Protein AF-0000000070793052 (afdb_homodimer)

Organism: Legionella pneumophila subsp. pneumophila (strain Philadelphia 1 / ATCC 33152 / DSM 7513) (NCBI:txid272624)

InterPro domains:
  IPR003462 Ornithine cyclodeaminase/mu-crystallin [PF02423] (5-314)
  IPR003462 Ornithine cyclodeaminase/mu-crystallin [PIRSF001439] (5-318)
  IPR003462 Ornithine cyclodeaminase/mu-crystallin [PTHR13812] (4-317)
  IPR023401 Ornithine cyclodeaminase, N-terminal [G3DSA:3.30.1780.10] (6-317)
  IPR036291 NAD(P)-binding domain superfamily [SSF51735] (1-320)

Radius of gyration: 28.17 Å; Cα contacts (8 Å, |Δi|>4): 1632; chains: 2; bounding box: 47×86×60 Å

Structure (mmCIF, N/CA/C/O backbone):
data_AF-0000000070793052-model_v1
#
loop_
_entity.id
_entity.type
_entity.pdbx_description
1 polymer 'Ornithine cyclodeaminase'
#
loop_
_atom_site.group_PDB
_atom_site.id
_atom_site.type_symbol
_atom_site.label_atom_id
_atom_site.label_alt_id
_atom_site.label_comp_id
_atom_site.label_asym_id
_atom_site.label_entity_id
_atom_site.label_seq_id
_atom_site.pdbx_PDB_ins_code
_atom_site.Cartn_x
_atom_site.Cartn_y
_atom_site.Cartn_z
_atom_site.occupancy
_atom_site.B_iso_or_equiv
_atom_site.auth_seq_id
_atom_site.auth_comp_id
_atom_site.auth_asym_id
_atom_site.auth_atom_id
_atom_site.pdbx_PDB_model_num
ATOM 1 N N . MET A 1 1 ? -14.617 -2.947 -13.023 1 86.5 1 MET A N 1
ATOM 2 C CA . MET A 1 1 ? -14.531 -1.967 -11.945 1 86.5 1 MET A CA 1
ATOM 3 C C . MET A 1 1 ? -14.266 -0.571 -12.5 1 86.5 1 MET A C 1
ATOM 5 O O . MET A 1 1 ? -13.391 -0.39 -13.352 1 86.5 1 MET A O 1
ATOM 9 N N . SER A 1 2 ? -15.086 0.381 -12.125 1 90.56 2 SER A N 1
ATOM 10 C CA . SER A 1 2 ? -14.953 1.764 -12.57 1 90.56 2 SER A CA 1
ATOM 11 C C . SER A 1 2 ? -14.133 2.59 -11.586 1 90.56 2 SER A C 1
ATOM 13 O O . SER A 1 2 ? -14.297 2.469 -10.375 1 90.56 2 SER A O 1
ATOM 15 N N . LEU A 1 3 ? -13.203 3.33 -12.125 1 94.88 3 LEU A N 1
ATOM 16 C CA . LEU A 1 3 ? -12.289 4.156 -11.352 1 94.88 3 LEU A CA 1
ATOM 17 C C . LEU A 1 3 ? -12.375 5.617 -11.781 1 94.88 3 LEU A C 1
ATOM 19 O O . LEU A 1 3 ? -12.312 5.926 -12.969 1 94.88 3 LEU A O 1
ATOM 23 N N . ARG A 1 4 ? -12.672 6.512 -10.836 1 96.88 4 ARG A N 1
ATOM 24 C CA . ARG A 1 4 ? -12.594 7.945 -11.102 1 96.88 4 ARG A CA 1
ATOM 25 C C . ARG A 1 4 ? -11.18 8.477 -10.883 1 96.88 4 ARG A C 1
ATOM 27 O O . ARG A 1 4 ? -10.523 8.109 -9.898 1 96.88 4 ARG A O 1
ATOM 34 N N . ILE A 1 5 ? -10.68 9.281 -11.781 1 97 5 ILE A N 1
ATOM 35 C CA . ILE A 1 5 ? -9.375 9.922 -11.633 1 97 5 ILE A CA 1
ATOM 36 C C . ILE A 1 5 ? -9.547 11.438 -11.547 1 97 5 ILE A C 1
ATOM 38 O O . ILE A 1 5 ? -10.164 12.047 -12.43 1 97 5 ILE A O 1
ATOM 42 N N . LEU A 1 6 ? -9.055 12.016 -10.547 1 97.81 6 LEU A N 1
ATOM 43 C CA . LEU A 1 6 ? -9.117 13.461 -10.359 1 97.81 6 LEU A CA 1
ATOM 44 C C . LEU A 1 6 ? -7.781 14.117 -10.695 1 97.81 6 LEU A C 1
ATOM 46 O O . LEU A 1 6 ? -6.746 13.734 -10.148 1 97.81 6 LEU A O 1
ATOM 50 N N . SER A 1 7 ? -7.82 15.062 -11.602 1 96.12 7 SER A N 1
ATOM 51 C CA . SER A 1 7 ? -6.637 15.875 -11.859 1 96.12 7 SER A CA 1
ATOM 52 C C . SER A 1 7 ? -6.32 16.797 -10.688 1 96.12 7 SER A C 1
ATOM 54 O O . SER A 1 7 ? -7.141 16.938 -9.773 1 96.12 7 SER A O 1
ATOM 56 N N . LEU A 1 8 ? -5.121 17.328 -10.742 1 95.56 8 LEU A N 1
ATOM 57 C CA . LEU A 1 8 ? -4.762 18.281 -9.703 1 95.56 8 LEU A CA 1
ATOM 58 C C . LEU A 1 8 ? -5.758 19.438 -9.656 1 95.56 8 LEU A C 1
ATOM 60 O O . LEU A 1 8 ? -6.121 19.891 -8.57 1 95.56 8 LEU A O 1
ATOM 64 N N . SER A 1 9 ? -6.156 19.906 -10.766 1 96.44 9 SER A N 1
ATOM 65 C CA . SER A 1 9 ? -7.141 20.984 -10.836 1 96.44 9 SER A CA 1
ATOM 66 C C . SER A 1 9 ? -8.461 20.562 -10.203 1 96.44 9 SER A C 1
ATOM 68 O O . SER A 1 9 ? -9.086 21.344 -9.484 1 96.44 9 SER A O 1
ATOM 70 N N . ASP A 1 10 ? -8.914 19.328 -10.531 1 97.75 10 ASP A N 1
ATOM 71 C CA . ASP A 1 10 ? -10.125 18.797 -9.914 1 97.75 10 ASP A CA 1
ATOM 72 C C . ASP A 1 10 ? -10.016 18.781 -8.391 1 97.75 10 ASP A C 1
ATOM 74 O O . ASP A 1 10 ? -10.969 19.156 -7.695 1 97.75 10 ASP A O 1
ATOM 78 N N . VAL A 1 11 ? -8.891 18.375 -7.84 1 97.94 11 VAL A N 1
ATOM 79 C CA . VAL A 1 11 ? -8.664 18.25 -6.402 1 97.94 11 VAL A CA 1
ATOM 80 C C . VAL A 1 11 ? -8.719 19.641 -5.758 1 97.94 11 VAL A C 1
ATOM 82 O O . VAL A 1 11 ? -9.406 19.844 -4.762 1 97.94 11 VAL A O 1
ATOM 85 N N . LYS A 1 12 ? -8.039 20.594 -6.367 1 96.88 12 LYS A N 1
ATOM 86 C CA . LYS A 1 12 ? -7.941 21.938 -5.82 1 96.88 12 LYS A CA 1
ATOM 87 C C . LYS A 1 12 ? -9.312 22.609 -5.75 1 96.88 12 LYS A C 1
ATOM 89 O O . LYS A 1 12 ? -9.586 23.375 -4.828 1 96.88 12 LYS A O 1
ATOM 94 N N . GLN A 1 13 ? -10.164 22.281 -6.609 1 97 13 GLN A N 1
ATOM 95 C CA . GLN A 1 13 ? -11.492 22.875 -6.641 1 97 13 GLN A CA 1
ATOM 96 C C . GLN A 1 13 ? -12.453 22.156 -5.703 1 97 13 GLN A C 1
ATOM 98 O O . GLN A 1 13 ? -13.547 22.641 -5.426 1 97 13 GLN A O 1
ATOM 103 N N . SER A 1 14 ? -11.984 21.047 -5.203 1 98.38 14 SER A N 1
ATOM 104 C CA . SER A 1 14 ? -12.914 20.172 -4.5 1 98.38 14 SER A CA 1
ATOM 105 C C . SER A 1 14 ? -12.695 20.219 -2.992 1 98.38 14 SER A C 1
ATOM 107 O O . SER A 1 14 ? -13.25 19.422 -2.248 1 98.38 14 SER A O 1
ATOM 109 N N . ILE A 1 15 ? -11.898 21.172 -2.471 1 98.19 15 ILE A N 1
ATOM 110 C CA . ILE A 1 15 ? -11.727 21.219 -1.022 1 98.19 15 ILE A CA 1
ATOM 111 C C . ILE A 1 15 ? -11.227 22.594 -0.599 1 98.19 15 ILE A C 1
ATOM 113 O O . ILE A 1 15 ? -10.406 23.203 -1.289 1 98.19 15 ILE A O 1
ATOM 117 N N . THR A 1 16 ? -11.719 23.062 0.479 1 97.88 16 THR A N 1
ATOM 118 C CA . THR A 1 16 ? -11.219 24.281 1.114 1 97.88 16 THR A CA 1
ATOM 119 C C . THR A 1 16 ? -10.43 23.938 2.377 1 97.88 16 THR A C 1
ATOM 121 O O . THR A 1 16 ? -10.539 22.828 2.906 1 97.88 16 THR A O 1
ATOM 124 N N . MET A 1 17 ? -9.688 24.906 2.82 1 98.31 17 MET A N 1
ATOM 125 C CA . MET A 1 17 ? -8.922 24.719 4.051 1 98.31 17 MET A CA 1
ATOM 126 C C . MET A 1 17 ? -9.844 24.469 5.23 1 98.31 17 MET A C 1
ATOM 128 O O . MET A 1 17 ? -9.578 23.594 6.059 1 98.31 17 MET A O 1
ATOM 132 N N . HIS A 1 18 ? -10.93 25.125 5.281 1 98.25 18 HIS A N 1
ATOM 133 C CA . HIS A 1 18 ? -11.898 24.922 6.359 1 98.25 18 HIS A CA 1
ATOM 134 C C . HIS A 1 18 ? -12.438 23.5 6.355 1 98.25 18 HIS A C 1
ATOM 136 O O . HIS A 1 18 ? -12.586 22.891 7.414 1 98.25 18 HIS A O 1
ATOM 142 N N . GLN A 1 19 ? -12.742 23.016 5.18 1 98.44 19 GLN A N 1
ATOM 143 C CA . GLN A 1 19 ? -13.234 21.656 5.059 1 98.44 19 GLN A CA 1
ATOM 144 C C . GLN A 1 19 ? -12.172 20.641 5.477 1 98.44 19 GLN A C 1
ATOM 146 O O . GLN A 1 19 ? -12.484 19.625 6.086 1 98.44 19 GLN A O 1
ATOM 151 N N . ALA A 1 20 ? -10.922 20.922 5.09 1 98.75 20 ALA A N 1
ATOM 152 C CA . ALA A 1 20 ? -9.82 20.047 5.484 1 98.75 20 ALA A CA 1
ATOM 153 C C . ALA A 1 20 ? -9.68 20 7.004 1 98.75 20 ALA A C 1
ATOM 155 O O . ALA A 1 20 ? -9.523 18.922 7.582 1 98.75 20 ALA A O 1
ATOM 156 N N . ILE A 1 21 ? -9.734 21.172 7.664 1 98.81 21 ILE A N 1
ATOM 157 C CA . ILE A 1 21 ? -9.625 21.25 9.117 1 98.81 21 ILE A CA 1
ATOM 158 C C . ILE A 1 21 ? -10.75 20.453 9.766 1 98.81 21 ILE A C 1
ATOM 160 O O . ILE A 1 21 ? -10.523 19.688 10.703 1 98.81 21 ILE A O 1
ATOM 164 N N . SER A 1 22 ? -11.945 20.578 9.242 1 98.62 22 SER A N 1
ATOM 165 C CA . SER A 1 22 ? -13.102 19.844 9.773 1 98.62 22 SER A CA 1
ATOM 166 C C . SER A 1 22 ? -12.93 18.344 9.594 1 98.62 22 SER A C 1
ATOM 168 O O . SER A 1 22 ? -13.258 17.562 10.492 1 98.62 22 SER A O 1
ATOM 170 N N . ALA A 1 23 ? -12.484 17.953 8.43 1 98.56 23 ALA A N 1
ATOM 171 C CA . ALA A 1 23 ? -12.234 16.531 8.164 1 98.56 23 ALA A CA 1
ATOM 172 C C . ALA A 1 23 ? -11.219 15.953 9.141 1 98.56 23 ALA A C 1
ATOM 174 O O . ALA A 1 23 ? -11.367 14.828 9.617 1 98.56 23 ALA A O 1
ATOM 175 N N . LEU A 1 24 ? -10.203 16.703 9.438 1 98.75 24 LEU A N 1
ATOM 176 C CA . LEU A 1 24 ? -9.148 16.25 10.336 1 98.75 24 LEU A CA 1
ATOM 177 C C . LEU A 1 24 ? -9.664 16.156 11.773 1 98.75 24 LEU A C 1
ATOM 179 O O . LEU A 1 24 ? -9.273 15.242 12.508 1 98.75 24 LEU A O 1
ATOM 183 N N . GLU A 1 25 ? -10.461 17.109 12.156 1 98.62 25 GLU A N 1
ATOM 184 C CA . GLU A 1 25 ? -11.062 17.031 13.484 1 98.62 25 GLU A CA 1
ATOM 185 C C . GLU A 1 25 ? -11.828 15.727 13.664 1 98.62 25 GLU A C 1
ATOM 187 O O . GLU A 1 25 ? -11.656 15.031 14.672 1 98.62 25 GLU A O 1
ATOM 192 N N . SER A 1 26 ? -12.617 15.406 12.68 1 98.44 26 SER A N 1
ATOM 193 C CA . SER A 1 26 ? -13.375 14.156 12.711 1 98.44 26 SER A CA 1
ATOM 194 C C . SER A 1 26 ? -12.445 12.953 12.75 1 98.44 26 SER A C 1
ATOM 196 O O . SER A 1 26 ? -12.695 11.992 13.492 1 98.44 26 SER A O 1
ATOM 198 N N . ALA A 1 27 ? -11.414 12.984 11.992 1 98.56 27 ALA A N 1
ATOM 199 C CA . ALA A 1 27 ? -10.469 11.875 11.914 1 98.56 27 ALA A CA 1
ATOM 200 C C . ALA A 1 27 ? -9.805 11.633 13.266 1 98.56 27 ALA A C 1
ATOM 202 O O . ALA A 1 27 ? -9.688 10.484 13.711 1 98.56 27 ALA A O 1
ATOM 203 N N . PHE A 1 28 ? -9.359 12.688 13.93 1 98.62 28 PHE A N 1
ATOM 204 C CA . PHE A 1 28 ? -8.672 12.547 15.211 1 98.62 28 PHE A CA 1
ATOM 205 C C . PHE A 1 28 ? -9.625 12.055 16.297 1 98.62 28 PHE A C 1
ATOM 207 O O . PHE A 1 28 ? -9.227 11.297 17.172 1 98.62 28 PHE A O 1
ATOM 214 N N . ILE A 1 29 ? -10.852 12.523 16.25 1 98.5 29 ILE A N 1
ATOM 215 C CA . ILE A 1 29 ? -11.859 12.031 17.188 1 98.5 29 ILE A CA 1
ATOM 216 C C . ILE A 1 29 ? -12.047 10.531 17 1 98.5 29 ILE A C 1
ATOM 218 O O . ILE A 1 29 ? -12.102 9.773 17.969 1 98.5 29 ILE A O 1
ATOM 222 N N . GLN A 1 30 ? -12.094 10.102 15.766 1 98.25 30 GLN A N 1
ATOM 223 C CA . GLN A 1 30 ? -12.234 8.68 15.469 1 98.25 30 GLN A CA 1
ATOM 224 C C . GLN A 1 30 ? -11.023 7.895 15.953 1 98.25 30 GLN A C 1
ATOM 226 O O . GLN A 1 30 ? -11.156 6.77 16.438 1 98.25 30 GLN A O 1
ATOM 231 N N . LEU A 1 31 ? -9.844 8.438 15.758 1 98 31 LEU A N 1
ATOM 232 C CA . LEU A 1 31 ? -8.633 7.801 16.25 1 98 31 LEU A CA 1
ATOM 233 C C . LEU A 1 31 ? -8.703 7.598 17.766 1 98 31 LEU A C 1
ATOM 235 O O . LEU A 1 31 ? -8.375 6.52 18.266 1 98 31 LEU A O 1
ATOM 239 N N . ALA A 1 32 ? -9.148 8.609 18.469 1 97.88 32 ALA A N 1
ATOM 240 C CA . ALA A 1 32 ? -9.258 8.547 19.922 1 97.88 32 ALA A CA 1
ATOM 241 C C . ALA A 1 32 ? -10.305 7.52 20.344 1 97.88 32 ALA A C 1
ATOM 243 O O . ALA A 1 32 ? -10.164 6.887 21.391 1 97.88 32 ALA A O 1
ATOM 244 N N . ASN A 1 33 ? -11.344 7.371 19.531 1 97.44 33 ASN A N 1
ATOM 245 C CA . ASN A 1 33 ? -12.414 6.422 19.828 1 97.44 33 ASN A CA 1
ATOM 246 C C . ASN A 1 33 ? -12.062 5.02 19.328 1 97.44 33 ASN A C 1
ATOM 248 O O . ASN A 1 33 ? -12.891 4.109 19.406 1 97.44 33 ASN A O 1
ATOM 252 N N . ASN A 1 34 ? -10.953 4.832 18.734 1 96.19 34 ASN A N 1
ATOM 253 C CA . ASN A 1 34 ? -10.477 3.547 18.234 1 96.19 34 ASN A CA 1
ATOM 254 C C . ASN A 1 34 ? -11.398 2.998 17.156 1 96.19 34 ASN A C 1
ATOM 256 O O . ASN A 1 34 ? -11.703 1.803 17.141 1 96.19 34 ASN A O 1
ATOM 260 N N . THR A 1 35 ? -11.875 3.857 16.344 1 96.69 35 THR A N 1
ATOM 261 C CA . THR A 1 35 ? -12.734 3.451 15.227 1 96.69 35 THR A CA 1
ATOM 262 C C . THR A 1 35 ? -12.023 3.654 13.891 1 96.69 35 THR A C 1
ATOM 264 O O . THR A 1 35 ? -12.656 3.963 12.883 1 96.69 35 THR A O 1
ATOM 267 N N . VAL A 1 36 ? -10.734 3.619 13.945 1 97.75 36 VAL A N 1
ATOM 268 C CA . VAL A 1 36 ? -9.906 3.668 12.742 1 97.75 36 VAL A CA 1
ATOM 269 C C . VAL A 1 36 ? -8.984 2.455 12.703 1 97.75 36 VAL A C 1
ATOM 271 O O . VAL A 1 36 ? -8.781 1.784 13.719 1 97.75 36 VAL A O 1
ATOM 274 N N . LYS A 1 37 ? -8.586 2.029 11.562 1 98.06 37 LYS A N 1
ATOM 275 C CA . LYS A 1 37 ? -7.434 1.155 11.344 1 98.06 37 LYS A CA 1
ATOM 276 C C . LYS A 1 37 ? -6.242 1.939 10.805 1 98.06 37 LYS A C 1
ATOM 278 O O . LYS A 1 37 ? -6.336 2.576 9.758 1 98.06 37 LYS A O 1
ATOM 283 N N . LEU A 1 38 ? -5.207 1.923 11.492 1 96.81 38 LEU A N 1
ATOM 284 C CA . LEU A 1 38 ? -4.039 2.727 11.148 1 96.81 38 LEU A CA 1
ATOM 285 C C . LEU A 1 38 ? -2.758 1.912 11.289 1 96.81 38 LEU A C 1
ATOM 287 O O . LEU A 1 38 ? -1.98 2.127 12.227 1 96.81 38 LEU A O 1
ATOM 291 N N . PRO A 1 39 ? -2.496 1.013 10.375 1 95.75 39 PRO A N 1
ATOM 292 C CA . PRO A 1 39 ? -1.229 0.282 10.438 1 95.75 39 PRO A CA 1
ATOM 293 C C . PRO A 1 39 ? -0.015 1.187 10.234 1 95.75 39 PRO A C 1
ATOM 295 O O . PRO A 1 39 ? -0.147 2.291 9.703 1 95.75 39 PRO A O 1
ATOM 298 N N . LEU A 1 40 ? 1.114 0.683 10.695 1 91.69 40 LEU A N 1
ATOM 299 C CA . LEU A 1 40 ? 2.365 1.393 10.445 1 91.69 40 LEU A CA 1
ATOM 300 C C . LEU A 1 40 ? 2.65 1.49 8.953 1 91.69 40 LEU A C 1
ATOM 302 O O . LEU A 1 40 ? 2.336 0.568 8.195 1 91.69 40 LEU A O 1
ATOM 306 N N . ARG A 1 41 ? 3.201 2.592 8.555 1 94.19 41 ARG A N 1
ATOM 307 C CA . ARG A 1 41 ? 3.621 2.738 7.16 1 94.19 41 ARG A CA 1
ATOM 308 C C . ARG A 1 41 ? 4.707 1.729 6.809 1 94.19 41 ARG A C 1
ATOM 310 O O . ARG A 1 41 ? 5.473 1.305 7.672 1 94.19 41 ARG A O 1
ATOM 317 N N . THR A 1 42 ? 4.77 1.265 5.586 1 96.56 42 THR A N 1
ATOM 318 C CA . THR A 1 42 ? 5.773 0.347 5.059 1 96.56 42 THR A CA 1
ATOM 319 C C . THR A 1 42 ? 6.68 1.056 4.059 1 96.56 42 THR A C 1
ATOM 321 O O . THR A 1 42 ? 6.199 1.716 3.133 1 96.56 42 THR A O 1
ATOM 324 N N . GLY A 1 43 ? 8.008 0.897 4.242 1 96.62 43 GLY A N 1
ATOM 325 C CA . GLY A 1 43 ? 8.961 1.542 3.355 1 96.62 43 GLY A CA 1
ATOM 326 C C . GLY A 1 43 ? 9.695 0.566 2.453 1 96.62 43 GLY A C 1
ATOM 327 O O . GLY A 1 43 ? 10 -0.554 2.863 1 96.62 43 GLY A O 1
ATOM 328 N N . VAL A 1 44 ? 9.898 0.939 1.209 1 98.19 44 VAL A N 1
ATOM 329 C CA . VAL A 1 44 ? 10.75 0.251 0.244 1 98.19 44 VAL A CA 1
ATOM 330 C C . VAL A 1 44 ? 11.852 1.192 -0.238 1 98.19 44 VAL A C 1
ATOM 332 O O . VAL A 1 44 ? 11.57 2.193 -0.902 1 98.19 44 VAL A O 1
ATOM 335 N N . THR A 1 45 ? 13.109 0.916 0.059 1 97.38 45 THR A N 1
ATOM 336 C CA . THR A 1 45 ? 14.227 1.769 -0.32 1 97.38 45 THR A CA 1
ATOM 337 C C . THR A 1 45 ? 14.75 1.396 -1.705 1 97.38 45 THR A C 1
ATOM 339 O O . THR A 1 45 ? 14.766 0.219 -2.072 1 97.38 45 THR A O 1
ATOM 342 N N . ILE A 1 46 ? 15.039 2.285 -2.467 1 97.5 46 ILE A N 1
ATOM 343 C CA . ILE A 1 46 ? 15.75 2.156 -3.732 1 97.5 46 ILE A CA 1
ATOM 344 C C . ILE A 1 46 ? 17.141 2.764 -3.6 1 97.5 46 ILE A C 1
ATOM 346 O O . ILE A 1 46 ? 17.344 3.945 -3.893 1 97.5 46 ILE A O 1
ATOM 350 N N . GLU A 1 47 ? 18.094 1.974 -3.303 1 95 47 GLU A N 1
ATOM 351 C CA . GLU A 1 47 ? 19.422 2.434 -2.908 1 95 47 GLU A CA 1
ATOM 352 C C . GLU A 1 47 ? 20.125 3.154 -4.059 1 95 47 GLU A C 1
ATOM 354 O O . GLU A 1 47 ? 20.797 4.168 -3.846 1 95 47 GLU A O 1
ATOM 359 N N . GLU A 1 48 ? 19.922 2.658 -5.238 1 93.75 48 GLU A N 1
ATOM 360 C CA . GLU A 1 48 ? 20.594 3.211 -6.41 1 93.75 48 GLU A CA 1
ATOM 361 C C . GLU A 1 48 ? 20.219 4.676 -6.617 1 93.75 48 GLU A C 1
ATOM 363 O O . GLU A 1 48 ? 20.984 5.43 -7.238 1 93.75 48 GLU A O 1
ATOM 368 N N . GLU A 1 49 ? 19.094 5.129 -6.113 1 94.88 49 GLU A N 1
ATOM 369 C CA . GLU A 1 49 ? 18.578 6.48 -6.332 1 94.88 49 GLU A CA 1
ATOM 370 C C . GLU A 1 49 ? 18.484 7.25 -5.02 1 94.88 49 GLU A C 1
ATOM 372 O O . GLU A 1 49 ? 17.953 8.359 -4.984 1 94.88 49 GLU A O 1
ATOM 377 N N . ASN A 1 50 ? 18.984 6.617 -3.92 1 95.44 50 ASN A N 1
ATOM 378 C CA . ASN A 1 50 ? 18.719 7.172 -2.598 1 95.44 50 ASN A CA 1
ATOM 379 C C . ASN A 1 50 ? 17.234 7.473 -2.408 1 95.44 50 ASN A C 1
ATOM 381 O O . ASN A 1 50 ? 16.859 8.516 -1.866 1 95.44 50 ASN A O 1
ATOM 385 N N . GLY A 1 51 ? 16.453 6.621 -3.012 1 96.75 51 GLY A N 1
ATOM 386 C CA . GLY A 1 51 ? 15.008 6.82 -3.029 1 96.75 51 GLY A CA 1
ATOM 387 C C . GLY A 1 51 ? 14.281 5.988 -1.989 1 96.75 51 GLY A C 1
ATOM 388 O O . GLY A 1 51 ? 14.836 5.027 -1.453 1 96.75 51 GLY A O 1
ATOM 389 N N . LEU A 1 52 ? 13.055 6.387 -1.655 1 97.19 52 LEU A N 1
ATOM 390 C CA . LEU A 1 52 ? 12.195 5.707 -0.69 1 97.19 52 LEU A CA 1
ATOM 391 C C . LEU A 1 52 ? 10.734 5.789 -1.11 1 97.19 52 LEU A C 1
ATOM 393 O O . LEU A 1 52 ? 10.234 6.871 -1.433 1 97.19 52 LEU A O 1
ATOM 397 N N . MET A 1 53 ? 10.102 4.656 -1.215 1 98 53 MET A N 1
ATOM 398 C CA . MET A 1 53 ? 8.656 4.586 -1.399 1 98 53 MET A CA 1
ATOM 399 C C . MET A 1 53 ? 7.961 4.191 -0.102 1 98 53 MET A C 1
ATOM 401 O O . MET A 1 53 ? 8.336 3.203 0.533 1 98 53 MET A O 1
ATOM 405 N N . LEU A 1 54 ? 6.996 4.957 0.325 1 97.38 54 LEU A N 1
ATOM 406 C CA . LEU A 1 54 ? 6.227 4.66 1.526 1 97.38 54 LEU A CA 1
ATOM 407 C C . LEU A 1 54 ? 4.777 4.328 1.175 1 97.38 54 LEU A C 1
ATOM 409 O O . LEU A 1 54 ? 4.176 4.984 0.324 1 97.38 54 LEU A O 1
ATOM 413 N N . THR A 1 55 ? 4.262 3.275 1.685 1 98.31 55 THR A N 1
ATOM 414 C CA . THR A 1 55 ? 2.85 2.928 1.599 1 98.31 55 THR A CA 1
ATOM 415 C C . THR A 1 55 ? 2.162 3.121 2.947 1 98.31 55 THR A C 1
ATOM 417 O O . THR A 1 55 ? 2.66 2.66 3.975 1 98.31 55 THR A O 1
ATOM 420 N N . MET A 1 56 ? 1.086 3.791 2.939 1 98.19 56 MET A N 1
ATOM 421 C CA . MET A 1 56 ? 0.373 4.156 4.16 1 98.19 56 MET A CA 1
ATOM 422 C C . MET A 1 56 ? -1.116 3.855 4.031 1 98.19 56 MET A C 1
ATOM 424 O O . MET A 1 56 ? -1.91 4.746 3.725 1 98.19 56 MET A O 1
ATOM 428 N N . PRO A 1 57 ? -1.535 2.633 4.336 1 98.62 57 PRO A N 1
ATOM 429 C CA . PRO A 1 57 ? -2.957 2.283 4.273 1 98.62 57 PRO A CA 1
ATOM 430 C C . PRO A 1 57 ? -3.719 2.684 5.535 1 98.62 57 PRO A C 1
ATOM 432 O O . PRO A 1 57 ? -3.105 3.002 6.559 1 98.62 57 PRO A O 1
ATOM 435 N N . GLY A 1 58 ? -5.066 2.713 5.457 1 98.5 58 GLY A N 1
ATOM 436 C CA . GLY A 1 58 ? -5.891 2.99 6.625 1 98.5 58 GLY A CA 1
ATOM 437 C C . GLY A 1 58 ? -7.379 2.902 6.34 1 98.5 58 GLY A C 1
ATOM 438 O O . GLY A 1 58 ? -7.785 2.648 5.203 1 98.5 58 GLY A O 1
ATOM 439 N N . TYR A 1 59 ? -8.172 3.047 7.383 1 98.81 59 TYR A N 1
ATOM 440 C CA . TYR A 1 59 ? -9.633 2.994 7.309 1 98.81 59 TYR A CA 1
ATOM 441 C C . TYR A 1 59 ? -10.266 3.832 8.414 1 98.81 59 TYR A C 1
ATOM 443 O O . TYR A 1 59 ? -9.867 3.738 9.578 1 98.81 59 TYR A O 1
ATOM 451 N N . LEU A 1 60 ? -11.078 4.719 8.047 1 98.44 60 LEU A N 1
ATOM 452 C CA . LEU A 1 60 ? -11.938 5.445 8.977 1 98.44 60 LEU A CA 1
ATOM 453 C C . LEU A 1 60 ? -13.383 4.969 8.859 1 98.44 60 LEU A C 1
ATOM 455 O O . LEU A 1 60 ? -14.008 5.129 7.809 1 98.44 60 LEU A O 1
ATOM 459 N N . ALA A 1 61 ? -14 4.559 9.898 1 96.94 61 ALA A N 1
ATOM 460 C CA . ALA A 1 61 ? -15.281 3.852 9.875 1 96.94 61 ALA A CA 1
ATOM 461 C C . ALA A 1 61 ? -16.438 4.82 9.641 1 96.94 61 ALA A C 1
ATOM 463 O O . ALA A 1 61 ? -17.391 4.504 8.93 1 96.94 61 ALA A O 1
ATOM 464 N N . GLN A 1 62 ? -16.359 5.988 10.281 1 96.06 62 GLN A N 1
ATOM 465 C CA . GLN A 1 62 ? -17.5 6.895 10.258 1 96.06 62 GLN A CA 1
ATOM 466 C C . GLN A 1 62 ? -17.828 7.332 8.828 1 96.06 62 GLN A C 1
ATOM 468 O O . GLN A 1 62 ? -18.969 7.211 8.383 1 96.06 62 GLN A O 1
ATOM 473 N N . GLU A 1 63 ? -16.812 7.75 8.117 1 95.69 63 GLU A N 1
ATOM 474 C CA . GLU A 1 63 ? -17.031 8.211 6.746 1 95.69 63 GLU A CA 1
ATOM 475 C C . GLU A 1 63 ? -16.844 7.07 5.75 1 95.69 63 GLU A C 1
ATOM 477 O O . GLU A 1 63 ? -17.031 7.254 4.547 1 95.69 63 GLU A O 1
ATOM 482 N N . LYS A 1 64 ? -16.469 5.871 6.266 1 96.62 64 LYS A N 1
ATOM 483 C CA . LYS A 1 64 ? -16.172 4.719 5.422 1 96.62 64 LYS A CA 1
ATOM 484 C C . LYS A 1 64 ? -15.062 5.039 4.418 1 96.62 64 LYS A C 1
ATOM 486 O O . LYS A 1 64 ? -15.195 4.762 3.227 1 96.62 64 LYS A O 1
ATOM 491 N N . SER A 1 65 ? -14.055 5.762 4.934 1 97.75 65 SER A N 1
ATOM 492 C CA . SER A 1 65 ? -12.891 6.113 4.129 1 97.75 65 SER A CA 1
ATOM 493 C C . SER A 1 65 ? -11.836 5.016 4.176 1 97.75 65 SER A C 1
ATOM 495 O O . SER A 1 65 ? -11.07 4.922 5.137 1 97.75 65 SER A O 1
ATOM 497 N N . LEU A 1 66 ? -11.766 4.219 3.154 1 98.69 66 LEU A N 1
ATOM 498 C CA . LEU A 1 66 ? -10.805 3.133 3.006 1 98.69 66 LEU A CA 1
ATOM 499 C C . LEU A 1 66 ? -9.82 3.428 1.88 1 98.69 66 LEU A C 1
ATOM 501 O O . LEU A 1 66 ? -10.219 3.908 0.814 1 98.69 66 LEU A O 1
ATOM 505 N N . GLY A 1 67 ? -8.555 3.193 2.152 1 98.62 67 GLY A N 1
ATOM 506 C CA . GLY A 1 67 ? -7.605 3.365 1.064 1 98.62 67 GLY A CA 1
ATOM 507 C C . GLY A 1 67 ? -6.164 3.422 1.532 1 98.62 67 GLY A C 1
ATOM 508 O O . GLY A 1 67 ? -5.801 2.777 2.518 1 98.62 67 GLY A O 1
ATOM 509 N N . LEU A 1 68 ? -5.332 4.043 0.685 1 98.81 68 LEU A N 1
ATOM 510 C CA . LEU A 1 68 ? -3.924 4.188 1.028 1 98.81 68 LEU A CA 1
ATOM 511 C C . LEU A 1 68 ? -3.316 5.398 0.323 1 98.81 68 LEU A C 1
ATOM 513 O O . LEU A 1 68 ? -3.789 5.805 -0.74 1 98.81 68 LEU A O 1
ATOM 517 N N . LYS A 1 69 ? -2.348 5.914 0.927 1 98.69 69 LYS A N 1
ATOM 518 C CA . LYS A 1 69 ? -1.439 6.871 0.297 1 98.69 69 LYS A CA 1
ATOM 519 C C . LYS A 1 69 ? -0.095 6.223 -0.021 1 98.69 69 LYS A C 1
ATOM 521 O O . LYS A 1 69 ? 0.437 5.457 0.786 1 98.69 69 LYS A O 1
ATOM 526 N N . VAL A 1 70 ? 0.37 6.426 -1.178 1 98.5 70 VAL A N 1
ATOM 527 C CA . VAL A 1 70 ? 1.731 6.07 -1.566 1 98.5 70 VAL A CA 1
ATOM 528 C C . VAL A 1 70 ? 2.533 7.34 -1.85 1 98.5 70 VAL A C 1
ATOM 530 O O . VAL A 1 70 ? 2.084 8.211 -2.596 1 98.5 70 VAL A O 1
ATOM 533 N N . VAL A 1 71 ? 3.691 7.445 -1.241 1 97.06 71 VAL A N 1
ATOM 534 C CA . VAL A 1 71 ? 4.551 8.602 -1.457 1 97.06 71 VAL A CA 1
ATOM 535 C C . VAL A 1 71 ? 5.965 8.141 -1.796 1 97.06 71 VAL A C 1
ATOM 537 O O . VAL A 1 71 ? 6.473 7.184 -1.207 1 97.06 71 VAL A O 1
ATOM 540 N N . SER A 1 72 ? 6.488 8.766 -2.752 1 97.12 72 SER A N 1
ATOM 541 C CA . SER A 1 72 ? 7.867 8.539 -3.17 1 97.12 72 SER A CA 1
ATOM 542 C C . SER A 1 72 ? 8.758 9.734 -2.832 1 97.12 72 SER A C 1
ATOM 544 O O . SER A 1 72 ? 8.414 10.875 -3.148 1 97.12 72 SER A O 1
ATOM 546 N N . ILE A 1 73 ? 9.82 9.484 -2.152 1 95 73 ILE A N 1
ATOM 547 C CA . ILE A 1 73 ? 10.82 10.492 -1.822 1 95 73 ILE A CA 1
ATOM 548 C C . ILE A 1 73 ? 12.117 10.203 -2.584 1 95 73 ILE A C 1
ATOM 550 O O . ILE A 1 73 ? 12.844 9.273 -2.248 1 95 73 ILE A O 1
ATOM 554 N N . PHE A 1 74 ? 12.398 10.953 -3.557 1 96.38 74 PHE A N 1
ATOM 555 C CA . PHE A 1 74 ? 13.562 10.812 -4.43 1 96.38 74 PHE A CA 1
ATOM 556 C C . PHE A 1 74 ? 14.344 12.117 -4.508 1 96.38 74 PHE A C 1
ATOM 558 O O . PHE A 1 74 ? 14.125 12.922 -5.41 1 96.38 74 PHE A O 1
ATOM 565 N N . PRO A 1 75 ? 15.344 12.289 -3.65 1 93.12 75 PRO A N 1
ATOM 566 C CA . PRO A 1 75 ? 16.078 13.555 -3.562 1 93.12 75 PRO A CA 1
ATOM 567 C C . PRO A 1 75 ? 16.781 13.914 -4.867 1 93.12 75 PRO A C 1
ATOM 569 O O . PRO A 1 75 ? 16.906 15.102 -5.199 1 93.12 75 PRO A O 1
ATOM 572 N N . GLU A 1 76 ? 17.188 12.961 -5.645 1 94.12 76 GLU A N 1
ATOM 573 C CA . GLU A 1 76 ? 17.969 13.18 -6.855 1 94.12 76 GLU A CA 1
ATOM 574 C C . GLU A 1 76 ? 17.094 13.758 -7.973 1 94.12 76 GLU A C 1
ATOM 576 O O . GLU A 1 76 ? 17.609 14.219 -8.992 1 94.12 76 GLU A O 1
ATOM 581 N N . ASN A 1 77 ? 15.812 13.734 -7.738 1 95.5 77 ASN A N 1
ATOM 582 C CA . ASN A 1 77 ? 14.906 14.336 -8.719 1 95.5 77 ASN A CA 1
ATOM 583 C C . ASN A 1 77 ? 15.219 15.812 -8.938 1 95.5 77 ASN A C 1
ATOM 585 O O . ASN A 1 77 ? 14.906 16.359 -9.992 1 95.5 77 ASN A O 1
ATOM 589 N N . LEU A 1 78 ? 15.781 16.484 -7.984 1 90.38 78 LEU A N 1
ATOM 590 C CA . LEU A 1 78 ? 16.156 17.891 -8.102 1 90.38 78 LEU A CA 1
ATOM 591 C C . LEU A 1 78 ? 17.062 18.109 -9.305 1 90.38 78 LEU A C 1
ATOM 593 O O . LEU A 1 78 ? 16.938 19.109 -10.016 1 90.38 78 LEU A O 1
ATOM 597 N N . THR A 1 79 ? 17.969 17.188 -9.5 1 92.44 79 THR A N 1
ATOM 598 C CA . THR A 1 79 ? 18.922 17.281 -10.602 1 92.44 79 THR A CA 1
ATOM 599 C C . THR A 1 79 ? 18.219 17.062 -11.938 1 92.44 79 THR A C 1
ATOM 601 O O . THR A 1 79 ? 18.781 17.375 -12.992 1 92.44 79 THR A O 1
ATOM 604 N N . LYS A 1 80 ? 17.031 16.516 -11.93 1 91.88 80 LYS A N 1
ATOM 605 C CA . LYS A 1 80 ? 16.25 16.234 -13.125 1 91.88 80 LYS A CA 1
ATOM 606 C C . LYS A 1 80 ? 15.133 17.25 -13.312 1 91.88 80 LYS A C 1
ATOM 608 O O . LYS A 1 80 ? 14.258 17.062 -14.156 1 91.88 80 LYS A O 1
ATOM 613 N N . ASN A 1 81 ? 15.102 18.234 -12.438 1 92.19 81 ASN A N 1
ATOM 614 C CA . ASN A 1 81 ? 14.055 19.25 -12.438 1 92.19 81 ASN A CA 1
ATOM 615 C C . ASN A 1 81 ? 12.68 18.641 -12.188 1 92.19 81 ASN A C 1
ATOM 617 O O . ASN A 1 81 ? 11.711 18.984 -12.867 1 92.19 81 ASN A O 1
ATOM 621 N N . LYS A 1 82 ? 12.617 17.719 -11.414 1 93 82 LYS A N 1
ATOM 622 C CA . LYS A 1 82 ? 11.383 17.062 -10.977 1 93 82 LYS A CA 1
ATOM 623 C C . LYS A 1 82 ? 11.188 17.203 -9.469 1 93 82 LYS A C 1
ATOM 625 O O . LYS A 1 82 ? 12.148 17.422 -8.727 1 93 82 LYS A O 1
ATOM 630 N N . PRO A 1 83 ? 9.961 17.125 -9.07 1 91.06 83 PRO A N 1
ATOM 631 C CA . PRO A 1 83 ? 9.734 17.172 -7.621 1 91.06 83 PRO A CA 1
ATOM 632 C C . PRO A 1 83 ? 10.375 16 -6.879 1 91.06 83 PRO A C 1
ATOM 634 O O . PRO A 1 83 ? 10.352 14.875 -7.371 1 91.06 83 PRO A O 1
ATOM 637 N N . THR A 1 84 ? 10.914 16.281 -5.695 1 92.06 84 THR A N 1
ATOM 638 C CA . THR A 1 84 ? 11.57 15.25 -4.902 1 92.06 84 THR A CA 1
ATOM 639 C C . THR A 1 84 ? 10.539 14.352 -4.227 1 92.06 84 THR A C 1
ATOM 641 O O . THR A 1 84 ? 10.859 13.234 -3.816 1 92.06 84 THR A O 1
ATOM 644 N N . ILE A 1 85 ? 9.328 14.875 -4.02 1 92.81 85 ILE A N 1
ATOM 645 C CA . ILE A 1 85 ? 8.258 14.109 -3.385 1 92.81 85 ILE A CA 1
ATOM 646 C C . ILE A 1 85 ? 7.066 14 -4.336 1 92.81 85 ILE A C 1
ATOM 648 O O . ILE A 1 85 ? 6.523 15.016 -4.781 1 92.81 85 ILE A O 1
ATOM 652 N N . THR A 1 86 ? 6.715 12.844 -4.711 1 94.81 86 THR A N 1
ATOM 653 C CA . THR A 1 86 ? 5.535 12.547 -5.523 1 94.81 86 THR A CA 1
ATOM 654 C C . THR A 1 86 ? 4.719 11.422 -4.898 1 94.81 86 THR A C 1
ATOM 656 O O . THR A 1 86 ? 5.156 10.789 -3.936 1 94.81 86 THR A O 1
ATOM 659 N N . GLY A 1 87 ? 3.533 11.297 -5.379 1 96.62 87 GLY A N 1
ATOM 660 C CA . GLY A 1 87 ? 2.732 10.195 -4.863 1 96.62 87 GLY A CA 1
ATOM 661 C C . GLY A 1 87 ? 1.285 10.25 -5.32 1 96.62 87 GLY A C 1
ATOM 662 O O . GLY A 1 87 ? 0.917 11.102 -6.137 1 96.62 87 GLY A O 1
ATOM 663 N N . PHE A 1 88 ? 0.527 9.312 -4.785 1 98 88 PHE A N 1
ATOM 664 C CA . PHE A 1 88 ? -0.897 9.25 -5.094 1 98 88 PHE A CA 1
ATOM 665 C C . PHE A 1 88 ? -1.684 8.711 -3.902 1 98 88 PHE A C 1
ATOM 667 O O . PHE A 1 88 ? -1.113 8.094 -3.002 1 98 88 PHE A O 1
ATOM 674 N N . ILE A 1 89 ? -2.922 9.023 -3.859 1 98.62 89 ILE A N 1
ATOM 675 C CA . ILE A 1 89 ? -3.889 8.438 -2.938 1 98.62 89 ILE A CA 1
ATOM 676 C C . ILE A 1 89 ? -4.93 7.641 -3.721 1 98.62 89 ILE A C 1
ATOM 678 O O . ILE A 1 89 ? -5.441 8.109 -4.742 1 98.62 89 ILE A O 1
ATOM 682 N N . MET A 1 90 ? -5.172 6.457 -3.32 1 98.75 90 MET A N 1
ATOM 683 C CA . MET A 1 90 ? -6.27 5.637 -3.832 1 98.75 90 MET A CA 1
ATOM 684 C C . MET A 1 90 ? -7.297 5.359 -2.738 1 98.75 90 MET A C 1
ATOM 686 O O . MET A 1 90 ? -6.957 4.805 -1.69 1 98.75 90 MET A O 1
ATOM 690 N N . LEU A 1 91 ? -8.492 5.824 -2.986 1 98.75 91 LEU A N 1
ATOM 691 C CA . LEU A 1 91 ? -9.586 5.406 -2.113 1 98.75 91 LEU A CA 1
ATOM 692 C C . LEU A 1 91 ? -10.297 4.184 -2.68 1 98.75 91 LEU A C 1
ATOM 694 O O . LEU A 1 91 ? -10.375 4.016 -3.9 1 98.75 91 LEU A O 1
ATOM 698 N N . LEU A 1 92 ? -10.75 3.342 -1.829 1 98.56 92 LEU A N 1
ATOM 699 C CA . LEU A 1 92 ? -11.531 2.158 -2.168 1 98.56 92 LEU A CA 1
ATOM 700 C C . LEU A 1 92 ? -12.93 2.236 -1.56 1 98.56 92 LEU A C 1
ATOM 702 O O . LEU A 1 92 ? -13.125 2.887 -0.53 1 98.56 92 LEU A O 1
ATOM 706 N N . ASP A 1 93 ? -13.906 1.627 -2.242 1 97.75 93 ASP A N 1
ATOM 707 C CA . ASP A 1 93 ? -15.234 1.47 -1.652 1 97.75 93 ASP A CA 1
ATOM 708 C C . ASP A 1 93 ? -15.188 0.557 -0.429 1 97.75 93 ASP A C 1
ATOM 710 O O . ASP A 1 93 ? -14.82 -0.614 -0.536 1 97.75 93 ASP A O 1
ATOM 714 N N . ALA A 1 94 ? -15.555 1.061 0.713 1 97.38 94 ALA A N 1
ATOM 715 C CA . ALA A 1 94 ? -15.414 0.323 1.965 1 97.38 94 ALA A CA 1
ATOM 716 C C . ALA A 1 94 ? -16.422 -0.812 2.055 1 97.38 94 ALA A C 1
ATOM 718 O O . ALA A 1 94 ? -16.312 -1.694 2.908 1 97.38 94 ALA A O 1
ATOM 719 N N . THR A 1 95 ? -17.391 -0.829 1.21 1 96.69 95 THR A N 1
ATOM 720 C CA . THR A 1 95 ? -18.422 -1.865 1.241 1 96.69 95 THR A CA 1
ATOM 721 C C . THR A 1 95 ? -18.062 -3.006 0.292 1 96.69 95 THR A C 1
ATOM 723 O O . THR A 1 95 ? -18.469 -4.152 0.512 1 96.69 95 THR A O 1
ATOM 726 N N . THR A 1 96 ? -17.266 -2.748 -0.741 1 96.81 96 THR A N 1
ATOM 727 C CA . THR A 1 96 ? -17.016 -3.764 -1.755 1 96.81 96 THR A CA 1
ATOM 728 C C . THR A 1 96 ? -15.516 -3.994 -1.923 1 96.81 96 THR A C 1
ATOM 730 O O . THR A 1 96 ? -15.094 -4.992 -2.518 1 96.81 96 THR A O 1
ATOM 733 N N . GLY A 1 97 ? -14.711 -3.057 -1.468 1 97.38 97 GLY A N 1
ATOM 734 C CA . GLY A 1 97 ? -13.266 -3.166 -1.604 1 97.38 97 GLY A CA 1
ATOM 735 C C . GLY A 1 97 ? -12.758 -2.713 -2.961 1 97.38 97 GLY A C 1
ATOM 736 O O . GLY A 1 97 ? -11.555 -2.723 -3.215 1 97.38 97 GLY A O 1
ATOM 737 N N . GLU A 1 98 ? -13.641 -2.232 -3.842 1 96.88 98 GLU A N 1
ATOM 738 C CA . GLU A 1 98 ? -13.266 -1.84 -5.195 1 96.88 98 GLU A CA 1
ATOM 739 C C . GLU A 1 98 ? -12.57 -0.48 -5.207 1 96.88 98 GLU A C 1
ATOM 741 O O . GLU A 1 98 ? -12.922 0.405 -4.422 1 96.88 98 GLU A O 1
ATOM 746 N N . ALA A 1 99 ? -11.57 -0.34 -6.07 1 97.06 99 ALA A N 1
ATOM 747 C CA . ALA A 1 99 ? -10.961 0.972 -6.27 1 97.06 99 ALA A CA 1
ATOM 748 C C . ALA A 1 99 ? -12 1.998 -6.715 1 97.06 99 ALA A C 1
ATOM 750 O O . ALA A 1 99 ? -12.82 1.718 -7.59 1 97.06 99 ALA A O 1
ATOM 751 N N . LYS A 1 100 ? -11.914 3.148 -6.086 1 96.44 100 LYS A N 1
ATOM 752 C CA . LYS A 1 100 ? -12.984 4.109 -6.305 1 96.44 100 LYS A CA 1
ATOM 753 C C . LYS A 1 100 ? -12.461 5.391 -6.941 1 96.44 100 LYS A C 1
ATOM 755 O O . LYS A 1 100 ? -13.062 5.914 -7.883 1 96.44 100 LYS A O 1
ATOM 760 N N . VAL A 1 101 ? -11.375 5.949 -6.441 1 98.12 101 VAL A N 1
ATOM 761 C CA . VAL A 1 101 ? -10.891 7.23 -6.949 1 98.12 101 VAL A CA 1
ATOM 762 C C . VAL A 1 101 ? -9.383 7.34 -6.711 1 98.12 101 VAL A C 1
ATOM 764 O O . VAL A 1 101 ? -8.883 6.922 -5.66 1 98.12 101 VAL A O 1
ATOM 767 N N . LEU A 1 102 ? -8.695 7.836 -7.738 1 98.06 102 LEU A N 1
ATOM 768 C CA . LEU A 1 102 ? -7.258 8.094 -7.715 1 98.06 102 LEU A CA 1
ATOM 769 C C . LEU A 1 102 ? -6.973 9.594 -7.816 1 98.06 102 LEU A C 1
ATOM 771 O O . LEU A 1 102 ? -7.574 10.289 -8.633 1 98.06 102 LEU A O 1
ATOM 775 N N . MET A 1 103 ? -6.082 10.086 -6.973 1 97.31 103 MET A N 1
ATOM 776 C CA . MET A 1 103 ? -5.727 11.5 -7.031 1 97.31 103 MET A CA 1
ATOM 777 C C . MET A 1 103 ? -4.285 11.719 -6.574 1 97.31 103 MET A C 1
ATOM 779 O O . MET A 1 103 ? -3.666 10.812 -6.008 1 97.31 103 MET A O 1
ATOM 783 N N . ASP A 1 104 ? -3.791 12.883 -6.82 1 94.38 104 ASP A N 1
ATOM 784 C CA . ASP A 1 104 ? -2.436 13.266 -6.434 1 94.38 104 ASP A CA 1
ATOM 785 C C . ASP A 1 104 ? -2.305 13.375 -4.918 1 94.38 104 ASP A C 1
ATOM 787 O O . ASP A 1 104 ? -3.211 13.867 -4.242 1 94.38 104 ASP A O 1
ATOM 791 N N . ALA A 1 105 ? -1.147 12.922 -4.422 1 95.69 105 ALA A N 1
ATOM 792 C CA . ALA A 1 105 ? -0.95 12.93 -2.973 1 95.69 105 ALA A CA 1
ATOM 793 C C . ALA A 1 105 ? -0.173 14.172 -2.535 1 95.69 105 ALA A C 1
ATOM 795 O O . ALA A 1 105 ? -0.315 14.633 -1.398 1 95.69 105 ALA A O 1
ATOM 796 N N . ALA A 1 106 ? 0.701 14.672 -3.418 1 93.06 106 ALA A N 1
ATOM 797 C CA . ALA A 1 106 ? 1.627 15.719 -3.002 1 93.06 106 ALA A CA 1
ATOM 798 C C . ALA A 1 106 ? 0.873 16.953 -2.52 1 93.06 106 ALA A C 1
ATOM 800 O O . ALA A 1 106 ? 1.147 17.469 -1.436 1 93.06 106 ALA A O 1
ATOM 801 N N . TYR A 1 107 ? -0.075 17.438 -3.283 1 93.5 107 TYR A N 1
ATOM 802 C CA . TYR A 1 107 ? -0.86 18.609 -2.91 1 93.5 107 TYR A CA 1
ATOM 803 C C . TYR A 1 107 ? -1.65 18.344 -1.632 1 93.5 107 TYR A C 1
ATOM 805 O O . TYR A 1 107 ? -1.663 19.172 -0.723 1 93.5 107 TYR A O 1
ATOM 813 N N . LEU A 1 108 ? -2.289 17.234 -1.561 1 96.56 108 LEU A N 1
ATOM 814 C CA . LEU A 1 108 ? -3.137 16.922 -0.415 1 96.56 108 LEU A CA 1
ATOM 815 C C . LEU A 1 108 ? -2.301 16.75 0.847 1 96.56 108 LEU A C 1
ATOM 817 O O . LEU A 1 108 ? -2.756 17.062 1.949 1 96.56 108 LEU A O 1
ATOM 821 N N . THR A 1 109 ? -1.114 16.203 0.647 1 95.88 109 THR A N 1
ATOM 822 C CA . THR A 1 109 ? -0.222 16.094 1.796 1 95.88 109 THR A CA 1
ATOM 823 C C . THR A 1 109 ? 0.071 17.469 2.383 1 95.88 109 THR A C 1
ATOM 825 O O . THR A 1 109 ? -0.027 17.672 3.596 1 95.88 109 THR A O 1
ATOM 828 N N . SER A 1 110 ? 0.413 18.391 1.516 1 95.12 110 SER A N 1
ATOM 829 C CA . SER A 1 110 ? 0.675 19.75 1.974 1 95.12 110 SER A CA 1
ATOM 830 C C . SER A 1 110 ? -0.56 20.359 2.627 1 95.12 110 SER A C 1
ATOM 832 O O . SER A 1 110 ? -0.469 20.953 3.697 1 95.12 110 SER A O 1
ATOM 834 N N . LEU A 1 111 ? -1.651 20.172 1.978 1 97.38 111 LEU A N 1
ATOM 835 C CA . LEU A 1 111 ? -2.9 20.766 2.457 1 97.38 111 LEU A CA 1
ATOM 836 C C . LEU A 1 111 ? -3.256 20.219 3.838 1 97.38 111 LEU A C 1
ATOM 838 O O . LEU A 1 111 ? -3.523 21 4.762 1 97.38 111 LEU A O 1
ATOM 842 N N . ARG A 1 112 ? -3.266 18.906 3.973 1 98.06 112 ARG A N 1
ATOM 843 C CA . ARG A 1 112 ? -3.686 18.328 5.246 1 98.06 112 ARG A CA 1
ATOM 844 C C . ARG A 1 112 ? -2.662 18.609 6.34 1 98.06 112 ARG A C 1
ATOM 846 O O . ARG A 1 112 ? -3.016 18.719 7.516 1 98.06 112 ARG A O 1
ATOM 853 N N . THR A 1 113 ? -1.396 18.766 6 1 97.62 113 THR A N 1
ATOM 854 C CA . THR A 1 113 ? -0.368 19.125 6.969 1 97.62 113 THR A CA 1
ATOM 855 C C . THR A 1 113 ? -0.603 20.531 7.516 1 97.62 113 THR A C 1
ATOM 857 O O . THR A 1 113 ? -0.473 20.75 8.719 1 97.62 113 THR A O 1
ATOM 860 N N . GLY A 1 114 ? -0.931 21.438 6.617 1 98.44 114 GLY A N 1
ATOM 861 C CA . GLY A 1 114 ? -1.362 22.734 7.082 1 98.44 114 GLY A CA 1
ATOM 862 C C . GLY A 1 114 ? -2.627 22.688 7.918 1 98.44 114 GLY A C 1
ATOM 863 O O . GLY A 1 114 ? -2.703 23.312 8.977 1 98.44 114 GLY A O 1
ATOM 864 N N . ALA A 1 115 ? -3.553 21.906 7.469 1 98.75 115 ALA A N 1
ATOM 865 C CA . ALA A 1 115 ? -4.863 21.828 8.102 1 98.75 115 ALA A CA 1
ATOM 866 C C . ALA A 1 115 ? -4.75 21.328 9.539 1 98.75 115 ALA A C 1
ATOM 868 O O . ALA A 1 115 ? -5.508 21.75 10.414 1 98.75 115 ALA A O 1
ATOM 869 N N . VAL A 1 116 ? -3.879 20.438 9.797 1 98.56 116 VAL A N 1
ATOM 870 C CA . VAL A 1 116 ? -3.732 19.938 11.156 1 98.56 116 VAL A CA 1
ATOM 871 C C . VAL A 1 116 ? -3.223 21.047 12.07 1 98.56 116 VAL A C 1
ATOM 873 O O . VAL A 1 116 ? -3.617 21.125 13.234 1 98.56 116 VAL A O 1
ATOM 876 N N . SER A 1 117 ? -2.342 21.844 11.586 1 98.75 117 SER A N 1
ATOM 877 C CA . SER A 1 117 ? -1.893 23 12.328 1 98.75 117 SER A CA 1
ATOM 878 C C . SER A 1 117 ? -3.035 23.984 12.555 1 98.75 117 SER A C 1
ATOM 880 O O . SER A 1 117 ? -3.125 24.609 13.617 1 98.75 117 SER A O 1
ATOM 882 N N . GLY A 1 118 ? -3.818 24.172 11.492 1 98.81 118 GLY A N 1
ATOM 883 C CA . GLY A 1 118 ? -5.016 24.969 11.664 1 98.81 118 GLY A CA 1
ATOM 884 C C . GLY A 1 118 ? -5.922 24.469 12.773 1 98.81 118 GLY A C 1
ATOM 885 O O . GLY A 1 118 ? -6.418 25.25 13.578 1 98.81 118 GLY A O 1
ATOM 886 N N . LEU A 1 119 ? -6.129 23.188 12.789 1 98.88 119 LEU A N 1
ATOM 887 C CA . LEU A 1 119 ? -6.949 22.578 13.828 1 98.88 119 LEU A CA 1
ATOM 888 C C . LEU A 1 119 ? -6.375 22.844 15.211 1 98.88 119 LEU A C 1
ATOM 890 O O . LEU A 1 119 ? -7.102 23.234 16.125 1 98.88 119 LEU A O 1
ATOM 894 N N . ALA A 1 120 ? -5.094 22.594 15.391 1 98.81 120 ALA A N 1
ATOM 895 C CA . ALA A 1 120 ? -4.441 22.859 16.672 1 98.81 120 ALA A CA 1
ATOM 896 C C . ALA A 1 120 ? -4.551 24.328 17.047 1 98.81 120 ALA A C 1
ATOM 898 O O . ALA A 1 120 ? -4.875 24.656 18.203 1 98.81 120 ALA A O 1
ATOM 899 N N . THR A 1 121 ? -4.328 25.203 16.109 1 98.88 121 THR A N 1
ATOM 900 C CA . THR A 1 121 ? -4.406 26.641 16.344 1 98.88 121 THR A CA 1
ATOM 901 C C . THR A 1 121 ? -5.801 27.047 16.812 1 98.88 121 THR A C 1
ATOM 903 O O . THR A 1 121 ? -5.941 27.859 17.734 1 98.88 121 THR A O 1
ATOM 906 N N . LYS A 1 122 ? -6.793 26.5 16.188 1 98.62 122 LYS A N 1
ATOM 907 C CA . LYS A 1 122 ? -8.188 26.781 16.516 1 98.62 122 LYS A CA 1
ATOM 908 C C . LYS A 1 122 ? -8.453 26.594 18 1 98.62 122 LYS A C 1
ATOM 910 O O . LYS A 1 122 ? -9.211 27.359 18.609 1 98.62 122 LYS A O 1
ATOM 915 N N . TYR A 1 123 ? -7.801 25.656 18.578 1 98.5 123 TYR A N 1
ATOM 916 C CA . TYR A 1 123 ? -8.188 25.297 19.938 1 98.5 123 TYR A CA 1
ATOM 917 C C . TYR A 1 123 ? -7.137 25.75 20.938 1 98.5 123 TYR A C 1
ATOM 919 O O . TYR A 1 123 ? -7.445 25.953 22.109 1 98.5 123 TYR A O 1
ATOM 927 N N . PHE A 1 124 ? -5.871 25.969 20.469 1 98.56 124 PHE A N 1
ATOM 928 C CA . PHE A 1 124 ? -4.82 26.109 21.469 1 98.56 124 PHE A CA 1
ATOM 929 C C . PHE A 1 124 ? -4.18 27.5 21.391 1 98.56 124 PHE A C 1
ATOM 931 O O . PHE A 1 124 ? -3.465 27.906 22.297 1 98.56 124 PHE A O 1
ATOM 938 N N . ALA A 1 125 ? -4.359 28.188 20.312 1 98.62 125 ALA A N 1
ATOM 939 C CA . ALA A 1 125 ? -3.887 29.562 20.234 1 98.62 125 ALA A CA 1
ATOM 940 C C . ALA A 1 125 ? -4.926 30.531 20.797 1 98.62 125 ALA A C 1
ATOM 942 O O . ALA A 1 125 ? -6.129 30.281 20.719 1 98.62 125 ALA A O 1
ATOM 943 N N . ARG A 1 126 ? -4.465 31.656 21.281 1 98.06 126 ARG A N 1
ATOM 944 C CA . ARG A 1 126 ? -5.371 32.688 21.75 1 98.06 126 ARG A CA 1
ATOM 945 C C . ARG A 1 126 ? -6.316 33.125 20.641 1 98.06 126 ARG A C 1
ATOM 947 O O . ARG A 1 126 ? -5.914 33.219 19.484 1 98.06 126 ARG A O 1
ATOM 954 N N . ASP A 1 127 ? -7.543 33.5 21.031 1 97.75 127 ASP A N 1
ATOM 955 C CA . ASP A 1 127 ? -8.57 33.875 20.062 1 97.75 127 ASP A CA 1
ATOM 956 C C . ASP A 1 127 ? -8.195 35.188 19.344 1 97.75 127 ASP A C 1
ATOM 958 O O . ASP A 1 127 ? -8.555 35.375 18.188 1 97.75 127 ASP A O 1
ATOM 962 N N . ASN A 1 128 ? -7.477 35.969 20.016 1 97.81 128 ASN A N 1
ATOM 963 C CA . ASN A 1 128 ? -7.148 37.281 19.453 1 97.81 128 ASN A CA 1
ATOM 964 C C . ASN A 1 128 ? -5.738 37.312 18.875 1 97.81 128 ASN A C 1
ATOM 966 O O . ASN A 1 128 ? -5.148 38.375 18.703 1 97.81 128 ASN A O 1
ATOM 970 N N . ALA A 1 129 ? -5.164 36.156 18.672 1 98.38 129 ALA A N 1
ATOM 971 C CA . ALA A 1 129 ? -3.844 36.094 18.047 1 98.38 129 ALA A CA 1
ATOM 972 C C . ALA A 1 129 ? -3.855 36.719 16.656 1 98.38 129 ALA A C 1
ATOM 974 O O . ALA A 1 129 ? -4.734 36.438 15.844 1 98.38 129 ALA A O 1
ATOM 975 N N . THR A 1 130 ? -2.857 37.594 16.359 1 98.38 130 THR A N 1
ATOM 976 C CA . THR A 1 130 ? -2.838 38.281 15.07 1 98.38 130 THR A CA 1
ATOM 977 C C . THR A 1 130 ? -1.456 38.219 14.43 1 98.38 130 THR A C 1
ATOM 979 O O . THR A 1 130 ? -1.289 38.531 13.25 1 98.38 130 THR A O 1
ATOM 982 N N . GLN A 1 131 ? -0.462 37.781 15.148 1 98.62 131 GLN A N 1
ATOM 983 C CA . GLN A 1 131 ? 0.912 37.719 14.664 1 98.62 131 GLN A CA 1
ATOM 984 C C . GLN A 1 131 ? 1.399 36.281 14.547 1 98.62 131 GLN A C 1
ATOM 986 O O . GLN A 1 131 ? 1.314 35.5 15.5 1 98.62 131 GLN A O 1
ATOM 991 N N . VAL A 1 132 ? 1.868 35.938 13.352 1 98.81 132 VAL A N 1
ATOM 992 C CA . VAL A 1 132 ? 2.332 34.594 13.125 1 98.81 132 VAL A CA 1
ATOM 993 C C . VAL A 1 132 ? 3.76 34.594 12.578 1 98.81 132 VAL A C 1
ATOM 995 O O . VAL A 1 132 ? 4.098 35.438 11.742 1 98.81 132 VAL A O 1
ATOM 998 N N . ALA A 1 133 ? 4.582 33.75 13.133 1 98.94 133 ALA A N 1
ATOM 999 C CA . ALA A 1 133 ? 5.914 33.5 12.586 1 98.94 133 ALA A CA 1
ATOM 1000 C C . ALA A 1 133 ? 5.945 32.219 11.781 1 98.94 133 ALA A C 1
ATOM 1002 O O . ALA A 1 133 ? 5.5 31.172 12.258 1 98.94 133 ALA A O 1
ATOM 1003 N N . ILE A 1 134 ? 6.414 32.281 10.555 1 98.88 134 ILE A N 1
ATOM 1004 C CA . ILE A 1 134 ? 6.617 31.125 9.695 1 98.88 134 ILE A CA 1
ATOM 1005 C C . ILE A 1 134 ? 8.117 30.859 9.531 1 98.88 134 ILE A C 1
ATOM 1007 O O . ILE A 1 134 ? 8.828 31.656 8.906 1 98.88 134 ILE A O 1
ATOM 1011 N N . ILE A 1 135 ? 8.57 29.781 10.141 1 98.69 135 ILE A N 1
ATOM 1012 C CA . ILE A 1 135 ? 9.961 29.359 10.008 1 98.69 135 ILE A CA 1
ATOM 1013 C C . ILE A 1 135 ? 10.07 28.297 8.93 1 98.69 135 ILE A C 1
ATOM 1015 O O . ILE A 1 135 ? 9.797 27.109 9.172 1 98.69 135 ILE A O 1
ATOM 1019 N N . GLY A 1 136 ? 10.594 28.641 7.793 1 97.31 136 GLY A N 1
ATOM 1020 C CA . GLY A 1 136 ? 10.539 27.891 6.551 1 97.31 136 GLY A CA 1
ATOM 1021 C C . GLY A 1 136 ? 9.82 28.625 5.438 1 97.31 136 GLY A C 1
ATOM 1022 O O . GLY A 1 136 ? 9.125 29.609 5.688 1 97.31 136 GLY A O 1
ATOM 1023 N N . SER A 1 137 ? 10.055 28.203 4.191 1 95.75 137 SER A N 1
ATOM 1024 C CA . SER A 1 137 ? 9.461 28.938 3.076 1 95.75 137 SER A CA 1
ATOM 1025 C C . SER A 1 137 ? 9.016 28 1.968 1 95.75 137 SER A C 1
ATOM 1027 O O . SER A 1 137 ? 8.75 28.422 0.846 1 95.75 137 SER A O 1
ATOM 1029 N N . GLY A 1 138 ? 8.961 26.688 2.201 1 91.44 138 GLY A N 1
ATOM 1030 C CA . GLY A 1 138 ? 8.57 25.703 1.206 1 91.44 138 GLY A CA 1
ATOM 1031 C C . GLY A 1 138 ? 7.07 25.5 1.108 1 91.44 138 GLY A C 1
ATOM 1032 O O . GLY A 1 138 ? 6.301 26.375 1.536 1 91.44 138 GLY A O 1
ATOM 1033 N N . ALA A 1 139 ? 6.656 24.391 0.499 1 89.5 139 ALA A N 1
ATOM 1034 C CA . ALA A 1 139 ? 5.246 24.062 0.276 1 89.5 139 ALA A CA 1
ATOM 1035 C C . ALA A 1 139 ? 4.492 23.969 1.598 1 89.5 139 ALA A C 1
ATOM 1037 O O . ALA A 1 139 ? 3.357 24.438 1.71 1 89.5 139 ALA A O 1
ATOM 1038 N N . GLN A 1 140 ? 5.133 23.406 2.586 1 93.94 140 GLN A N 1
ATOM 1039 C CA . GLN A 1 140 ? 4.492 23.266 3.889 1 93.94 140 GLN A CA 1
ATOM 1040 C C . GLN A 1 140 ? 4.27 24.625 4.539 1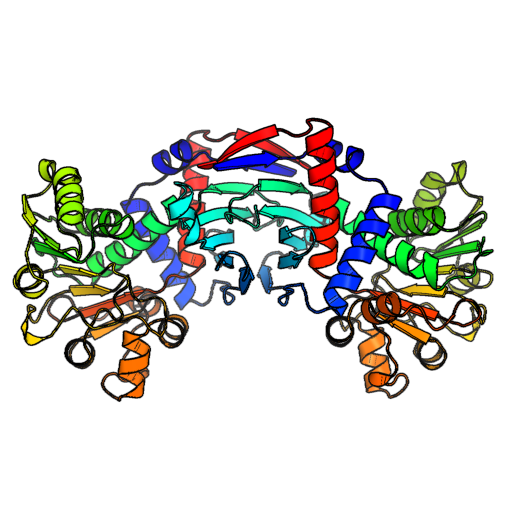 93.94 140 GLN A C 1
ATOM 1042 O O . GLN A 1 140 ? 3.221 24.875 5.145 1 93.94 140 GLN A O 1
ATOM 1047 N N . ALA A 1 141 ? 5.242 25.484 4.395 1 97.12 141 ALA A N 1
ATOM 1048 C CA . ALA A 1 141 ? 5.129 26.812 4.977 1 97.12 141 ALA A CA 1
ATOM 1049 C C . ALA A 1 141 ? 3.889 27.531 4.461 1 97.12 141 ALA A C 1
ATOM 1051 O O . ALA A 1 141 ? 3.18 28.188 5.227 1 97.12 141 ALA A O 1
ATOM 1052 N N . LYS A 1 142 ? 3.631 27.391 3.203 1 97.12 142 LYS A N 1
ATOM 1053 C CA . LYS A 1 142 ? 2.494 28.062 2.57 1 97.12 142 LYS A CA 1
ATOM 1054 C C . LYS A 1 142 ? 1.176 27.578 3.174 1 97.12 142 LYS A C 1
ATOM 1056 O O . LYS A 1 142 ? 0.337 28.391 3.566 1 97.12 142 LYS A O 1
ATOM 1061 N N . THR A 1 143 ? 1.011 26.281 3.27 1 97.75 143 THR A N 1
ATOM 1062 C CA . THR A 1 143 ? -0.249 25.734 3.764 1 97.75 143 THR A CA 1
ATOM 1063 C C . THR A 1 143 ? -0.391 25.984 5.266 1 97.75 143 THR A C 1
ATOM 1065 O O . THR A 1 143 ? -1.503 26.141 5.77 1 97.75 143 THR A O 1
ATOM 1068 N N . GLN A 1 144 ? 0.703 26.078 6.012 1 98.56 144 GLN A N 1
ATOM 1069 C CA . GLN A 1 144 ? 0.656 26.438 7.422 1 98.56 144 GLN A CA 1
ATOM 1070 C C . GLN A 1 144 ? 0.052 27.828 7.605 1 98.56 144 GLN A C 1
ATOM 1072 O O . GLN A 1 144 ? -0.845 28.016 8.43 1 98.56 144 GLN A O 1
ATOM 1077 N N . LEU A 1 145 ? 0.545 28.75 6.82 1 98.69 145 LEU A N 1
ATOM 1078 C CA . LEU A 1 145 ? 0.046 30.125 6.91 1 98.69 145 LEU A CA 1
ATOM 1079 C C . LEU A 1 145 ? -1.432 30.188 6.539 1 98.69 145 LEU A C 1
ATOM 1081 O O . LEU A 1 145 ? -2.229 30.812 7.246 1 98.69 145 LEU A O 1
ATOM 1085 N N . GLU A 1 146 ? -1.752 29.516 5.48 1 98.25 146 GLU A N 1
ATOM 1086 C CA . GLU A 1 146 ? -3.139 29.5 5.023 1 98.25 146 GLU A CA 1
ATOM 1087 C C . GLU A 1 146 ? -4.062 28.922 6.09 1 98.25 146 GLU A C 1
ATOM 1089 O O . GLU A 1 146 ? -5.152 29.453 6.332 1 98.25 146 GLU A O 1
ATOM 1094 N N . ALA A 1 147 ? -3.656 27.891 6.703 1 98.75 147 ALA A N 1
ATOM 1095 C CA . ALA A 1 147 ? -4.477 27.188 7.691 1 98.75 147 ALA A CA 1
ATOM 1096 C C . ALA A 1 147 ? -4.66 28.047 8.945 1 98.75 147 ALA A C 1
ATOM 1098 O O . ALA A 1 147 ? -5.777 28.203 9.445 1 98.75 147 ALA A O 1
ATOM 1099 N N . VAL A 1 148 ? -3.584 28.609 9.445 1 98.81 148 VAL A N 1
ATOM 1100 C CA . VAL A 1 148 ? -3.648 29.438 10.641 1 98.81 148 VAL A CA 1
ATOM 1101 C C . VAL A 1 148 ? -4.539 30.656 10.375 1 98.81 148 VAL A C 1
ATOM 1103 O O . VAL A 1 148 ? -5.363 31.031 11.211 1 98.81 148 VAL A O 1
ATOM 1106 N N . ALA A 1 149 ? -4.41 31.203 9.188 1 98.56 149 ALA A N 1
ATOM 1107 C CA . ALA A 1 149 ? -5.176 32.375 8.82 1 98.56 149 ALA A CA 1
ATOM 1108 C C . ALA A 1 149 ? -6.652 32.062 8.625 1 98.56 149 ALA A C 1
ATOM 1110 O O . ALA A 1 149 ? -7.504 32.938 8.656 1 98.56 149 ALA A O 1
ATOM 1111 N N . SER A 1 150 ? -6.945 30.844 8.406 1 98.25 150 SER A N 1
ATOM 1112 C CA . SER A 1 150 ? -8.336 30.422 8.234 1 98.25 150 SER A CA 1
ATOM 1113 C C . SER A 1 150 ? -9.07 30.391 9.57 1 98.25 150 SER A C 1
ATOM 1115 O O . SER A 1 150 ? -10.305 30.406 9.609 1 98.25 150 SER A O 1
ATOM 1117 N N . VAL A 1 151 ? -8.32 30.391 10.703 1 98.56 151 VAL A N 1
ATOM 1118 C CA . VAL A 1 151 ? -8.992 30.219 11.984 1 98.56 151 VAL A CA 1
ATOM 1119 C C . VAL A 1 151 ? -8.672 31.391 12.906 1 98.56 151 VAL A C 1
ATOM 1121 O O . VAL A 1 151 ? -9.227 31.5 14 1 98.56 151 VAL A O 1
ATOM 1124 N N . ARG A 1 152 ? -7.754 32.219 12.555 1 98.75 152 ARG A N 1
ATOM 1125 C CA . ARG A 1 152 ? -7.422 33.469 13.281 1 98.75 152 ARG A CA 1
ATOM 1126 C C . ARG A 1 152 ? -7.316 34.625 12.328 1 98.75 152 ARG A C 1
ATOM 1128 O O . ARG A 1 152 ? -6.906 34.469 11.172 1 98.75 152 ARG A O 1
ATOM 1135 N N . ASP A 1 153 ? -7.613 35.812 12.828 1 98.44 153 ASP A N 1
ATOM 1136 C CA . ASP A 1 153 ? -7.527 37.031 12.023 1 98.44 153 ASP A CA 1
ATOM 1137 C C . ASP A 1 153 ? -6.09 37.531 11.969 1 98.44 153 ASP A C 1
ATOM 1139 O O . ASP A 1 153 ? -5.793 38.625 12.5 1 98.44 153 ASP A O 1
ATOM 1143 N N . ILE A 1 154 ? -5.285 36.906 11.242 1 98.56 154 ILE A N 1
ATOM 1144 C CA . ILE A 1 154 ? -3.857 37.219 11.164 1 98.56 154 ILE A CA 1
ATOM 1145 C C . ILE A 1 154 ? -3.648 38.531 10.406 1 98.56 154 ILE A C 1
ATOM 1147 O O . ILE A 1 154 ? -4.23 38.719 9.344 1 98.56 154 ILE A O 1
ATOM 1151 N N . GLN A 1 155 ? -2.777 39.312 10.961 1 97.94 155 GLN A N 1
ATOM 1152 C CA . GLN A 1 155 ? -2.449 40.625 10.352 1 97.94 155 GLN A CA 1
ATOM 1153 C C . GLN A 1 155 ? -0.98 40.656 9.945 1 97.94 155 GLN A C 1
ATOM 1155 O O . GLN A 1 155 ? -0.657 41.031 8.812 1 97.94 155 GLN A O 1
ATOM 1160 N N . GLN A 1 156 ? -0.152 40.281 10.844 1 98.31 156 GLN A N 1
ATOM 1161 C CA . GLN A 1 156 ? 1.292 40.344 10.641 1 98.31 156 GLN A CA 1
ATOM 1162 C C . GLN A 1 156 ? 1.913 38.969 10.547 1 98.31 156 GLN A C 1
ATOM 1164 O O . GLN A 1 156 ? 1.607 38.094 11.352 1 98.31 156 GLN A O 1
ATOM 1169 N N . VAL A 1 157 ? 2.727 38.812 9.508 1 98.81 157 VAL A N 1
ATOM 1170 C CA . VAL A 1 157 ? 3.436 37.531 9.312 1 98.81 157 VAL A CA 1
ATOM 1171 C C . VAL A 1 157 ? 4.941 37.781 9.281 1 98.81 157 VAL A C 1
ATOM 1173 O O . VAL A 1 157 ? 5.43 38.594 8.469 1 98.81 157 VAL A O 1
ATOM 1176 N N . PHE A 1 158 ? 5.648 37.188 10.18 1 98.75 158 PHE A N 1
ATOM 1177 C CA . PHE A 1 158 ? 7.105 37.188 10.195 1 98.75 158 PHE A CA 1
ATOM 1178 C C . PHE A 1 158 ? 7.648 35.906 9.555 1 98.75 158 PHE A C 1
ATOM 1180 O O . PHE A 1 158 ? 7.23 34.812 9.914 1 98.75 158 PHE A O 1
ATOM 1187 N N . VAL A 1 159 ? 8.562 36.031 8.578 1 98.56 159 VAL A N 1
ATOM 1188 C CA . VAL A 1 159 ? 9.031 34.844 7.867 1 98.56 159 VAL A CA 1
ATOM 1189 C C . VAL A 1 159 ? 10.555 34.781 7.945 1 98.56 159 VAL A C 1
ATOM 1191 O O . VAL A 1 159 ? 11.242 35.781 7.824 1 98.56 159 VAL A O 1
ATOM 1194 N N . TRP A 1 160 ? 11.016 33.594 8.203 1 98.44 160 TRP A N 1
ATOM 1195 C CA . TRP A 1 160 ? 12.445 33.281 8.133 1 98.44 160 TRP A CA 1
ATOM 1196 C C . TRP A 1 160 ? 12.68 32 7.328 1 98.44 160 TRP A C 1
ATOM 1198 O O . TRP A 1 160 ? 11.906 31.062 7.418 1 98.44 160 TRP A O 1
ATOM 1208 N N . SER A 1 161 ? 13.641 32 6.523 1 97.5 161 SER A N 1
ATOM 1209 C CA . SER A 1 161 ? 14.172 30.828 5.848 1 97.5 161 SER A CA 1
ATOM 1210 C C . SER A 1 161 ? 15.695 30.859 5.805 1 97.5 161 SER A C 1
ATOM 1212 O O . SER A 1 161 ? 16.312 31.922 5.891 1 97.5 161 SER A O 1
ATOM 1214 N N . ARG A 1 162 ? 16.391 29.75 5.711 1 93.75 162 ARG A N 1
ATOM 1215 C CA . ARG A 1 162 ? 17.844 29.656 5.602 1 93.75 162 ARG A CA 1
ATOM 1216 C C . ARG A 1 162 ? 18.344 30.406 4.379 1 93.75 162 ARG A C 1
ATOM 1218 O O . ARG A 1 162 ? 19.391 31.062 4.434 1 93.75 162 ARG A O 1
ATOM 1225 N N . ASN A 1 163 ? 17.531 30.25 3.346 1 94.25 163 ASN A N 1
ATOM 1226 C CA . ASN A 1 163 ? 17.797 31.016 2.139 1 94.25 163 ASN A CA 1
ATOM 1227 C C . ASN A 1 163 ? 16.891 32.25 2.053 1 94.25 163 ASN A C 1
ATOM 1229 O O . ASN A 1 163 ? 15.68 32.125 1.812 1 94.25 163 ASN A O 1
ATOM 1233 N N . ILE A 1 164 ? 17.484 33.344 2.076 1 95.19 164 ILE A N 1
ATOM 1234 C CA . ILE A 1 164 ? 16.734 34.594 2.168 1 95.19 164 ILE A CA 1
ATOM 1235 C C . ILE A 1 164 ? 15.93 34.812 0.887 1 95.19 164 ILE A C 1
ATOM 1237 O O . ILE A 1 164 ? 14.82 35.344 0.922 1 95.19 164 ILE A O 1
ATOM 1241 N N . LYS A 1 165 ? 16.469 34.375 -0.208 1 96.38 165 LYS A N 1
ATOM 1242 C CA . LYS A 1 165 ? 15.758 34.531 -1.472 1 96.38 165 LYS A CA 1
ATOM 1243 C C . LYS A 1 165 ? 14.445 33.75 -1.456 1 96.38 165 LYS A C 1
ATOM 1245 O O . LYS A 1 165 ? 13.453 34.156 -2.053 1 96.38 165 LYS A O 1
ATOM 1250 N N . ASN A 1 166 ? 14.461 32.625 -0.774 1 96.38 166 ASN A N 1
ATOM 1251 C CA . ASN A 1 166 ? 13.242 31.828 -0.641 1 96.38 166 ASN A CA 1
ATOM 1252 C C . ASN A 1 166 ? 12.219 32.531 0.251 1 96.38 166 ASN A C 1
ATOM 1254 O O . ASN A 1 166 ? 11.016 32.469 -0.018 1 96.38 166 ASN A O 1
ATOM 1258 N N . ALA A 1 167 ? 12.719 33.125 1.313 1 97.44 167 ALA A N 1
ATOM 1259 C CA . ALA A 1 167 ? 11.836 33.906 2.188 1 97.44 167 ALA A CA 1
ATOM 1260 C C . ALA A 1 167 ? 11.188 35.062 1.434 1 97.44 167 ALA A C 1
ATOM 1262 O O . ALA A 1 167 ? 10.008 35.344 1.632 1 97.44 167 ALA A O 1
ATOM 1263 N N . GLU A 1 168 ? 11.984 35.656 0.597 1 97.88 168 GLU A N 1
ATOM 1264 C CA . GLU A 1 168 ? 11.484 36.75 -0.221 1 97.88 168 GLU A CA 1
ATOM 1265 C C . GLU A 1 168 ? 10.398 36.281 -1.185 1 97.88 168 GLU A C 1
ATOM 1267 O O . GLU A 1 168 ? 9.359 36.938 -1.325 1 97.88 168 GLU A O 1
ATOM 1272 N N . LYS A 1 169 ? 10.664 35.219 -1.824 1 97.5 169 LYS A N 1
ATOM 1273 C CA . LYS A 1 169 ? 9.68 34.656 -2.738 1 97.5 169 LYS A CA 1
ATOM 1274 C C . LYS A 1 169 ? 8.383 34.312 -2.012 1 97.5 169 LYS A C 1
ATOM 1276 O O . LYS A 1 169 ? 7.293 34.594 -2.525 1 97.5 169 LYS A O 1
ATOM 1281 N N . PHE A 1 170 ? 8.547 33.75 -0.911 1 97.38 170 PHE A N 1
ATOM 1282 C CA . PHE A 1 170 ? 7.398 33.406 -0.075 1 97.38 170 PHE A CA 1
ATOM 1283 C C . PHE A 1 170 ? 6.617 34.688 0.286 1 97.38 170 PHE A C 1
ATOM 1285 O O . PHE A 1 170 ? 5.395 34.719 0.136 1 97.38 170 PHE A O 1
ATOM 1292 N N . ALA A 1 171 ? 7.281 35.656 0.79 1 98 171 ALA A N 1
ATOM 1293 C CA . ALA A 1 171 ? 6.645 36.906 1.207 1 98 171 ALA A CA 1
ATOM 1294 C C . ALA A 1 171 ? 5.902 37.562 0.043 1 98 171 ALA A C 1
ATOM 1296 O O . ALA A 1 171 ? 4.797 38.062 0.216 1 98 171 ALA A O 1
ATOM 1297 N N . ASN A 1 172 ? 6.48 37.531 -1.093 1 97.81 172 ASN A N 1
ATOM 1298 C CA . ASN A 1 172 ? 5.883 38.125 -2.283 1 97.81 172 ASN A CA 1
ATOM 1299 C C . ASN A 1 172 ? 4.559 37.469 -2.643 1 97.81 172 ASN A C 1
ATOM 1301 O O . ASN A 1 172 ? 3.643 38.125 -3.141 1 97.81 172 ASN A O 1
ATOM 1305 N N . GLU A 1 173 ? 4.52 36.219 -2.426 1 97 173 GLU A N 1
ATOM 1306 C CA . GLU A 1 173 ? 3.318 35.438 -2.758 1 97 173 GLU A CA 1
ATOM 1307 C C . GLU A 1 173 ? 2.141 35.875 -1.881 1 97 173 GLU A C 1
ATOM 1309 O O . GLU A 1 173 ? 0.985 35.781 -2.297 1 97 173 GLU A O 1
ATOM 1314 N N . PHE A 1 174 ? 2.404 36.375 -0.652 1 97.56 174 PHE A N 1
ATOM 1315 C CA . PHE A 1 174 ? 1.331 36.562 0.313 1 97.56 174 PHE A CA 1
ATOM 1316 C C . PHE A 1 174 ? 1.204 38.062 0.671 1 97.56 174 PHE A C 1
ATOM 1318 O O . PHE A 1 174 ? 0.354 38.438 1.48 1 97.56 174 PHE A O 1
ATOM 1325 N N . GLU A 1 175 ? 1.975 38.906 0.078 1 96.81 175 GLU A N 1
ATOM 1326 C CA . GLU A 1 175 ? 2.074 40.312 0.472 1 96.81 175 GLU A CA 1
ATOM 1327 C C . GLU A 1 175 ? 0.75 41.031 0.26 1 96.81 175 GLU A C 1
ATOM 1329 O O . GLU A 1 175 ? 0.482 42.031 0.91 1 96.81 175 GLU A O 1
ATOM 1334 N N . ASP A 1 176 ? -0.066 40.562 -0.618 1 96.88 176 ASP A N 1
ATOM 1335 C CA . ASP A 1 176 ? -1.355 41.188 -0.879 1 96.88 176 ASP A CA 1
ATOM 1336 C C . ASP A 1 176 ? -2.361 40.875 0.222 1 96.88 176 ASP A C 1
ATOM 1338 O O . ASP A 1 176 ? -3.381 41.562 0.361 1 96.88 176 ASP A O 1
ATOM 1342 N N . GLN A 1 177 ? -2.092 39.938 1.035 1 97.12 177 GLN A N 1
ATOM 1343 C CA . GLN A 1 177 ? -3.053 39.438 2.02 1 97.12 177 GLN A CA 1
ATOM 1344 C C . GLN A 1 177 ? -2.623 39.812 3.436 1 97.12 177 GLN A C 1
ATOM 1346 O O . GLN A 1 177 ? -3.465 40.031 4.312 1 97.12 177 GLN A O 1
ATOM 1351 N N . PHE A 1 178 ? -1.333 39.812 3.609 1 98.06 178 PHE A N 1
ATOM 1352 C CA . PHE A 1 178 ? -0.806 40 4.953 1 98.06 178 PHE A CA 1
ATOM 1353 C C . PHE A 1 178 ? 0.304 41.062 4.941 1 98.06 178 PHE A C 1
ATOM 1355 O O . PHE A 1 178 ? 0.882 41.344 3.891 1 98.06 178 PHE A O 1
ATOM 1362 N N . ASP A 1 179 ? 0.522 41.719 6.152 1 98.38 179 ASP A N 1
ATOM 1363 C CA . ASP A 1 179 ? 1.753 42.469 6.355 1 98.38 179 ASP A CA 1
ATOM 1364 C C . ASP A 1 179 ? 2.941 41.531 6.586 1 98.38 179 ASP A C 1
ATOM 1366 O O . ASP A 1 179 ? 3.074 40.969 7.66 1 98.38 179 ASP A O 1
ATOM 1370 N N . MET A 1 180 ? 3.801 41.438 5.59 1 98.5 180 MET A N 1
ATOM 1371 C CA . MET A 1 180 ? 4.898 40.5 5.605 1 98.5 180 MET A CA 1
ATOM 1372 C C . MET A 1 180 ? 6.191 41.156 6.078 1 98.5 180 MET A C 1
ATOM 1374 O O . MET A 1 180 ? 6.543 42.219 5.617 1 98.5 180 MET A O 1
ATOM 1378 N N . THR A 1 181 ? 6.898 40.531 6.953 1 98.38 181 THR A N 1
ATOM 1379 C CA . THR A 1 181 ? 8.227 40.969 7.379 1 98.38 181 THR A CA 1
ATOM 1380 C C . THR A 1 181 ? 9.227 39.812 7.273 1 98.38 181 THR A C 1
ATOM 1382 O O . THR A 1 181 ? 9.047 38.781 7.895 1 98.38 181 THR A O 1
ATOM 1385 N N . ILE A 1 182 ? 10.227 40 6.496 1 98.44 182 ILE A N 1
ATOM 1386 C CA . ILE A 1 182 ? 11.312 39.031 6.398 1 98.44 182 ILE A CA 1
ATOM 1387 C C . ILE A 1 182 ? 12.312 39.25 7.527 1 98.44 182 ILE A C 1
ATOM 1389 O O . ILE A 1 182 ? 12.812 40.375 7.703 1 98.44 182 ILE A O 1
ATOM 1393 N N . CYS A 1 183 ? 12.57 38.25 8.219 1 98.38 183 CYS A N 1
ATOM 1394 C CA . CYS A 1 183 ? 13.438 38.406 9.383 1 98.38 183 CYS A CA 1
ATOM 1395 C C . CYS A 1 183 ? 14.789 37.75 9.133 1 98.38 183 CYS A C 1
ATOM 1397 O O . CYS A 1 183 ? 14.867 36.656 8.586 1 98.38 183 CYS A O 1
ATOM 1399 N N . PRO A 1 184 ? 15.898 38.344 9.555 1 97 184 PRO A N 1
ATOM 1400 C CA . PRO A 1 184 ? 17.234 37.812 9.32 1 97 184 PRO A CA 1
ATOM 1401 C C . PRO A 1 184 ? 17.594 36.656 10.273 1 97 184 PRO A C 1
ATOM 1403 O O . PRO A 1 184 ? 18.578 35.969 10.055 1 97 184 PRO A O 1
ATOM 1406 N N . SER A 1 185 ? 16.875 36.594 11.336 1 98 185 SER A N 1
ATOM 1407 C CA . SER A 1 185 ? 17.109 35.5 12.281 1 98 185 SER A CA 1
ATOM 1408 C C . SER A 1 185 ? 15.797 34.938 12.812 1 98 185 SER A C 1
ATOM 1410 O O . SER A 1 185 ? 14.758 35.594 12.766 1 98 185 SER A O 1
ATOM 1412 N N . VAL A 1 186 ? 15.922 33.688 13.266 1 98.69 186 VAL A N 1
ATOM 1413 C CA . VAL A 1 186 ? 14.75 33.031 13.828 1 98.69 186 VAL A CA 1
ATOM 1414 C C . VAL A 1 186 ? 14.281 33.781 15.07 1 98.69 186 VAL A C 1
ATOM 1416 O O . VAL A 1 186 ? 13.078 34 15.25 1 98.69 186 VAL A O 1
ATOM 1419 N N . ALA A 1 187 ? 15.195 34.219 15.938 1 98.5 187 ALA A N 1
ATOM 1420 C CA . ALA A 1 187 ? 14.883 34.938 17.172 1 98.5 187 ALA A CA 1
ATOM 1421 C C . ALA A 1 187 ? 14.055 36.188 16.891 1 98.5 187 ALA A C 1
ATOM 1423 O O . ALA A 1 187 ? 13.102 36.469 17.609 1 98.5 187 ALA A O 1
ATOM 1424 N N . MET A 1 188 ? 14.383 36.875 15.898 1 98.31 188 MET A N 1
ATOM 1425 C CA . MET A 1 188 ? 13.656 38.094 15.523 1 98.31 188 MET A CA 1
ATOM 1426 C C . MET A 1 188 ? 12.258 37.75 15.023 1 98.31 188 MET A C 1
ATOM 1428 O O . MET A 1 188 ? 11.312 38.469 15.258 1 98.31 188 MET A O 1
ATOM 1432 N N . ALA A 1 189 ? 12.156 36.656 14.281 1 98.69 189 ALA A N 1
ATOM 1433 C CA . ALA A 1 189 ? 10.883 36.25 13.688 1 98.69 189 ALA A CA 1
ATOM 1434 C C . ALA A 1 189 ? 9.875 35.844 14.766 1 98.69 189 ALA A C 1
ATOM 1436 O O . ALA A 1 189 ? 8.68 36.125 14.641 1 98.69 189 ALA A O 1
ATOM 1437 N N . VAL A 1 190 ? 10.375 35.25 15.859 1 98.75 190 VAL A N 1
ATOM 1438 C CA . VAL A 1 190 ? 9.445 34.625 16.781 1 98.75 190 VAL A CA 1
ATOM 1439 C C . VAL A 1 190 ? 9.203 35.5 17.984 1 98.75 190 VAL A C 1
ATOM 1441 O O . VAL A 1 190 ? 8.312 35.25 18.797 1 98.75 190 VAL A O 1
ATOM 1444 N N . LYS A 1 191 ? 9.906 36.562 18.156 1 97.5 191 LYS A N 1
ATOM 1445 C CA . LYS A 1 191 ? 9.93 37.375 19.359 1 97.5 191 LYS A CA 1
ATOM 1446 C C . LYS A 1 191 ? 8.531 37.875 19.734 1 97.5 191 LYS A C 1
ATOM 1448 O O . LYS A 1 191 ? 8.125 37.812 20.891 1 97.5 191 LYS A O 1
ATOM 1453 N N . ASP A 1 192 ? 7.754 38.312 18.781 1 95.12 192 ASP A N 1
ATOM 1454 C CA . ASP A 1 192 ? 6.453 38.906 19.062 1 95.12 192 ASP A CA 1
ATOM 1455 C C . ASP A 1 192 ? 5.32 38.031 18.516 1 95.12 192 ASP A C 1
ATOM 1457 O O . ASP A 1 192 ? 4.176 38.5 18.438 1 95.12 192 ASP A O 1
ATOM 1461 N N . ALA A 1 193 ? 5.613 36.875 18.141 1 98.56 193 ALA A N 1
ATOM 1462 C CA . ALA A 1 193 ? 4.625 36.031 17.484 1 98.56 193 ALA A CA 1
ATOM 1463 C C . ALA A 1 193 ? 3.684 35.406 18.5 1 98.56 193 ALA A C 1
ATOM 1465 O O . ALA A 1 193 ? 4.125 34.906 19.547 1 98.56 193 ALA A O 1
ATOM 1466 N N . ASP A 1 194 ? 2.361 35.406 18.203 1 98.69 194 ASP A N 1
ATOM 1467 C CA . ASP A 1 194 ? 1.364 34.688 18.969 1 98.69 194 ASP A CA 1
ATOM 1468 C C . ASP A 1 194 ? 1.376 33.188 18.594 1 98.69 194 ASP A C 1
ATOM 1470 O O . ASP A 1 194 ? 1.12 32.344 19.422 1 98.69 194 ASP A O 1
ATOM 1474 N N . ILE A 1 195 ? 1.558 32.969 17.328 1 98.88 195 ILE A N 1
ATOM 1475 C CA . ILE A 1 195 ? 1.594 31.625 16.734 1 98.88 195 ILE A CA 1
ATOM 1476 C C . ILE A 1 195 ? 2.902 31.438 15.969 1 98.88 195 ILE A C 1
ATOM 1478 O O . ILE A 1 195 ? 3.354 32.344 15.258 1 98.88 195 ILE A O 1
ATOM 1482 N N . ILE A 1 196 ? 3.539 30.312 16.156 1 98.94 196 ILE A N 1
ATOM 1483 C CA . ILE A 1 196 ? 4.789 29.969 15.477 1 98.94 196 ILE A CA 1
ATOM 1484 C C . ILE A 1 196 ? 4.629 28.641 14.727 1 98.94 196 ILE A C 1
ATOM 1486 O O . ILE A 1 196 ? 4.203 27.641 15.312 1 98.94 196 ILE A O 1
ATOM 1490 N N . CYS A 1 197 ? 4.895 28.641 13.43 1 98.88 197 CYS A N 1
ATOM 1491 C CA . CYS A 1 197 ? 4.906 27.422 12.633 1 98.88 197 CYS A CA 1
ATOM 1492 C C . CYS A 1 197 ? 6.316 27.109 12.148 1 98.88 197 CYS A C 1
ATOM 1494 O O . CYS A 1 197 ? 6.953 27.922 11.492 1 98.88 197 CYS A O 1
ATOM 1496 N N . THR A 1 198 ? 6.773 25.922 12.516 1 98.56 198 THR A N 1
ATOM 1497 C CA . THR A 1 198 ? 8.078 25.484 12.039 1 98.56 198 THR A CA 1
ATOM 1498 C C . THR A 1 198 ? 7.93 24.375 10.992 1 98.56 198 THR A C 1
ATOM 1500 O O . THR A 1 198 ? 7.32 23.344 11.258 1 98.56 198 THR A O 1
ATOM 1503 N N . ALA A 1 199 ? 8.414 24.594 9.836 1 96.25 199 ALA A N 1
ATOM 1504 C CA . ALA A 1 199 ? 8.352 23.656 8.711 1 96.25 199 ALA A CA 1
ATOM 1505 C C . ALA A 1 199 ? 9.703 23.562 8 1 96.25 199 ALA A C 1
ATOM 1507 O O . ALA A 1 199 ? 9.805 23.859 6.809 1 96.25 199 ALA A O 1
ATOM 1508 N N . THR A 1 200 ? 10.703 23.078 8.719 1 94.75 200 THR A N 1
ATOM 1509 C CA . THR A 1 200 ? 12.07 22.969 8.211 1 94.75 200 THR A CA 1
ATOM 1510 C C . THR A 1 200 ? 12.594 21.547 8.391 1 94.75 200 THR A C 1
ATOM 1512 O O . THR A 1 200 ? 11.961 20.719 9.047 1 94.75 200 THR A O 1
ATOM 1515 N N . ASN A 1 201 ? 13.758 21.312 7.789 1 90.56 201 ASN A N 1
ATOM 1516 C CA . ASN A 1 201 ? 14.438 20.031 7.965 1 90.56 201 ASN A CA 1
ATOM 1517 C C . ASN A 1 201 ? 15.617 20.156 8.93 1 90.56 201 ASN A C 1
ATOM 1519 O O . ASN A 1 201 ? 16.609 19.438 8.789 1 90.56 201 ASN A O 1
ATOM 1523 N N . SER A 1 202 ? 15.484 21.031 9.852 1 95 202 SER A N 1
ATOM 1524 C CA . SER A 1 202 ? 16.594 21.312 10.742 1 95 202 SER A CA 1
ATOM 1525 C C . SER A 1 202 ? 16.938 20.094 11.602 1 95 202 SER A C 1
ATOM 1527 O O . SER A 1 202 ? 16.047 19.328 11.992 1 95 202 SER A O 1
ATOM 1529 N N . THR A 1 203 ? 18.203 19.922 11.898 1 95.94 203 THR A N 1
ATOM 1530 C CA . THR A 1 203 ? 18.672 18.875 12.805 1 95.94 203 THR A CA 1
ATOM 1531 C C . THR A 1 203 ? 19.125 19.469 14.133 1 95.94 203 THR A C 1
ATOM 1533 O O . THR A 1 203 ? 19.609 18.75 15 1 95.94 203 THR A O 1
ATOM 1536 N N . GLU A 1 204 ? 18.984 20.75 14.227 1 96.62 204 GLU A N 1
ATOM 1537 C CA . GLU A 1 204 ? 19.234 21.469 15.469 1 96.62 204 GLU A CA 1
ATOM 1538 C C . GLU A 1 204 ? 18.047 22.359 15.836 1 96.62 204 GLU A C 1
ATOM 1540 O O . GLU A 1 204 ? 17.375 22.906 14.961 1 96.62 204 GLU A O 1
ATOM 1545 N N . PRO A 1 205 ? 17.891 22.609 17.156 1 97.75 205 PRO A N 1
ATOM 1546 C CA . PRO A 1 205 ? 16.75 23.422 17.562 1 97.75 205 PRO A CA 1
ATOM 1547 C C . PRO A 1 205 ? 16.812 24.844 17.016 1 97.75 205 PRO A C 1
ATOM 1549 O O . PRO A 1 205 ? 17.891 25.453 17 1 97.75 205 PRO A O 1
ATOM 1552 N N . LEU A 1 206 ? 15.688 25.328 16.609 1 98.38 206 LEU A N 1
ATOM 1553 C CA . LEU A 1 206 ? 15.57 26.688 16.094 1 98.38 206 LEU A CA 1
ATOM 1554 C C . LEU A 1 206 ? 14.828 27.578 17.078 1 98.38 206 LEU A C 1
ATOM 1556 O O . LEU A 1 206 ? 15.07 28.797 17.125 1 98.38 206 LEU A O 1
ATOM 1560 N N . ILE A 1 207 ? 13.836 27.031 17.797 1 98.69 207 ILE A N 1
ATOM 1561 C CA . ILE A 1 207 ? 12.992 27.797 18.703 1 98.69 207 ILE A CA 1
ATOM 1562 C C . ILE A 1 207 ? 13.477 27.594 20.141 1 98.69 207 ILE A C 1
ATOM 1564 O O . ILE A 1 207 ? 13.57 26.469 20.625 1 98.69 207 ILE A O 1
ATOM 1568 N N . HIS A 1 208 ? 13.711 28.672 20.859 1 98.38 208 HIS A N 1
ATOM 1569 C CA . HIS A 1 208 ? 14.188 28.656 22.234 1 98.38 208 HIS A CA 1
ATOM 1570 C C . HIS A 1 208 ? 13.258 29.453 23.141 1 98.38 208 HIS A C 1
ATOM 1572 O O . HIS A 1 208 ? 12.664 30.453 22.719 1 98.38 208 HIS A O 1
ATOM 1578 N N . PHE A 1 209 ? 13.188 29 24.359 1 98.06 209 PHE A N 1
ATOM 1579 C CA . PHE A 1 209 ? 12.234 29.562 25.312 1 98.06 209 PHE A CA 1
ATOM 1580 C C . PHE A 1 209 ? 12.477 31.047 25.5 1 98.06 209 PHE A C 1
ATOM 1582 O O . PHE A 1 209 ? 11.531 31.828 25.609 1 98.06 209 PHE A O 1
ATOM 1589 N N . GLY A 1 210 ? 13.672 31.438 25.531 1 97.88 210 GLY A N 1
ATOM 1590 C CA . GLY A 1 210 ? 14.023 32.812 25.797 1 97.88 210 GLY A CA 1
ATOM 1591 C C . GLY A 1 210 ? 13.609 33.75 24.672 1 97.88 210 GLY A C 1
ATOM 1592 O O . GLY A 1 210 ? 13.562 34.969 24.859 1 97.88 210 GLY A O 1
ATOM 1593 N N . ASP A 1 211 ? 13.297 33.25 23.531 1 98.5 211 ASP A N 1
ATOM 1594 C CA . ASP A 1 211 ? 13.023 34.062 22.359 1 98.5 211 ASP A CA 1
ATOM 1595 C C . ASP A 1 211 ? 11.523 34.25 22.156 1 98.5 211 ASP A C 1
ATOM 1597 O O . ASP A 1 211 ? 11.109 35.125 21.375 1 98.5 211 ASP A O 1
ATOM 1601 N N . ILE A 1 212 ? 10.688 33.531 22.875 1 98.5 212 ILE A N 1
ATOM 1602 C CA . ILE A 1 212 ? 9.281 33.469 22.484 1 98.5 212 ILE A CA 1
ATOM 1603 C C . ILE A 1 212 ? 8.414 34.031 23.625 1 98.5 212 ILE A C 1
ATOM 1605 O O . ILE A 1 212 ? 8.875 34.125 24.766 1 98.5 212 ILE A O 1
ATOM 1609 N N . SER A 1 213 ? 7.184 34.344 23.234 1 97 213 SER A N 1
ATOM 1610 C CA . SER A 1 213 ? 6.188 34.719 24.234 1 97 213 SER A CA 1
ATOM 1611 C C . SER A 1 213 ? 5.781 33.562 25.094 1 97 213 SER A C 1
ATOM 1613 O O . SER A 1 213 ? 5.652 32.438 24.609 1 97 213 SER A O 1
ATOM 1615 N N . PRO A 1 214 ? 5.473 33.812 26.344 1 95.06 214 PRO A N 1
ATOM 1616 C CA . PRO A 1 214 ? 5.098 32.719 27.25 1 95.06 214 PRO A CA 1
ATOM 1617 C C . PRO A 1 214 ? 3.74 32.094 26.922 1 95.06 214 PRO A C 1
ATOM 1619 O O . PRO A 1 214 ? 3.385 31.047 27.438 1 95.06 214 PRO A O 1
ATOM 1622 N N . HIS A 1 215 ? 2.979 32.719 26.109 1 96.12 215 HIS A N 1
ATOM 1623 C CA . HIS A 1 215 ? 1.67 32.188 25.75 1 96.12 215 HIS A CA 1
ATOM 1624 C C . HIS A 1 215 ? 1.636 31.781 24.281 1 96.12 215 HIS A C 1
ATOM 1626 O O . HIS A 1 215 ? 0.56 31.578 23.719 1 96.12 215 HIS A O 1
ATOM 1632 N N . ALA A 1 216 ? 2.768 31.688 23.656 1 98.44 216 ALA A N 1
ATOM 1633 C CA . ALA A 1 216 ? 2.84 31.344 22.234 1 98.44 216 ALA A CA 1
ATOM 1634 C C . ALA A 1 216 ? 2.322 29.938 21.984 1 98.44 216 ALA A C 1
ATOM 1636 O O . ALA A 1 216 ? 2.502 29.047 22.812 1 98.44 216 ALA A O 1
ATOM 1637 N N . HIS A 1 217 ? 1.59 29.781 20.875 1 98.88 217 HIS A N 1
ATOM 1638 C CA . HIS A 1 217 ? 1.264 28.469 20.359 1 98.88 217 HIS A CA 1
ATOM 1639 C C . HIS A 1 217 ? 2.201 28.078 19.219 1 98.88 217 HIS A C 1
ATOM 1641 O O . HIS A 1 217 ? 2.344 28.812 18.234 1 98.88 217 HIS A O 1
ATOM 1647 N N . ILE A 1 218 ? 2.826 26.891 19.328 1 98.94 218 ILE A N 1
ATOM 1648 C CA . ILE A 1 218 ? 3.807 26.453 18.344 1 98.94 218 ILE A CA 1
ATOM 1649 C C . ILE A 1 218 ? 3.277 25.234 17.594 1 98.94 218 ILE A C 1
ATOM 1651 O O . ILE A 1 218 ? 2.904 24.234 18.219 1 98.94 218 ILE A O 1
ATOM 1655 N N . ASN A 1 219 ? 3.139 25.359 16.297 1 98.81 219 ASN A N 1
ATOM 1656 C CA . ASN A 1 219 ? 2.941 24.219 15.422 1 98.81 219 ASN A CA 1
ATOM 1657 C C . ASN A 1 219 ? 4.27 23.688 14.883 1 98.81 219 ASN A C 1
ATOM 1659 O O . ASN A 1 219 ? 4.836 24.266 13.953 1 98.81 219 ASN A O 1
ATOM 1663 N N . ALA A 1 220 ? 4.723 22.578 15.414 1 98.5 220 ALA A N 1
ATOM 1664 C CA . ALA A 1 220 ? 6 21.969 15.039 1 98.5 220 ALA A CA 1
ATOM 1665 C C . ALA A 1 220 ? 5.809 20.875 13.992 1 98.5 220 ALA A C 1
ATOM 1667 O O . ALA A 1 220 ? 5.508 19.734 14.328 1 98.5 220 ALA A O 1
ATOM 1668 N N . ILE A 1 221 ? 6.176 21.172 12.75 1 97.12 221 ILE A N 1
ATOM 1669 C CA . ILE A 1 221 ? 5.719 20.328 11.648 1 97.12 221 ILE A CA 1
ATOM 1670 C C . ILE A 1 221 ? 6.922 19.703 10.945 1 97.12 221 ILE A C 1
ATOM 1672 O O . ILE A 1 221 ? 6.824 18.609 10.391 1 97.12 221 ILE A O 1
ATOM 1676 N N . GLY A 1 222 ? 8.016 20.234 10.977 1 94.44 222 GLY A N 1
ATOM 1677 C CA . GLY A 1 222 ? 9.125 19.859 10.117 1 94.44 222 GLY A CA 1
ATOM 1678 C C . GLY A 1 222 ? 9.828 18.594 10.562 1 94.44 222 GLY A C 1
ATOM 1679 O O . GLY A 1 222 ? 10.25 17.797 9.727 1 94.44 222 GLY A O 1
ATOM 1680 N N . SER A 1 223 ? 9.977 18.375 11.82 1 92.06 223 SER A N 1
ATOM 1681 C CA . SER A 1 223 ? 10.711 17.25 12.375 1 92.06 223 SER A CA 1
ATOM 1682 C C . SER A 1 223 ? 9.875 15.969 12.305 1 92.06 223 SER A C 1
ATOM 1684 O O . SER A 1 223 ? 9.016 15.734 13.148 1 92.06 223 SER A O 1
ATOM 1686 N N . HIS A 1 224 ? 10.242 15.109 11.297 1 89.5 224 HIS A N 1
ATOM 1687 C CA . HIS A 1 224 ? 9.516 13.859 11.109 1 89.5 224 HIS A CA 1
ATOM 1688 C C . HIS A 1 224 ? 10.477 12.68 11 1 89.5 224 HIS A C 1
ATOM 1690 O O . HIS A 1 224 ? 10.164 11.688 10.344 1 89.5 224 HIS A O 1
ATOM 1696 N N . HIS A 1 225 ? 11.641 12.891 11.453 1 90.62 225 HIS A N 1
ATOM 1697 C CA . HIS A 1 225 ? 12.695 11.891 11.555 1 90.62 225 HIS A CA 1
ATOM 1698 C C . HIS A 1 225 ? 13.477 12.047 12.852 1 90.62 225 HIS A C 1
ATOM 1700 O O . HIS A 1 225 ? 13.688 13.164 13.328 1 90.62 225 HIS A O 1
ATOM 1706 N N . PRO A 1 226 ? 14.016 10.914 13.336 1 93 226 PRO A N 1
ATOM 1707 C CA . PRO A 1 226 ? 14.688 10.961 14.633 1 93 226 PRO A CA 1
ATOM 1708 C C . PRO A 1 226 ? 15.883 11.914 14.641 1 93 226 PRO A C 1
ATOM 1710 O O . PRO A 1 226 ? 16.266 12.414 15.703 1 93 226 PRO A O 1
ATOM 1713 N N . SER A 1 227 ? 16.391 12.211 13.531 1 93.5 227 SER A N 1
ATOM 1714 C CA . SER A 1 227 ? 17.578 13.062 13.477 1 93.5 227 SER A CA 1
ATOM 1715 C C . SER A 1 227 ? 17.188 14.539 13.391 1 93.5 227 SER A C 1
ATOM 1717 O O . SER A 1 227 ? 18.047 15.414 13.477 1 93.5 227 SER A O 1
ATOM 1719 N N . MET A 1 228 ? 15.961 14.797 13.234 1 94.06 228 MET A N 1
ATOM 1720 C CA . MET A 1 228 ? 15.492 16.156 13.031 1 94.06 228 MET A CA 1
ATOM 1721 C C . MET A 1 228 ? 15.031 16.781 14.344 1 94.06 228 MET A C 1
ATOM 1723 O O . MET A 1 228 ? 14.562 16.078 15.234 1 94.06 228 MET A O 1
ATOM 1727 N N . LYS A 1 229 ? 15.203 18.125 14.422 1 96.62 229 LYS A N 1
ATOM 1728 C CA . LYS A 1 229 ? 14.789 18.891 15.594 1 96.62 229 LYS A CA 1
ATOM 1729 C C . LYS A 1 229 ? 14.539 20.344 15.227 1 96.62 229 LYS A C 1
ATOM 1731 O O . LYS A 1 229 ? 15.367 20.984 14.586 1 96.62 229 LYS A O 1
ATOM 1736 N N . GLU A 1 230 ? 13.406 20.812 15.625 1 97.88 230 GLU A N 1
ATOM 1737 C CA . GLU A 1 230 ? 13.109 22.219 15.391 1 97.88 230 GLU A CA 1
ATOM 1738 C C . GLU A 1 230 ? 12.93 22.969 16.703 1 97.88 230 GLU A C 1
ATOM 1740 O O . GLU A 1 230 ? 13.148 24.188 16.766 1 97.88 230 GLU A O 1
ATOM 1745 N N . ILE A 1 231 ? 12.539 22.312 17.766 1 98.56 231 ILE A N 1
ATOM 1746 C CA . ILE A 1 231 ? 12.156 22.906 19.031 1 98.56 231 ILE A CA 1
ATOM 1747 C C . ILE A 1 231 ? 13.148 22.5 20.125 1 98.56 231 ILE A C 1
ATOM 1749 O O . ILE A 1 231 ? 13.477 21.312 20.25 1 98.56 231 ILE A O 1
ATOM 1753 N N . SER A 1 232 ? 13.57 23.391 20.984 1 98.31 232 SER A N 1
ATOM 1754 C CA . SER A 1 232 ? 14.547 23.109 22.031 1 98.31 232 SER A CA 1
ATOM 1755 C C . SER A 1 232 ? 13.906 22.406 23.219 1 98.31 232 SER A C 1
ATOM 1757 O O . SER A 1 232 ? 12.688 22.5 23.422 1 98.31 232 SER A O 1
ATOM 1759 N N . HIS A 1 233 ? 14.75 21.766 23.969 1 98.06 233 HIS A N 1
ATOM 1760 C CA . HIS A 1 233 ? 14.328 21.094 25.188 1 98.06 233 HIS A CA 1
ATOM 1761 C C . HIS A 1 233 ? 13.688 22.062 26.172 1 98.06 233 HIS A C 1
ATOM 1763 O O . HIS A 1 233 ? 12.719 21.734 26.844 1 98.06 233 HIS A O 1
ATOM 1769 N N . ASP A 1 234 ? 14.234 23.203 26.25 1 97.75 234 ASP A N 1
ATOM 1770 C CA . ASP A 1 234 ? 13.758 24.172 27.234 1 97.75 234 ASP A CA 1
ATOM 1771 C C . ASP A 1 234 ? 12.328 24.609 26.938 1 97.75 234 ASP A C 1
ATOM 1773 O O . ASP A 1 234 ? 11.555 24.922 27.844 1 97.75 234 ASP A O 1
ATOM 1777 N N . VAL A 1 235 ? 11.984 24.688 25.688 1 98.56 235 VAL A N 1
ATOM 1778 C CA . VAL A 1 235 ? 10.609 24.984 25.297 1 98.56 235 VAL A CA 1
ATOM 1779 C C . VAL A 1 235 ? 9.703 23.797 25.656 1 98.56 235 VAL A C 1
ATOM 1781 O O . VAL A 1 235 ? 8.656 23.984 26.297 1 98.56 235 VAL A O 1
ATOM 1784 N N . LEU A 1 236 ? 10.109 22.609 25.297 1 98.62 236 LEU A N 1
ATOM 1785 C CA . LEU A 1 236 ? 9.297 21.406 25.484 1 98.62 236 LEU A CA 1
ATOM 1786 C C . LEU A 1 236 ? 9.094 21.125 26.969 1 98.62 236 LEU A C 1
ATOM 1788 O O . LEU A 1 236 ? 8.055 20.578 27.375 1 98.62 236 LEU A O 1
ATOM 1792 N N . SER A 1 237 ? 10.031 21.5 27.828 1 98 237 SER A N 1
ATOM 1793 C CA . SER A 1 237 ? 9.938 21.266 29.266 1 98 237 SER A CA 1
ATOM 1794 C C . SER A 1 237 ? 8.914 22.188 29.906 1 98 237 SER A C 1
ATOM 1796 O O . SER A 1 237 ? 8.422 21.906 31 1 98 237 SER A O 1
ATOM 1798 N N . ARG A 1 238 ? 8.562 23.234 29.281 1 97.94 238 ARG A N 1
ATOM 1799 C CA . ARG A 1 238 ? 7.715 24.25 29.906 1 97.94 238 ARG A CA 1
ATOM 1800 C C . ARG A 1 238 ? 6.34 24.297 29.25 1 97.94 238 ARG A C 1
ATOM 1802 O O . ARG A 1 238 ? 5.383 24.812 29.828 1 97.94 238 ARG A O 1
ATOM 1809 N N . ALA A 1 239 ? 6.238 23.719 28.094 1 98.62 239 ALA A N 1
ATOM 1810 C CA . ALA A 1 239 ? 5.023 23.844 27.281 1 98.62 239 ALA A CA 1
ATOM 1811 C C . ALA A 1 239 ? 4.062 22.703 27.578 1 98.62 239 ALA A C 1
ATOM 1813 O O . ALA A 1 239 ? 4.477 21.641 28.047 1 98.62 239 ALA A O 1
ATOM 1814 N N . VAL A 1 240 ? 2.781 22.984 27.391 1 98.44 240 VAL A N 1
ATOM 1815 C CA . VAL A 1 240 ? 1.838 21.891 27.172 1 98.44 240 VAL A CA 1
ATOM 1816 C C . VAL A 1 240 ? 2.055 21.281 25.797 1 98.44 240 VAL A C 1
ATOM 1818 O O . VAL A 1 240 ? 1.846 21.938 24.781 1 98.44 240 VAL A O 1
ATOM 1821 N N . VAL A 1 241 ? 2.463 20.016 25.766 1 98.75 241 VAL A N 1
ATOM 1822 C CA . VAL A 1 241 ? 2.807 19.375 24.5 1 98.75 241 VAL A CA 1
ATOM 1823 C C . VAL A 1 241 ? 1.642 18.5 24.031 1 98.75 241 VAL A C 1
ATOM 1825 O O . VAL A 1 241 ? 1.192 17.609 24.75 1 98.75 241 VAL A O 1
ATOM 1828 N N . ILE A 1 242 ? 1.132 18.844 22.859 1 98.62 242 ILE A N 1
ATOM 1829 C CA . ILE A 1 242 ? 0.054 18.109 22.203 1 98.62 242 ILE A CA 1
ATOM 1830 C C . ILE A 1 242 ? 0.592 17.422 20.953 1 98.62 242 ILE A C 1
ATOM 1832 O O . ILE A 1 242 ? 1.399 17.984 20.219 1 98.62 242 ILE A O 1
ATOM 1836 N N . ALA A 1 243 ? 0.178 16.203 20.719 1 98.44 243 ALA A N 1
ATOM 1837 C CA . ALA A 1 243 ? 0.649 15.422 19.578 1 98.44 243 ALA A CA 1
ATOM 1838 C C . ALA A 1 243 ? -0.522 14.906 18.75 1 98.44 243 ALA A C 1
ATOM 1840 O O . ALA A 1 243 ? -1.634 14.75 19.266 1 98.44 243 ALA A O 1
ATOM 1841 N N . ASP A 1 244 ? -0.243 14.68 17.469 1 97.75 244 ASP A N 1
ATOM 1842 C CA . ASP A 1 244 ? -1.263 14.008 16.672 1 97.75 244 ASP A CA 1
ATOM 1843 C C . ASP A 1 244 ? -1.495 12.578 17.156 1 97.75 244 ASP A C 1
ATOM 1845 O O . ASP A 1 244 ? -2.637 12.172 17.375 1 97.75 244 ASP A O 1
ATOM 1849 N N . GLN A 1 245 ? -0.425 11.867 17.359 1 97.06 245 GLN A N 1
ATOM 1850 C CA . GLN A 1 245 ? -0.469 10.547 17.984 1 97.06 245 GLN A CA 1
ATOM 1851 C C . GLN A 1 245 ? 0.799 10.273 18.781 1 97.06 245 GLN A C 1
ATOM 1853 O O . GLN A 1 245 ? 1.909 10.492 18.297 1 97.06 245 GLN A O 1
ATOM 1858 N N . LEU A 1 246 ? 0.607 9.75 19.953 1 97.12 246 LEU A N 1
ATOM 1859 C CA . LEU A 1 246 ? 1.716 9.578 20.891 1 97.12 246 LEU A CA 1
ATOM 1860 C C . LEU A 1 246 ? 2.74 8.594 20.344 1 97.12 246 LEU A C 1
ATOM 1862 O O . LEU A 1 246 ? 3.928 8.914 20.25 1 97.12 246 LEU A O 1
ATOM 1866 N N . ASP A 1 247 ? 2.295 7.406 19.891 1 95.25 247 ASP A N 1
ATOM 1867 C CA . ASP A 1 247 ? 3.199 6.379 19.391 1 95.25 247 ASP A CA 1
ATOM 1868 C C . ASP A 1 247 ? 3.98 6.883 18.172 1 95.25 247 ASP A C 1
ATOM 1870 O O . ASP A 1 247 ? 5.168 6.594 18.031 1 95.25 247 ASP A O 1
ATOM 1874 N N . ALA A 1 248 ? 3.346 7.613 17.391 1 94.94 248 ALA A N 1
ATOM 1875 C CA . ALA A 1 248 ? 3.965 8.102 16.156 1 94.94 248 ALA A CA 1
ATOM 1876 C C . ALA A 1 248 ? 5.062 9.117 16.469 1 94.94 248 ALA A C 1
ATOM 1878 O O . ALA A 1 248 ? 6.16 9.039 15.914 1 94.94 248 ALA A O 1
ATOM 1879 N N . VAL A 1 249 ? 4.797 10.062 17.344 1 96.81 249 VAL A N 1
ATOM 1880 C CA . VAL A 1 249 ? 5.781 11.102 17.625 1 96.81 249 VAL A CA 1
ATOM 1881 C C . VAL A 1 249 ? 6.961 10.5 18.391 1 96.81 249 VAL A C 1
ATOM 1883 O O . VAL A 1 249 ? 8.102 10.938 18.219 1 96.81 249 VAL A O 1
ATOM 1886 N N . LEU A 1 250 ? 6.742 9.5 19.188 1 96.75 250 LEU A N 1
ATOM 1887 C CA . LEU A 1 250 ? 7.809 8.844 19.938 1 96.75 250 LEU A CA 1
ATOM 1888 C C . LEU A 1 250 ? 8.68 7.992 19.016 1 96.75 250 LEU A C 1
ATOM 1890 O O . LEU A 1 250 ? 9.789 7.609 19.391 1 96.75 250 LEU A O 1
ATOM 1894 N N . ALA A 1 251 ? 8.156 7.773 17.891 1 93.75 251 ALA A N 1
ATOM 1895 C CA . ALA A 1 251 ? 8.898 6.965 16.938 1 93.75 251 ALA A CA 1
ATOM 1896 C C . ALA A 1 251 ? 9.625 7.844 15.914 1 93.75 251 ALA A C 1
ATOM 1898 O O . ALA A 1 251 ? 10.703 7.488 15.438 1 93.75 251 ALA A O 1
ATOM 1899 N N . GLU A 1 252 ? 9.086 9.031 15.664 1 93.81 252 GLU A N 1
ATOM 1900 C CA . GLU A 1 252 ? 9.531 9.68 14.438 1 93.81 252 GLU A CA 1
ATOM 1901 C C . GLU A 1 252 ? 10.016 11.102 14.703 1 93.81 252 GLU A C 1
ATOM 1903 O O . GLU A 1 252 ? 10.742 11.68 13.891 1 93.81 252 GLU A O 1
ATOM 1908 N N . SER A 1 253 ? 9.578 11.711 15.734 1 95.94 253 SER A N 1
ATOM 1909 C CA . SER A 1 253 ? 9.922 13.109 16 1 95.94 253 SER A CA 1
ATOM 1910 C C . SER A 1 253 ? 11.195 13.219 16.828 1 95.94 253 SER A C 1
ATOM 1912 O O . SER A 1 253 ? 11.188 12.969 18.031 1 95.94 253 SER A O 1
ATOM 1914 N N . GLY A 1 254 ? 12.234 13.68 16.203 1 96.69 254 GLY A N 1
ATOM 1915 C CA . GLY A 1 254 ? 13.516 13.766 16.891 1 96.69 254 GLY A CA 1
ATOM 1916 C C . GLY A 1 254 ? 13.461 14.625 18.141 1 96.69 254 GLY A C 1
ATOM 1917 O O . GLY A 1 254 ? 14.086 14.281 19.156 1 96.69 254 GLY A O 1
ATOM 1918 N N . GLU A 1 255 ? 12.805 15.734 18.156 1 97.06 255 GLU A N 1
ATOM 1919 C CA . GLU A 1 255 ? 12.789 16.625 19.312 1 97.06 255 GLU A CA 1
ATOM 1920 C C . GLU A 1 255 ? 12.008 16.016 20.469 1 97.06 255 GLU A C 1
ATOM 1922 O O . GLU A 1 255 ? 12.383 16.172 21.625 1 97.06 255 GLU A O 1
ATOM 1927 N N . ILE A 1 256 ? 10.914 15.273 20.141 1 98.19 256 ILE A N 1
ATOM 1928 C CA . ILE A 1 256 ? 10.141 14.633 21.203 1 98.19 256 ILE A CA 1
ATOM 1929 C C . ILE A 1 256 ? 10.914 13.445 21.766 1 98.19 256 ILE A C 1
ATOM 1931 O O . ILE A 1 256 ? 11.008 13.273 22.984 1 98.19 256 ILE A O 1
ATOM 1935 N N . ILE A 1 257 ? 11.469 12.625 20.844 1 98 257 ILE A N 1
ATOM 1936 C CA . ILE A 1 257 ? 12.273 11.484 21.266 1 98 257 ILE A CA 1
ATOM 1937 C C . ILE A 1 257 ? 13.398 11.945 22.188 1 98 257 ILE A C 1
ATOM 1939 O O . ILE A 1 257 ? 13.555 11.422 23.297 1 98 257 ILE A O 1
ATOM 1943 N N . SER A 1 258 ? 14.086 12.891 21.75 1 97.81 258 SER A N 1
ATOM 1944 C CA . SER A 1 258 ? 15.227 13.414 22.5 1 97.81 258 SER A CA 1
ATOM 1945 C C . SER A 1 258 ? 14.789 13.992 23.844 1 97.81 258 SER A C 1
ATOM 1947 O O . SER A 1 258 ? 15.438 13.766 24.859 1 97.81 258 SER A O 1
ATOM 1949 N N . ALA A 1 259 ? 13.773 14.781 23.844 1 98.38 259 ALA A N 1
ATOM 1950 C CA . ALA A 1 259 ? 13.289 15.398 25.078 1 98.38 259 ALA A CA 1
ATOM 1951 C C . ALA A 1 259 ? 12.898 14.344 26.109 1 98.38 259 ALA A C 1
ATOM 1953 O O . ALA A 1 259 ? 13.172 14.5 27.297 1 98.38 259 ALA A O 1
ATOM 1954 N N . VAL A 1 260 ? 12.234 13.289 25.656 1 98.19 260 VAL A N 1
ATOM 1955 C CA . VAL A 1 260 ? 11.812 12.219 26.547 1 98.19 260 VAL A CA 1
ATOM 1956 C C . VAL A 1 260 ? 13.031 11.453 27.047 1 98.19 260 VAL A C 1
ATOM 1958 O O . VAL A 1 260 ? 13.156 11.18 28.25 1 98.19 260 VAL A O 1
ATOM 1961 N N . GLU A 1 261 ? 13.914 11.156 26.141 1 97.69 261 GLU A N 1
ATOM 1962 C CA . GLU A 1 261 ? 15.109 10.398 26.484 1 97.69 261 GLU A CA 1
ATOM 1963 C C . GLU A 1 261 ? 15.953 11.141 27.516 1 97.69 261 GLU A C 1
ATOM 1965 O O . GLU A 1 261 ? 16.594 10.523 28.359 1 97.69 261 GLU A O 1
ATOM 1970 N N . HIS A 1 262 ? 15.961 12.422 27.5 1 97.5 262 HIS A N 1
ATOM 1971 C CA . HIS A 1 262 ? 16.812 13.227 28.375 1 97.5 262 HIS A CA 1
ATOM 1972 C C . HIS A 1 262 ? 16.016 13.805 29.531 1 97.5 262 HIS A C 1
ATOM 1974 O O . HIS A 1 262 ? 16.484 14.719 30.219 1 97.5 262 HIS A O 1
ATOM 1980 N N . ASN A 1 263 ? 14.836 13.438 29.656 1 97.69 263 ASN A N 1
ATOM 1981 C CA . ASN A 1 263 ? 13.984 13.703 30.812 1 97.69 263 ASN A CA 1
ATOM 1982 C C . ASN A 1 263 ? 13.555 15.172 30.859 1 97.69 263 ASN A C 1
ATOM 1984 O O . ASN A 1 263 ? 13.438 15.742 31.953 1 97.69 263 ASN A O 1
ATOM 1988 N N . HIS A 1 264 ? 13.438 15.781 29.75 1 97.94 264 HIS A N 1
ATOM 1989 C CA . HIS A 1 264 ? 12.898 17.141 29.672 1 97.94 264 HIS A CA 1
ATOM 1990 C C . HIS A 1 264 ? 11.383 17.109 29.484 1 97.94 264 HIS A C 1
ATOM 1992 O O . HIS A 1 264 ? 10.711 18.125 29.688 1 97.94 264 HIS A O 1
ATOM 1998 N N . LEU A 1 265 ? 10.898 16.047 29.062 1 97.94 265 LEU A N 1
ATOM 1999 C CA . LEU A 1 265 ? 9.484 15.828 28.812 1 97.94 265 LEU A CA 1
ATOM 2000 C C . LEU A 1 265 ? 9.078 14.414 29.219 1 97.94 265 LEU A C 1
ATOM 2002 O O . LEU A 1 265 ? 9.773 13.445 28.906 1 97.94 265 LEU A O 1
ATOM 2006 N N . LYS A 1 266 ? 8.062 14.25 30.031 1 97.06 266 LYS A N 1
ATOM 2007 C CA . LYS A 1 266 ? 7.535 12.93 30.375 1 97.06 266 LYS A CA 1
ATOM 2008 C C . LYS A 1 266 ? 6.496 12.477 29.344 1 97.06 266 LYS A C 1
ATOM 2010 O O . LYS A 1 266 ? 5.594 13.234 28.984 1 97.06 266 LYS A O 1
ATOM 2015 N N . LYS A 1 267 ? 6.609 11.273 28.891 1 96.88 267 LYS A N 1
ATOM 2016 C CA . LYS A 1 267 ? 5.711 10.695 27.906 1 96.88 267 LYS A CA 1
ATOM 2017 C C . LYS A 1 267 ? 4.254 10.836 28.328 1 96.88 267 LYS A C 1
ATOM 2019 O O . LYS A 1 267 ? 3.383 11.109 27.5 1 96.88 267 LYS A O 1
ATOM 2024 N N . GLU A 1 268 ? 3.98 10.648 29.562 1 96.81 268 GLU A N 1
ATOM 2025 C CA . GLU A 1 268 ? 2.625 10.609 30.109 1 96.81 268 GLU A CA 1
ATOM 2026 C C . GLU A 1 268 ? 1.981 11.992 30.078 1 96.81 268 GLU A C 1
ATOM 2028 O O . GLU A 1 268 ? 0.765 12.125 30.219 1 96.81 268 GLU A O 1
ATOM 2033 N N . LEU A 1 269 ? 2.795 13.008 29.938 1 97.12 269 LEU A N 1
ATOM 2034 C CA . LEU A 1 269 ? 2.279 14.367 29.938 1 97.12 269 LEU A CA 1
ATOM 2035 C C . LEU A 1 269 ? 1.94 14.828 28.531 1 97.12 269 LEU A C 1
ATOM 2037 O O . LEU A 1 269 ? 1.319 15.875 28.344 1 97.12 269 LEU A O 1
ATOM 2041 N N . ILE A 1 270 ? 2.359 14.07 27.547 1 98.25 270 ILE A N 1
ATOM 2042 C CA . ILE A 1 270 ? 2.045 14.406 26.156 1 98.25 270 ILE A CA 1
ATOM 2043 C C . ILE A 1 270 ? 0.575 14.102 25.875 1 98.25 270 ILE A C 1
ATOM 2045 O O . ILE A 1 270 ? 0.106 12.984 26.125 1 98.25 270 ILE A O 1
ATOM 2049 N N . ILE A 1 271 ? -0.122 15.109 25.406 1 98 271 ILE A N 1
ATOM 2050 C CA . ILE A 1 271 ? -1.553 14.992 25.156 1 98 271 ILE A CA 1
ATOM 2051 C C . ILE A 1 271 ? -1.786 14.672 23.672 1 98 271 ILE A C 1
ATOM 2053 O O . ILE A 1 271 ? -1.285 15.367 22.797 1 98 271 ILE A O 1
ATOM 2057 N N . GLU A 1 272 ? -2.514 13.625 23.375 1 98 272 GLU A N 1
ATOM 2058 C CA . GLU A 1 272 ? -2.965 13.398 22 1 98 272 GLU A CA 1
ATOM 2059 C C . GLU A 1 272 ? -4.16 14.281 21.656 1 98 272 GLU A C 1
ATOM 2061 O O . GLU A 1 272 ? -5.152 14.312 22.391 1 98 272 GLU A O 1
ATOM 2066 N N . ILE A 1 273 ? -4.062 14.914 20.609 1 98.5 273 ILE A N 1
ATOM 2067 C CA . ILE A 1 273 ? -5.066 15.906 20.234 1 98.5 273 ILE A CA 1
ATOM 2068 C C . ILE A 1 273 ? -6.438 15.25 20.141 1 98.5 273 ILE A C 1
ATOM 2070 O O . ILE A 1 273 ? -7.449 15.844 20.5 1 98.5 273 ILE A O 1
ATOM 2074 N N . GLY A 1 274 ? -6.512 14.016 19.609 1 98.31 274 GLY A N 1
ATOM 2075 C CA . GLY A 1 274 ? -7.781 13.312 19.516 1 98.31 274 GLY A CA 1
ATOM 2076 C C . GLY A 1 274 ? -8.469 13.141 20.844 1 98.31 274 GLY A C 1
ATOM 2077 O O . GLY A 1 274 ? -9.68 13.359 20.969 1 98.31 274 GLY A O 1
ATOM 2078 N N . HIS A 1 275 ? -7.695 12.742 21.844 1 97.56 275 HIS A N 1
ATOM 2079 C CA . HIS A 1 275 ? -8.25 12.578 23.188 1 97.56 275 HIS A CA 1
ATOM 2080 C C . HIS A 1 275 ? -8.711 13.906 23.766 1 97.56 275 HIS A C 1
ATOM 2082 O O . HIS A 1 275 ? -9.734 13.969 24.453 1 97.56 275 HIS A O 1
ATOM 2088 N N . TRP A 1 276 ? -7.91 14.914 23.531 1 98.19 276 TRP A N 1
ATOM 2089 C CA . TRP A 1 276 ? -8.312 16.234 23.984 1 98.19 276 TRP A CA 1
ATOM 2090 C C . TRP A 1 276 ? -9.617 16.672 23.328 1 98.19 276 TRP A C 1
ATOM 2092 O O . TRP A 1 276 ? -10.492 17.25 23.984 1 98.19 276 TRP A O 1
ATOM 2102 N N . LEU A 1 277 ? -9.781 16.438 22.031 1 98.31 277 LEU A N 1
ATOM 2103 C CA . LEU A 1 277 ? -10.945 16.844 21.25 1 98.31 277 LEU A CA 1
ATOM 2104 C C . LEU A 1 277 ? -12.211 16.188 21.797 1 98.31 277 LEU A C 1
ATOM 2106 O O . LEU A 1 277 ? -13.305 16.75 21.672 1 98.31 277 LEU A O 1
ATOM 2110 N N . LEU A 1 278 ? -12.094 15.016 22.375 1 96.56 278 LEU A N 1
ATOM 2111 C CA . LEU A 1 278 ? -13.242 14.305 22.906 1 96.56 278 LEU A CA 1
ATOM 2112 C C . LEU A 1 278 ? -13.82 15.039 24.125 1 96.56 278 LEU A C 1
ATOM 2114 O O . LEU A 1 278 ? -15.039 15.062 24.312 1 96.56 278 LEU A O 1
ATOM 2118 N N . GLN A 1 279 ? -12.969 15.57 24.859 1 93.69 279 GLN A N 1
ATOM 2119 C CA . GLN A 1 279 ? -13.414 16.141 26.141 1 93.69 279 GLN A CA 1
ATOM 2120 C C . GLN A 1 279 ? -13.477 17.656 26.078 1 93.69 279 GLN A C 1
ATOM 2122 O O . GLN A 1 279 ? -14.406 18.266 26.609 1 93.69 279 GLN A O 1
ATOM 2127 N N . LYS A 1 280 ? -12.523 18.172 25.438 1 92.56 280 LYS A N 1
ATOM 2128 C CA . LYS A 1 280 ? -12.344 19.625 25.312 1 92.56 280 LYS A CA 1
ATOM 2129 C C . LYS A 1 280 ? -12.523 20.312 26.656 1 92.56 280 LYS A C 1
ATOM 2131 O O . LYS A 1 280 ? -13.211 21.344 26.734 1 92.56 280 LYS A O 1
ATOM 2136 N N . ASN A 1 281 ? -12 19.766 27.672 1 88.88 281 ASN A N 1
ATOM 2137 C CA . ASN A 1 281 ? -12.367 20.234 29.016 1 88.88 281 ASN A CA 1
ATOM 2138 C C . ASN A 1 281 ? -11.305 21.156 29.594 1 88.88 281 ASN A C 1
ATOM 2140 O O . ASN A 1 281 ? -11.516 21.766 30.641 1 88.88 281 ASN A O 1
ATOM 2144 N N . THR A 1 282 ? -10.242 21.25 29.094 1 92.62 282 THR A N 1
ATOM 2145 C CA . THR A 1 282 ? -9.18 22.125 29.578 1 92.62 282 THR A CA 1
ATOM 2146 C C . THR A 1 282 ? -8.82 23.172 28.531 1 92.62 282 THR A C 1
ATOM 2148 O O . THR A 1 282 ? -8.594 22.844 27.359 1 92.62 282 THR A O 1
ATOM 2151 N N . ASP A 1 283 ? -8.805 24.406 28.984 1 96 283 ASP A N 1
ATOM 2152 C CA . ASP A 1 283 ? -8.406 25.5 28.109 1 96 283 ASP A CA 1
ATOM 2153 C C . ASP A 1 283 ? -6.93 25.828 28.281 1 96 283 ASP A C 1
ATOM 2155 O O . ASP A 1 283 ? -6.477 26.141 29.391 1 96 283 ASP A O 1
ATOM 2159 N N . TYR A 1 284 ? -6.18 25.797 27.141 1 97.12 284 TYR A N 1
ATOM 2160 C CA . TYR A 1 284 ? -4.738 26.016 27.203 1 97.12 284 TYR A CA 1
ATOM 2161 C C . TYR A 1 284 ? -4.352 27.297 26.484 1 97.12 284 TYR A C 1
ATOM 2163 O O . TYR A 1 284 ? -3.168 27.578 26.266 1 97.12 284 TYR A O 1
ATOM 2171 N N . LYS A 1 285 ? -5.242 28.141 26.078 1 96.94 285 LYS A N 1
ATOM 2172 C CA . LYS A 1 285 ? -5 29.25 25.172 1 96.94 285 LYS A CA 1
ATOM 2173 C C . LYS A 1 285 ? -4.094 30.297 25.812 1 96.94 285 LYS A C 1
ATOM 2175 O O . LYS A 1 285 ? -3.473 31.094 25.125 1 96.94 285 LYS A O 1
ATOM 2180 N N . ASP A 1 286 ? -3.994 30.312 27.078 1 95.69 286 ASP A N 1
ATOM 2181 C CA . ASP A 1 286 ? -3.154 31.297 27.75 1 95.69 286 ASP A CA 1
ATOM 2182 C C . ASP A 1 286 ? -1.841 30.672 28.219 1 95.69 286 ASP A C 1
ATOM 2184 O O . ASP A 1 286 ? -1.117 31.266 29.016 1 95.69 286 ASP A O 1
ATOM 2188 N N . LYS A 1 287 ? -1.541 29.5 27.734 1 97.75 287 LYS A N 1
ATOM 2189 C CA . LYS A 1 287 ? -0.31 28.797 28.062 1 97.75 287 LYS A CA 1
ATOM 2190 C C . LYS A 1 287 ? 0.581 28.641 26.828 1 97.75 287 LYS A C 1
ATOM 2192 O O . LYS A 1 287 ? 0.118 28.797 25.703 1 97.75 287 LYS A O 1
ATOM 2197 N N . LEU A 1 288 ? 1.863 28.422 27.156 1 98.5 288 LEU A N 1
ATOM 2198 C CA . LEU A 1 288 ? 2.748 27.969 26.094 1 98.5 288 LEU A CA 1
ATOM 2199 C C . LEU A 1 288 ? 2.379 26.562 25.641 1 98.5 288 LEU A C 1
ATOM 2201 O O . LEU A 1 288 ? 2.369 25.625 26.453 1 98.5 288 LEU A O 1
ATOM 2205 N N . THR A 1 289 ? 2.004 26.438 24.359 1 98.75 289 THR A N 1
ATOM 2206 C CA . THR A 1 289 ? 1.641 25.125 23.844 1 98.75 289 THR A CA 1
ATOM 2207 C C . THR A 1 289 ? 2.486 24.766 22.625 1 98.75 289 THR A C 1
ATOM 2209 O O . THR A 1 289 ? 2.867 25.656 21.844 1 98.75 289 THR A O 1
ATOM 2212 N N . VAL A 1 290 ? 2.836 23.484 22.5 1 98.88 290 VAL A N 1
ATOM 2213 C CA . VAL A 1 290 ? 3.502 22.922 21.328 1 98.88 290 VAL A CA 1
ATOM 2214 C C . VAL A 1 290 ? 2.664 21.781 20.75 1 98.88 290 VAL A C 1
ATOM 2216 O O . VAL A 1 290 ? 2.385 20.797 21.438 1 98.88 290 VAL A O 1
ATOM 2219 N N . PHE A 1 291 ? 2.24 21.969 19.516 1 98.75 291 PHE A N 1
ATOM 2220 C CA . PHE A 1 291 ? 1.606 20.875 18.781 1 98.75 291 PHE A CA 1
ATOM 2221 C C . PHE A 1 291 ? 2.596 20.219 17.828 1 98.75 291 PHE A C 1
ATOM 2223 O O . PHE A 1 291 ? 3.158 20.875 16.953 1 98.75 291 PHE A O 1
ATOM 2230 N N . LYS A 1 292 ? 2.805 18.969 18.031 1 98.62 292 LYS A N 1
ATOM 2231 C CA . LYS A 1 292 ? 3.711 18.188 17.203 1 98.62 292 LYS A CA 1
ATOM 2232 C C . LYS A 1 292 ? 2.945 17.172 16.344 1 98.62 292 LYS A C 1
ATOM 2234 O O . LYS A 1 292 ? 2.17 16.375 16.875 1 98.62 292 LYS A O 1
ATOM 2239 N N . SER A 1 293 ? 3.17 17.312 15.086 1 97.25 293 SER A N 1
ATOM 2240 C CA . SER A 1 293 ? 2.561 16.344 14.164 1 97.25 293 SER A CA 1
ATOM 2241 C C . SER A 1 293 ? 3.609 15.695 13.273 1 97.25 293 SER A C 1
ATOM 2243 O O . SER A 1 293 ? 4.527 16.359 12.789 1 97.25 293 SER A O 1
ATOM 2245 N N . VAL A 1 294 ? 3.521 14.383 13.109 1 95.06 294 VAL A N 1
ATOM 2246 C CA . VAL A 1 294 ? 4.422 13.68 12.203 1 95.06 294 VAL A CA 1
ATOM 2247 C C . VAL A 1 294 ? 3.643 13.164 10.992 1 95.06 294 VAL A C 1
ATOM 2249 O O . VAL A 1 294 ? 4.23 12.703 10.016 1 95.06 294 VAL A O 1
ATOM 2252 N N . GLY A 1 295 ? 2.367 13.273 11.016 1 94.75 295 GLY A N 1
ATOM 2253 C CA . GLY A 1 295 ? 1.538 12.844 9.906 1 94.75 295 GLY A CA 1
ATOM 2254 C C . GLY A 1 295 ? 1.071 11.406 10.031 1 94.75 295 GLY A C 1
ATOM 2255 O O . GLY A 1 295 ? 1.871 10.508 10.305 1 94.75 295 GLY A O 1
ATOM 2256 N N . LEU A 1 296 ? -0.224 11.188 9.906 1 96.5 296 LEU A N 1
ATOM 2257 C CA . LEU A 1 296 ? -0.872 9.883 9.977 1 96.5 296 LEU A CA 1
ATOM 2258 C C . LEU A 1 296 ? -1.681 9.609 8.711 1 96.5 296 LEU A C 1
ATOM 2260 O O . LEU A 1 296 ? -2.295 10.523 8.156 1 96.5 296 LEU A O 1
ATOM 2264 N N . ALA A 1 297 ? -1.762 8.344 8.305 1 96.94 297 ALA A N 1
ATOM 2265 C CA . ALA A 1 297 ? -2.469 7.965 7.086 1 96.94 297 ALA A CA 1
ATOM 2266 C C . ALA A 1 297 ? -3.924 8.43 7.133 1 96.94 297 ALA A C 1
ATOM 2268 O O . ALA A 1 297 ? -4.504 8.781 6.102 1 96.94 297 ALA A O 1
ATOM 2269 N N . ILE A 1 298 ? -4.504 8.453 8.281 1 97.19 298 ILE A N 1
ATOM 2270 C CA . ILE A 1 298 ? -5.922 8.781 8.406 1 97.19 298 ILE A CA 1
ATOM 2271 C C . ILE A 1 298 ? -6.145 10.25 8.062 1 97.19 298 ILE A C 1
ATOM 2273 O O . ILE A 1 298 ? -7.246 10.648 7.672 1 97.19 298 ILE A O 1
ATOM 2277 N N . GLN A 1 299 ? -5.105 11.086 8.289 1 98.19 299 GLN A N 1
ATOM 2278 C CA . GLN A 1 299 ? -5.207 12.484 7.895 1 98.19 299 GLN A CA 1
ATOM 2279 C C . GLN A 1 299 ? -5.363 12.617 6.383 1 98.19 299 GLN A C 1
ATOM 2281 O O . GLN A 1 299 ? -6.238 13.344 5.906 1 98.19 299 GLN A O 1
ATOM 2286 N N . ASP A 1 300 ? -4.598 11.891 5.629 1 98.44 300 ASP A N 1
ATOM 2287 C CA . ASP A 1 300 ? -4.66 11.898 4.172 1 98.44 300 ASP A CA 1
ATOM 2288 C C . ASP A 1 300 ? -5.988 11.344 3.672 1 98.44 300 ASP A C 1
ATOM 2290 O O . ASP A 1 300 ? -6.629 11.93 2.795 1 98.44 300 ASP A O 1
ATOM 2294 N N . LEU A 1 301 ? -6.41 10.258 4.234 1 98.69 301 LEU A N 1
ATOM 2295 C CA . LEU A 1 301 ? -7.605 9.562 3.762 1 98.69 301 LEU A CA 1
ATOM 2296 C C . LEU A 1 301 ? -8.859 10.375 4.055 1 98.69 301 LEU A C 1
ATOM 2298 O O . LEU A 1 301 ? -9.789 10.398 3.25 1 98.69 301 LEU A O 1
ATOM 2302 N N . SER A 1 302 ? -8.898 11.016 5.246 1 98.56 302 SER A N 1
ATOM 2303 C CA . SER A 1 302 ? -10.062 11.82 5.602 1 98.56 302 SER A CA 1
ATOM 2304 C C . SER A 1 302 ? -10.234 13 4.648 1 98.56 302 SER A C 1
ATOM 2306 O O . SER A 1 302 ? -11.336 13.258 4.168 1 98.56 302 SER A O 1
ATOM 2308 N N . VAL A 1 303 ? -9.156 13.68 4.363 1 98.69 303 VAL A N 1
ATOM 2309 C CA . VAL A 1 303 ? -9.211 14.82 3.455 1 98.69 303 VAL A CA 1
ATOM 2310 C C . VAL A 1 303 ? -9.5 14.33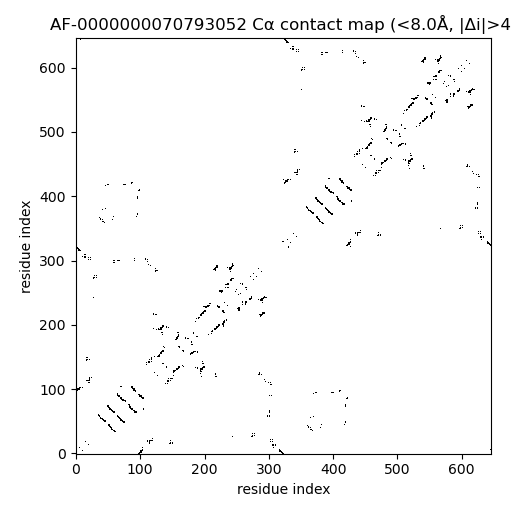6 2.035 1 98.69 303 VAL A C 1
ATOM 2312 O O . VAL A 1 303 ? -10.266 14.977 1.301 1 98.69 303 VAL A O 1
ATOM 2315 N N . ALA A 1 304 ? -8.906 13.242 1.601 1 98.81 304 ALA A N 1
ATOM 2316 C CA . ALA A 1 304 ? -9.156 12.672 0.279 1 98.81 304 ALA A CA 1
ATOM 2317 C C . ALA A 1 304 ? -10.633 12.312 0.109 1 98.81 304 ALA A C 1
ATOM 2319 O O . ALA A 1 304 ? -11.203 12.5 -0.967 1 98.81 304 ALA A O 1
ATOM 2320 N N . GLU A 1 305 ? -11.234 11.766 1.143 1 98.75 305 GLU A N 1
ATOM 2321 C CA . GLU A 1 305 ? -12.648 11.414 1.091 1 98.75 305 GLU A CA 1
ATOM 2322 C C . GLU A 1 305 ? -13.516 12.656 0.893 1 98.75 305 GLU A C 1
ATOM 2324 O O . GLU A 1 305 ? -14.477 12.633 0.116 1 98.75 305 GLU A O 1
ATOM 2329 N N . ALA A 1 306 ? -13.195 13.727 1.632 1 98.62 306 ALA A N 1
ATOM 2330 C CA . ALA A 1 306 ? -13.914 14.984 1.443 1 98.62 306 ALA A CA 1
ATOM 2331 C C . ALA A 1 306 ? -13.797 15.477 0.003 1 98.62 306 ALA A C 1
ATOM 2333 O O . ALA A 1 306 ? -14.781 15.906 -0.598 1 98.62 306 ALA A O 1
ATOM 2334 N N . VAL A 1 307 ? -12.578 15.438 -0.571 1 98.75 307 VAL A N 1
ATOM 2335 C CA . VAL A 1 307 ? -12.336 15.82 -1.956 1 98.75 307 VAL A CA 1
ATOM 2336 C C . VAL A 1 307 ? -13.219 14.992 -2.889 1 98.75 307 VAL A C 1
ATOM 2338 O O . VAL A 1 307 ? -13.867 15.539 -3.783 1 98.75 307 VAL A O 1
ATOM 2341 N N . TYR A 1 308 ? -13.242 13.711 -2.67 1 98.56 308 TYR A N 1
ATOM 2342 C CA . TYR A 1 308 ? -13.992 12.797 -3.527 1 98.56 308 TYR A CA 1
ATOM 2343 C C . TYR A 1 308 ? -15.484 13.125 -3.506 1 98.56 308 TYR A C 1
ATOM 2345 O O . TYR A 1 308 ? -16.125 13.227 -4.559 1 98.56 308 TYR A O 1
ATOM 2353 N N . GLN A 1 309 ? -16.031 13.305 -2.287 1 98.44 309 GLN A N 1
ATOM 2354 C CA . GLN A 1 309 ? -17.438 13.617 -2.154 1 98.44 309 GLN A CA 1
ATOM 2355 C C . GLN A 1 309 ? -17.781 14.922 -2.871 1 98.44 309 GLN A C 1
ATOM 2357 O O . GLN A 1 309 ? -18.797 15 -3.566 1 98.44 309 GLN A O 1
ATOM 2362 N N . ASN A 1 310 ? -16.984 15.922 -2.697 1 98.62 310 ASN A N 1
ATOM 2363 C CA . ASN A 1 310 ? -17.203 17.188 -3.369 1 98.62 310 ASN A CA 1
ATOM 2364 C C . ASN A 1 310 ? -17.078 17.062 -4.883 1 98.62 310 ASN A C 1
ATOM 2366 O O . ASN A 1 310 ? -17.828 17.688 -5.633 1 98.62 310 ASN A O 1
ATOM 2370 N N . ALA A 1 311 ? -16.047 16.312 -5.344 1 98.38 311 ALA A N 1
ATOM 2371 C CA . ALA A 1 311 ? -15.867 16.078 -6.777 1 98.38 311 ALA A CA 1
ATOM 2372 C C . ALA A 1 311 ? -17.094 15.414 -7.387 1 98.38 311 ALA A C 1
ATOM 2374 O O . ALA A 1 311 ? -17.5 15.75 -8.5 1 98.38 311 ALA A O 1
ATOM 2375 N N . LEU A 1 312 ? -17.688 14.453 -6.711 1 97.69 312 LEU A N 1
ATOM 2376 C CA . LEU A 1 312 ? -18.891 13.789 -7.176 1 97.69 312 LEU A CA 1
ATOM 2377 C C . LEU A 1 312 ? -20.031 14.789 -7.344 1 97.69 312 LEU A C 1
ATOM 2379 O O . LEU A 1 312 ? -20.719 14.781 -8.367 1 97.69 312 LEU A O 1
ATOM 2383 N N . LYS A 1 313 ? -20.203 15.617 -6.285 1 97.94 313 LYS A N 1
ATOM 2384 C CA . LYS A 1 313 ? -21.266 16.609 -6.305 1 97.94 313 LYS A CA 1
ATOM 2385 C C . LYS A 1 313 ? -21.125 17.547 -7.5 1 97.94 313 LYS A C 1
ATOM 2387 O O . LYS A 1 313 ? -22.109 18 -8.07 1 97.94 313 LYS A O 1
ATOM 2392 N N . ASN A 1 314 ? -19.938 17.797 -7.883 1 97.94 314 ASN A N 1
ATOM 2393 C CA . ASN A 1 314 ? -19.672 18.75 -8.953 1 97.94 314 ASN A CA 1
ATOM 2394 C C . ASN A 1 314 ? -19.375 18.031 -10.273 1 97.94 314 ASN A C 1
ATOM 2396 O O . ASN A 1 314 ? -18.984 18.672 -11.25 1 97.94 314 ASN A O 1
ATOM 2400 N N . ASN A 1 315 ? -19.453 16.719 -10.328 1 97.69 315 ASN A N 1
ATOM 2401 C CA . ASN A 1 315 ? -19.234 15.875 -11.5 1 97.69 315 ASN A CA 1
ATOM 2402 C C . ASN A 1 315 ? -17.859 16.094 -12.102 1 97.69 315 ASN A C 1
ATOM 2404 O O . ASN A 1 315 ? -17.719 16.312 -13.305 1 97.69 315 ASN A O 1
ATOM 2408 N N . LEU A 1 316 ? -16.891 16.141 -11.266 1 97.81 316 LEU A N 1
ATOM 2409 C CA . LEU A 1 316 ? -15.516 16.328 -11.695 1 97.81 316 LEU A CA 1
ATOM 2410 C C . LEU A 1 316 ? -14.797 14.992 -11.844 1 97.81 316 LEU A C 1
ATOM 2412 O O . LEU A 1 316 ? -15.203 14 -11.234 1 97.81 316 LEU A O 1
ATOM 2416 N N . GLY A 1 317 ? -13.719 15 -12.641 1 96.69 317 GLY A N 1
ATOM 2417 C CA . GLY A 1 317 ? -12.875 13.82 -12.82 1 96.69 317 GLY A CA 1
ATOM 2418 C C . GLY A 1 317 ? -13.227 13.023 -14.062 1 96.69 317 GLY A C 1
ATOM 2419 O O . GLY A 1 317 ? -14.227 13.305 -14.727 1 96.69 317 GLY A O 1
ATOM 2420 N N . GLU A 1 318 ? -12.406 12.141 -14.398 1 95.31 318 GLU A N 1
ATOM 2421 C CA . GLU A 1 318 ? -12.594 11.227 -15.523 1 95.31 318 GLU A CA 1
ATOM 2422 C C . GLU A 1 318 ? -12.812 9.797 -15.039 1 95.31 318 GLU A C 1
ATOM 2424 O O . GLU A 1 318 ? -12.195 9.359 -14.062 1 95.31 318 GLU A O 1
ATOM 2429 N N . ILE A 1 319 ? -13.688 9.086 -15.742 1 94.75 319 ILE A N 1
ATOM 2430 C CA . ILE A 1 319 ? -14.008 7.715 -15.367 1 94.75 319 ILE A CA 1
ATOM 2431 C C . ILE A 1 319 ? -13.297 6.742 -16.297 1 94.75 319 ILE A C 1
ATOM 2433 O O . ILE A 1 319 ? -13.312 6.922 -17.531 1 94.75 319 ILE A O 1
ATOM 2437 N N . PHE A 1 320 ? -12.68 5.734 -15.688 1 92.5 320 PHE A N 1
ATOM 2438 C CA . PHE A 1 320 ? -11.992 4.688 -16.438 1 92.5 320 PHE A CA 1
ATOM 2439 C C . PHE A 1 320 ? -12.453 3.309 -15.977 1 92.5 320 PHE A C 1
ATOM 2441 O O . PHE A 1 320 ? -12.906 3.143 -14.844 1 92.5 320 PHE A O 1
ATOM 2448 N N . SER A 1 321 ? -12.375 2.357 -16.906 1 90.19 321 SER A N 1
ATOM 2449 C CA . SER A 1 321 ? -12.633 0.964 -16.562 1 90.19 321 SER A CA 1
ATOM 2450 C C . SER A 1 321 ? -11.336 0.163 -16.484 1 90.19 321 SER A C 1
ATOM 2452 O O . SER A 1 321 ? -10.656 -0.015 -17.5 1 90.19 321 SER A O 1
ATOM 2454 N N . ILE A 1 322 ? -10.977 -0.355 -15.312 1 87.81 322 ILE A N 1
ATOM 2455 C CA . ILE A 1 322 ? -9.734 -1.119 -15.195 1 87.81 322 ILE A CA 1
ATOM 2456 C C . ILE A 1 322 ? -10.047 -2.613 -15.219 1 87.81 322 ILE A C 1
ATOM 2458 O O . ILE A 1 322 ? -9.156 -3.438 -15.422 1 87.81 322 ILE A O 1
ATOM 2462 N N . SER A 1 323 ? -11.273 -3.014 -14.859 1 86.5 323 SER A N 1
ATOM 2463 C CA . SER A 1 323 ? -11.727 -4.391 -15 1 86.5 323 SER A CA 1
ATOM 2464 C C . SER A 1 323 ? -13.172 -4.449 -15.484 1 86.5 323 SER A C 1
ATOM 2466 O O . SER A 1 323 ? -13.914 -3.473 -15.352 1 86.5 323 SER A O 1
ATOM 2468 N N . MET B 1 1 ? 2.559 14.719 -13.445 1 86.75 1 MET B N 1
ATOM 2469 C CA . MET B 1 1 ? 2.922 13.305 -13.562 1 86.75 1 MET B CA 1
ATOM 2470 C C . MET B 1 1 ? 1.953 12.57 -14.477 1 86.75 1 MET B C 1
ATOM 2472 O O . MET B 1 1 ? 0.736 12.711 -14.344 1 86.75 1 MET B O 1
ATOM 2476 N N . SER B 1 2 ? 2.479 11.883 -15.469 1 90.69 2 SER B N 1
ATOM 2477 C CA . SER B 1 2 ? 1.679 11.125 -16.422 1 90.69 2 SER B CA 1
ATOM 2478 C C . SER B 1 2 ? 1.538 9.672 -16 1 90.69 2 SER B C 1
ATOM 2480 O O . SER B 1 2 ? 2.512 9.047 -15.57 1 90.69 2 SER B O 1
ATOM 2482 N N . LEU B 1 3 ? 0.316 9.195 -16.031 1 94.94 3 LEU B N 1
ATOM 2483 C CA . LEU B 1 3 ? -0.025 7.836 -15.625 1 94.94 3 LEU B CA 1
ATOM 2484 C C . LEU B 1 3 ? -0.686 7.074 -16.766 1 94.94 3 LEU B C 1
ATOM 2486 O O . LEU B 1 3 ? -1.619 7.574 -17.391 1 94.94 3 LEU B O 1
ATOM 2490 N N . ARG B 1 4 ? -0.122 5.93 -17.141 1 96.88 4 ARG B N 1
ATOM 2491 C CA . ARG B 1 4 ? -0.78 5.039 -18.094 1 96.88 4 ARG B CA 1
ATOM 2492 C C . ARG B 1 4 ? -1.742 4.094 -17.375 1 96.88 4 ARG B C 1
ATOM 2494 O O . ARG B 1 4 ? -1.42 3.553 -16.312 1 96.88 4 ARG B O 1
ATOM 2501 N N . ILE B 1 5 ? -2.938 3.92 -17.906 1 96.94 5 ILE B N 1
ATOM 2502 C CA . ILE B 1 5 ? -3.918 2.98 -17.375 1 96.94 5 ILE B CA 1
ATOM 2503 C C . ILE B 1 5 ? -4.188 1.877 -18.391 1 96.94 5 ILE B C 1
ATOM 2505 O O . ILE B 1 5 ? -4.547 2.156 -19.547 1 96.94 5 ILE B O 1
ATOM 2509 N N . LEU B 1 6 ? -4.016 0.689 -18.016 1 97.75 6 LEU B N 1
ATOM 2510 C CA . LEU B 1 6 ? -4.273 -0.458 -18.875 1 97.75 6 LEU B CA 1
ATOM 2511 C C . LEU B 1 6 ? -5.598 -1.122 -18.516 1 97.75 6 LEU B C 1
ATOM 2513 O O . LEU B 1 6 ? -5.816 -1.498 -17.359 1 97.75 6 LEU B O 1
ATOM 2517 N N . SER B 1 7 ? -6.465 -1.238 -19.484 1 96.06 7 SER B N 1
ATOM 2518 C CA . SER B 1 7 ? -7.684 -2.018 -19.297 1 96.06 7 SER B CA 1
ATOM 2519 C C . SER B 1 7 ? -7.375 -3.508 -19.188 1 96.06 7 SER B C 1
ATOM 2521 O O . SER B 1 7 ? -6.258 -3.939 -19.484 1 96.06 7 SER B O 1
ATOM 2523 N N . LEU B 1 8 ? -8.391 -4.223 -18.75 1 95.56 8 LEU B N 1
ATOM 2524 C CA . LEU B 1 8 ? -8.219 -5.672 -18.688 1 95.56 8 LEU B CA 1
ATOM 2525 C C . LEU B 1 8 ? -7.855 -6.23 -20.047 1 95.56 8 LEU B C 1
ATOM 2527 O O . LEU B 1 8 ? -7.02 -7.133 -20.156 1 95.56 8 LEU B O 1
ATOM 2531 N N . SER B 1 9 ? -8.477 -5.762 -21.062 1 96.44 9 SER B N 1
ATOM 2532 C CA . SER B 1 9 ? -8.18 -6.195 -22.422 1 96.44 9 SER B CA 1
ATOM 2533 C C . SER B 1 9 ? -6.734 -5.887 -22.797 1 96.44 9 SER B C 1
ATOM 2535 O O . SER B 1 9 ? -6.059 -6.711 -23.422 1 96.44 9 SER B O 1
ATOM 2537 N N . ASP B 1 10 ? -6.277 -4.652 -22.453 1 97.75 10 ASP B N 1
ATOM 2538 C CA . ASP B 1 10 ? -4.887 -4.281 -22.703 1 97.75 10 ASP B CA 1
ATOM 2539 C C . ASP B 1 10 ? -3.932 -5.258 -22.016 1 97.75 10 ASP B C 1
ATOM 2541 O O . ASP B 1 10 ? -2.938 -5.68 -22.609 1 97.75 10 ASP B O 1
ATOM 2545 N N . VAL B 1 11 ? -4.195 -5.637 -20.781 1 97.94 11 VAL B N 1
ATOM 2546 C CA . VAL B 1 11 ? -3.346 -6.512 -19.984 1 97.94 11 VAL B CA 1
ATOM 2547 C C . VAL B 1 11 ? -3.291 -7.898 -20.625 1 97.94 11 VAL B C 1
ATOM 2549 O O . VAL B 1 11 ? -2.209 -8.461 -20.828 1 97.94 11 VAL B O 1
ATOM 2552 N N . LYS B 1 12 ? -4.438 -8.414 -21 1 96.88 12 LYS B N 1
ATOM 2553 C CA . LYS B 1 12 ? -4.535 -9.766 -21.562 1 96.88 12 LYS B CA 1
ATOM 2554 C C . LYS B 1 12 ? -3.762 -9.867 -22.875 1 96.88 12 LYS B C 1
ATOM 2556 O O . LYS B 1 12 ? -3.188 -10.922 -23.172 1 96.88 12 LYS B O 1
ATOM 2561 N N . GLN B 1 13 ? -3.676 -8.836 -23.578 1 97.06 13 GLN B N 1
ATOM 2562 C CA . GLN B 1 13 ? -2.977 -8.836 -24.859 1 97.06 13 GLN B CA 1
ATOM 2563 C C . GLN B 1 13 ? -1.479 -8.617 -24.672 1 97.06 13 GLN B C 1
ATOM 2565 O O . GLN B 1 13 ? -0.694 -8.812 -25.594 1 97.06 13 GLN B O 1
ATOM 2570 N N . SER B 1 14 ? -1.129 -8.281 -23.469 1 98.38 14 SER B N 1
ATOM 2571 C CA . SER B 1 14 ? 0.236 -7.805 -23.266 1 98.38 14 SER B CA 1
ATOM 2572 C C . SER B 1 14 ? 1.082 -8.844 -22.547 1 98.38 14 SER B C 1
ATOM 2574 O O . SER B 1 14 ? 2.201 -8.555 -22.125 1 98.38 14 SER B O 1
ATOM 2576 N N . ILE B 1 15 ? 0.615 -10.094 -22.391 1 98.19 15 ILE B N 1
ATOM 2577 C CA . ILE B 1 15 ? 1.454 -11.078 -21.719 1 98.19 15 ILE B CA 1
ATOM 2578 C C . ILE B 1 15 ? 0.997 -12.492 -22.078 1 98.19 15 ILE B C 1
ATOM 2580 O O . ILE B 1 15 ? -0.203 -12.75 -22.203 1 98.19 15 ILE B O 1
ATOM 2584 N N . THR B 1 16 ? 1.923 -13.344 -22.266 1 97.88 16 THR B N 1
ATOM 2585 C CA . THR B 1 16 ? 1.656 -14.766 -22.438 1 97.88 16 THR B CA 1
ATOM 2586 C C . THR B 1 16 ? 2.076 -15.547 -21.203 1 97.88 16 THR B C 1
ATOM 2588 O O . THR B 1 16 ? 2.836 -15.047 -20.375 1 97.88 16 THR B O 1
ATOM 2591 N N . MET B 1 17 ? 1.576 -16.75 -21.125 1 98.31 17 MET B N 1
ATOM 2592 C CA . MET B 1 17 ? 1.946 -17.609 -20 1 98.31 17 MET B CA 1
ATOM 2593 C C . MET B 1 17 ? 3.447 -17.875 -20 1 98.31 17 MET B C 1
ATOM 2595 O O . MET B 1 17 ? 4.082 -17.844 -18.938 1 98.31 17 MET B O 1
ATOM 2599 N N . HIS B 1 18 ? 4.027 -18.062 -21.109 1 98.25 18 HIS B N 1
ATOM 2600 C CA . HIS B 1 18 ? 5.465 -18.297 -21.219 1 98.25 18 HIS B CA 1
ATOM 2601 C C . HIS B 1 18 ? 6.254 -17.094 -20.688 1 98.25 18 HIS B C 1
ATOM 2603 O O . HIS B 1 18 ? 7.25 -17.266 -19.984 1 98.25 18 HIS B O 1
ATOM 2609 N N . GLN B 1 19 ? 5.805 -15.922 -21.062 1 98.44 19 GLN B N 1
ATOM 2610 C CA . GLN B 1 19 ? 6.465 -14.711 -20.594 1 98.44 19 GLN B CA 1
ATOM 2611 C C . GLN B 1 19 ? 6.332 -14.562 -19.078 1 98.44 19 GLN B C 1
ATOM 2613 O O . GLN B 1 19 ? 7.262 -14.109 -18.406 1 98.44 19 GLN B O 1
ATOM 2618 N N . ALA B 1 20 ? 5.141 -14.906 -18.578 1 98.75 20 ALA B N 1
ATOM 2619 C CA . ALA B 1 20 ? 4.922 -14.844 -17.141 1 98.75 20 ALA B CA 1
ATOM 2620 C C . ALA B 1 20 ? 5.863 -15.797 -16.406 1 98.75 20 ALA B C 1
ATOM 2622 O O . ALA B 1 20 ? 6.473 -15.43 -15.398 1 98.75 20 ALA B O 1
ATOM 2623 N N . ILE B 1 21 ? 5.996 -17.031 -16.906 1 98.81 21 ILE B N 1
ATOM 2624 C CA . ILE B 1 21 ? 6.879 -18.031 -16.297 1 98.81 21 ILE B CA 1
ATOM 2625 C C . ILE B 1 21 ? 8.312 -17.516 -16.297 1 98.81 21 ILE B C 1
ATOM 2627 O O . ILE B 1 21 ? 9.016 -17.609 -15.289 1 98.81 21 ILE B O 1
ATOM 2631 N N . SER B 1 22 ? 8.742 -16.922 -17.391 1 98.62 22 SER B N 1
ATOM 2632 C CA . SER B 1 22 ? 10.094 -16.375 -17.5 1 98.62 22 SER B CA 1
ATOM 2633 C C . SER B 1 22 ? 10.305 -15.227 -16.516 1 98.62 22 SER B C 1
ATOM 2635 O O . SER B 1 22 ? 11.367 -15.125 -15.898 1 98.62 22 SER B O 1
ATOM 2637 N N . ALA B 1 23 ? 9.336 -14.359 -16.438 1 98.62 23 ALA B N 1
ATOM 2638 C CA . ALA B 1 23 ? 9.414 -13.242 -15.492 1 98.62 23 ALA B CA 1
ATOM 2639 C C . ALA B 1 23 ? 9.555 -13.742 -14.055 1 98.62 23 ALA B C 1
ATOM 2641 O O . ALA B 1 23 ? 10.312 -13.18 -13.266 1 98.62 23 ALA B O 1
ATOM 2642 N N . LEU B 1 24 ? 8.844 -14.773 -13.727 1 98.75 24 LEU B N 1
ATOM 2643 C CA . LEU B 1 24 ? 8.875 -15.32 -12.375 1 98.75 24 LEU B CA 1
ATOM 2644 C C . LEU B 1 24 ? 10.219 -15.984 -12.086 1 98.75 24 LEU B C 1
ATOM 2646 O O . LEU B 1 24 ? 10.727 -15.906 -10.969 1 98.75 24 LEU B O 1
ATOM 2650 N N . GLU B 1 25 ? 10.727 -16.688 -13.07 1 98.62 25 GLU B N 1
ATOM 2651 C CA . GLU B 1 25 ? 12.055 -17.266 -12.891 1 98.62 25 GLU B CA 1
ATOM 2652 C C . GLU B 1 25 ? 13.086 -16.203 -12.523 1 98.62 25 GLU B C 1
ATOM 2654 O O . GLU B 1 25 ? 13.852 -16.375 -11.57 1 98.62 25 GLU B O 1
ATOM 2659 N N . SER B 1 26 ? 13.055 -15.125 -13.25 1 98.5 26 SER B N 1
ATOM 2660 C CA . SER B 1 26 ? 13.961 -14.008 -12.977 1 98.5 26 SER B CA 1
ATOM 2661 C C . SER B 1 26 ? 13.719 -13.445 -11.578 1 98.5 26 SER B C 1
ATOM 2663 O O . SER B 1 26 ? 14.672 -13.141 -10.859 1 98.5 26 SER B O 1
ATOM 2665 N N . ALA B 1 27 ? 12.5 -13.305 -11.203 1 98.62 27 ALA B N 1
ATOM 2666 C CA . ALA B 1 27 ? 12.141 -12.734 -9.906 1 98.62 27 ALA B CA 1
ATOM 2667 C C . ALA B 1 27 ? 12.672 -13.602 -8.766 1 98.62 27 ALA B C 1
ATOM 2669 O O . ALA B 1 27 ? 13.234 -13.086 -7.797 1 98.62 27 ALA B O 1
ATOM 2670 N N . PHE B 1 28 ? 12.508 -14.906 -8.859 1 98.62 28 PHE B N 1
ATOM 2671 C CA . PHE B 1 28 ? 12.945 -15.812 -7.805 1 98.62 28 PHE B CA 1
ATOM 2672 C C . PHE B 1 28 ? 14.469 -15.836 -7.707 1 98.62 28 PHE B C 1
ATOM 2674 O O . PHE B 1 28 ? 15.023 -15.961 -6.613 1 98.62 28 PHE B O 1
ATOM 2681 N N . ILE B 1 29 ? 15.133 -15.781 -8.844 1 98.5 29 ILE B N 1
ATOM 2682 C CA . ILE B 1 29 ? 16.594 -15.711 -8.836 1 98.5 29 ILE B CA 1
ATOM 2683 C C . ILE B 1 29 ? 17.031 -14.445 -8.102 1 98.5 29 ILE B C 1
ATOM 2685 O O . ILE B 1 29 ? 17.953 -14.492 -7.273 1 98.5 29 ILE B O 1
ATOM 2689 N N . GLN B 1 30 ? 16.375 -13.359 -8.359 1 98.31 30 GLN B N 1
ATOM 2690 C CA . GLN B 1 30 ? 16.688 -12.109 -7.684 1 98.31 30 GLN B CA 1
ATOM 2691 C C . GLN B 1 30 ? 16.422 -12.211 -6.18 1 98.31 30 GLN B C 1
ATOM 2693 O O . GLN B 1 30 ? 17.188 -11.656 -5.375 1 98.31 30 GLN B O 1
ATOM 2698 N N . LEU B 1 31 ? 15.336 -12.828 -5.816 1 98.06 31 LEU B N 1
ATOM 2699 C CA . LEU B 1 31 ? 15.039 -13.047 -4.406 1 98.06 31 LEU B CA 1
ATOM 2700 C C . LEU B 1 31 ? 16.172 -13.82 -3.727 1 98.06 31 LEU B C 1
ATOM 2702 O O . LEU B 1 31 ? 16.609 -13.453 -2.633 1 98.06 31 LEU B O 1
ATOM 2706 N N . ALA B 1 32 ? 16.641 -14.859 -4.367 1 97.94 32 ALA B N 1
ATOM 2707 C CA . ALA B 1 32 ? 17.703 -15.688 -3.824 1 97.94 32 ALA B CA 1
ATOM 2708 C C . ALA B 1 32 ? 19.016 -14.898 -3.707 1 97.94 32 ALA B C 1
ATOM 2710 O O . ALA B 1 32 ? 19.812 -15.141 -2.803 1 97.94 32 ALA B O 1
ATOM 2711 N N . ASN B 1 33 ? 19.203 -13.961 -4.641 1 97.5 33 ASN B N 1
ATOM 2712 C CA . ASN B 1 33 ? 20.406 -13.141 -4.648 1 97.5 33 ASN B CA 1
ATOM 2713 C C . ASN B 1 33 ? 20.266 -11.922 -3.74 1 97.5 33 ASN B C 1
ATOM 2715 O O . ASN B 1 33 ? 21.156 -11.07 -3.689 1 97.5 33 ASN B O 1
ATOM 2719 N N . ASN B 1 34 ? 19.156 -11.75 -3.113 1 96.25 34 ASN B N 1
ATOM 2720 C CA . ASN B 1 34 ? 18.875 -10.656 -2.197 1 96.25 34 ASN B CA 1
ATOM 2721 C C . ASN B 1 34 ? 18.938 -9.305 -2.906 1 96.25 34 ASN B C 1
ATOM 2723 O O . ASN B 1 34 ? 19.484 -8.336 -2.369 1 96.25 34 ASN B O 1
ATOM 2727 N N . THR B 1 35 ? 18.469 -9.273 -4.09 1 96.75 35 THR B N 1
ATOM 2728 C CA . THR B 1 35 ? 18.422 -8.031 -4.855 1 96.75 35 THR B CA 1
ATOM 2729 C C . THR B 1 35 ? 16.984 -7.562 -5.035 1 96.75 35 THR B C 1
ATOM 2731 O O . THR B 1 35 ? 16.641 -6.973 -6.062 1 96.75 35 THR B O 1
ATOM 2734 N N . VAL B 1 36 ? 16.141 -7.957 -4.125 1 97.81 36 VAL B N 1
ATOM 2735 C CA . VAL B 1 36 ? 14.766 -7.492 -4.086 1 97.81 36 VAL B CA 1
ATOM 2736 C C . VAL B 1 36 ? 14.469 -6.863 -2.725 1 97.81 36 VAL B C 1
ATOM 2738 O O . VAL B 1 36 ? 15.219 -7.07 -1.764 1 97.81 36 VAL B O 1
ATOM 2741 N N . LYS B 1 37 ? 13.562 -5.973 -2.648 1 98.12 37 LYS B N 1
ATOM 2742 C CA . LYS B 1 37 ? 12.898 -5.547 -1.421 1 98.12 37 LYS B CA 1
ATOM 2743 C C . LYS B 1 37 ? 11.492 -6.137 -1.32 1 98.12 37 LYS B C 1
ATOM 2745 O O . LYS B 1 37 ? 10.656 -5.91 -2.197 1 98.12 37 LYS B O 1
ATOM 2750 N N . LEU B 1 38 ? 11.258 -6.867 -0.337 1 97 38 LEU B N 1
ATOM 2751 C CA . LEU B 1 38 ? 10 -7.586 -0.185 1 97 38 LEU B CA 1
ATOM 2752 C C . LEU B 1 38 ? 9.477 -7.465 1.241 1 97 38 LEU B C 1
ATOM 2754 O O . LEU B 1 38 ? 9.508 -8.43 2.006 1 97 38 LEU B O 1
ATOM 2758 N N . PRO B 1 39 ? 8.945 -6.312 1.608 1 95.94 39 PRO B N 1
ATOM 2759 C CA . PRO B 1 39 ? 8.352 -6.203 2.943 1 95.94 39 PRO B CA 1
ATOM 2760 C C . PRO B 1 39 ? 7.121 -7.09 3.117 1 95.94 39 PRO B C 1
ATOM 2762 O O . PRO B 1 39 ? 6.52 -7.52 2.127 1 95.94 39 PRO B O 1
ATOM 2765 N N . LEU B 1 40 ? 6.828 -7.352 4.371 1 92 40 LEU B N 1
ATOM 2766 C CA . LEU B 1 40 ? 5.605 -8.086 4.672 1 92 40 LEU B CA 1
ATOM 2767 C C . LEU B 1 40 ? 4.379 -7.312 4.211 1 92 40 LEU B C 1
ATOM 2769 O O . LEU B 1 40 ? 4.355 -6.082 4.27 1 92 40 LEU B O 1
ATOM 2773 N N . ARG B 1 41 ? 3.402 -8.023 3.736 1 94.44 41 ARG B N 1
ATOM 2774 C CA . ARG B 1 41 ? 2.141 -7.391 3.369 1 94.44 41 ARG B CA 1
ATOM 2775 C C . ARG B 1 41 ? 1.465 -6.77 4.59 1 94.44 41 ARG B C 1
ATOM 2777 O O . ARG B 1 41 ? 1.65 -7.238 5.715 1 94.44 41 ARG B O 1
ATOM 2784 N N . THR B 1 42 ? 0.743 -5.691 4.438 1 96.69 42 THR B N 1
ATOM 2785 C CA . THR B 1 42 ? -0.016 -5.004 5.477 1 96.69 42 THR B CA 1
ATOM 2786 C C . THR B 1 42 ? -1.517 -5.164 5.25 1 96.69 42 THR B C 1
ATOM 2788 O O . THR B 1 42 ? -2.012 -4.926 4.145 1 96.69 42 THR B O 1
ATOM 2791 N N . GLY B 1 43 ? -2.236 -5.559 6.312 1 96.75 43 GLY B N 1
ATOM 2792 C CA . GLY B 1 43 ? -3.674 -5.762 6.203 1 96.75 43 GLY B CA 1
ATOM 2793 C C . GLY B 1 43 ? -4.48 -4.711 6.941 1 96.75 43 GLY B C 1
ATOM 2794 O O . GLY B 1 43 ? -4.078 -4.246 8.008 1 96.75 43 GLY B O 1
ATOM 2795 N N . VAL B 1 44 ? -5.57 -4.27 6.344 1 98.19 44 VAL B N 1
ATOM 2796 C CA . VAL B 1 44 ? -6.586 -3.424 6.961 1 98.19 44 VAL B CA 1
ATOM 2797 C C . VAL B 1 44 ? -7.938 -4.137 6.926 1 98.19 44 VAL B C 1
ATOM 2799 O O . VAL B 1 44 ? -8.492 -4.371 5.852 1 98.19 44 VAL B O 1
ATOM 2802 N N . THR B 1 45 ? -8.508 -4.492 8.062 1 97.44 45 THR B N 1
ATOM 2803 C CA . THR B 1 45 ? -9.773 -5.211 8.141 1 97.44 45 THR B CA 1
ATOM 2804 C C . THR B 1 45 ? -10.945 -4.234 8.164 1 97.44 45 THR B C 1
ATOM 2806 O O . THR B 1 45 ? -10.852 -3.16 8.758 1 97.44 45 THR B O 1
ATOM 2809 N N . ILE B 1 46 ? -11.914 -4.496 7.496 1 97.56 46 ILE B N 1
ATOM 2810 C CA . ILE B 1 46 ? -13.211 -3.832 7.551 1 97.56 46 ILE B CA 1
ATOM 2811 C C . ILE B 1 46 ? -14.25 -4.77 8.172 1 97.56 46 ILE B C 1
ATOM 2813 O O . ILE B 1 46 ? -14.93 -5.508 7.461 1 97.56 46 ILE B O 1
ATOM 2817 N N . GLU B 1 47 ? -14.453 -4.66 9.422 1 95.06 47 GLU B N 1
ATOM 2818 C CA . GLU B 1 47 ? -15.219 -5.633 10.195 1 95.06 47 GLU B CA 1
ATOM 2819 C C . GLU B 1 47 ? -16.688 -5.648 9.766 1 95.06 47 GLU B C 1
ATOM 2821 O O . GLU B 1 47 ? -17.297 -6.711 9.672 1 95.06 47 GLU B O 1
ATOM 2826 N N . GLU B 1 48 ? -17.188 -4.492 9.453 1 93.81 48 GLU B N 1
ATOM 2827 C CA . GLU B 1 48 ? -18.594 -4.359 9.094 1 93.81 48 GLU B CA 1
ATOM 2828 C C . GLU B 1 48 ? -18.938 -5.191 7.859 1 93.81 48 GLU B C 1
ATOM 2830 O O . GLU B 1 48 ? -20.078 -5.574 7.656 1 93.81 48 GLU B O 1
ATOM 2835 N N . GLU B 1 49 ? -17.969 -5.496 7.02 1 94.94 49 GLU B N 1
ATOM 2836 C CA . GLU B 1 49 ? -18.188 -6.195 5.754 1 94.94 49 GLU B CA 1
ATOM 2837 C C . GLU B 1 49 ? -17.469 -7.539 5.734 1 94.94 49 GLU B C 1
ATOM 2839 O O . GLU B 1 49 ? -17.406 -8.211 4.699 1 94.94 49 GLU B O 1
ATOM 2844 N N . ASN B 1 50 ? -16.859 -7.906 6.902 1 95.5 50 ASN B N 1
ATOM 2845 C CA . ASN B 1 50 ? -15.953 -9.047 6.902 1 95.5 50 ASN B CA 1
ATOM 2846 C C . ASN B 1 50 ? -14.914 -8.938 5.793 1 95.5 50 ASN B C 1
ATOM 2848 O O . ASN B 1 50 ? -14.609 -9.93 5.121 1 95.5 50 ASN B O 1
ATOM 2852 N N . GLY B 1 51 ? -14.547 -7.723 5.543 1 96.75 51 GLY B N 1
ATOM 2853 C CA . GLY B 1 51 ? -13.641 -7.426 4.445 1 96.75 51 GLY B CA 1
ATOM 2854 C C . GLY B 1 51 ? -12.203 -7.254 4.887 1 96.75 51 GLY B C 1
ATOM 2855 O O . GLY B 1 51 ? -11.93 -7.059 6.07 1 96.75 51 GLY B O 1
ATOM 2856 N N . LEU B 1 52 ? -11.266 -7.383 3.945 1 97.25 52 LEU B N 1
ATOM 2857 C CA . LEU B 1 52 ? -9.836 -7.234 4.176 1 97.25 52 LEU B CA 1
ATOM 2858 C C . LEU B 1 52 ? -9.148 -6.594 2.971 1 97.25 52 LEU B C 1
ATOM 2860 O O . LEU B 1 52 ? -9.359 -7.027 1.835 1 97.25 52 LEU B O 1
ATOM 2864 N N . MET B 1 53 ? -8.461 -5.523 3.209 1 98 53 MET B N 1
ATOM 2865 C CA . MET B 1 53 ? -7.586 -4.926 2.205 1 98 53 MET B CA 1
ATOM 2866 C C . MET B 1 53 ? -6.125 -5.238 2.5 1 98 53 MET B C 1
ATOM 2868 O O . MET B 1 53 ? -5.656 -5.035 3.623 1 98 53 MET B O 1
ATOM 2872 N N . LEU B 1 54 ? -5.414 -5.766 1.548 1 97.44 54 LEU B N 1
ATOM 2873 C CA . LEU B 1 54 ? -3.992 -6.066 1.689 1 97.44 54 LEU B CA 1
ATOM 2874 C C . LEU B 1 54 ? -3.152 -5.176 0.78 1 97.44 54 LEU B C 1
ATOM 2876 O O . LEU B 1 54 ? -3.516 -4.941 -0.375 1 97.44 54 LEU B O 1
ATOM 2880 N N . THR B 1 55 ? -2.141 -4.586 1.285 1 98.38 55 THR B N 1
ATOM 2881 C CA . THR B 1 55 ? -1.142 -3.854 0.514 1 98.38 55 THR B CA 1
ATOM 2882 C C . THR B 1 55 ? 0.175 -4.625 0.469 1 98.38 55 THR B C 1
ATOM 2884 O O . THR B 1 55 ? 0.668 -5.082 1.502 1 98.38 55 THR B O 1
ATOM 2887 N N . MET B 1 56 ? 0.697 -4.777 -0.674 1 98.25 56 MET B N 1
ATOM 2888 C CA . MET B 1 56 ? 1.894 -5.586 -0.894 1 98.25 56 MET B CA 1
ATOM 2889 C C . MET B 1 56 ? 2.902 -4.84 -1.759 1 98.25 56 MET B C 1
ATOM 2891 O O . MET B 1 56 ? 2.975 -5.062 -2.969 1 98.25 56 MET B O 1
ATOM 2895 N N . PRO B 1 57 ? 3.75 -4.012 -1.166 1 98.62 57 PRO B N 1
ATOM 2896 C CA . PRO B 1 57 ? 4.773 -3.295 -1.93 1 98.62 57 PRO B CA 1
ATOM 2897 C C . PRO B 1 57 ? 6.016 -4.141 -2.189 1 98.62 57 PRO B C 1
ATOM 2899 O O . PRO B 1 57 ? 6.195 -5.188 -1.563 1 98.62 57 PRO B O 1
ATOM 2902 N N . GLY B 1 58 ? 6.867 -3.721 -3.148 1 98.56 58 GLY B N 1
ATOM 2903 C CA . GLY B 1 58 ? 8.125 -4.402 -3.41 1 98.56 58 GLY B CA 1
ATOM 2904 C C . GLY B 1 58 ? 8.969 -3.715 -4.469 1 98.56 58 GLY B C 1
ATOM 2905 O O . GLY B 1 58 ? 8.555 -2.699 -5.035 1 98.56 58 GLY B O 1
ATOM 2906 N N . TYR B 1 59 ? 10.164 -4.23 -4.68 1 98.81 59 TYR B N 1
ATOM 2907 C CA . TYR B 1 59 ? 11.117 -3.711 -5.656 1 98.81 59 TYR B CA 1
ATOM 2908 C C . TYR B 1 59 ? 12.039 -4.812 -6.16 1 98.81 59 TYR B C 1
ATOM 2910 O O . TYR B 1 59 ? 12.57 -5.594 -5.367 1 98.81 59 TYR B O 1
ATOM 2918 N N . LEU B 1 60 ? 12.086 -4.98 -7.41 1 98.44 60 LEU B N 1
ATOM 2919 C CA . LEU B 1 60 ? 13.078 -5.828 -8.07 1 98.44 60 LEU B CA 1
ATOM 2920 C C . LEU B 1 60 ? 14.117 -4.98 -8.789 1 98.44 60 LEU B C 1
ATOM 2922 O O . LEU B 1 60 ? 13.789 -4.258 -9.734 1 98.44 60 LEU B O 1
ATOM 2926 N N . ALA B 1 61 ? 15.359 -5.145 -8.539 1 96.94 61 ALA B N 1
ATOM 2927 C CA . ALA B 1 61 ? 16.422 -4.234 -8.977 1 96.94 61 ALA B CA 1
ATOM 2928 C C . ALA B 1 61 ? 16.75 -4.445 -10.445 1 96.94 61 ALA B C 1
ATOM 2930 O O . ALA B 1 61 ? 17 -3.486 -11.18 1 96.94 61 ALA B O 1
ATOM 2931 N N . GLN B 1 62 ? 16.781 -5.707 -10.859 1 96.12 62 GLN B N 1
ATOM 2932 C CA . GLN B 1 62 ? 17.266 -6.012 -12.203 1 96.12 62 GLN B CA 1
ATOM 2933 C C . GLN B 1 62 ? 16.391 -5.348 -13.266 1 96.12 62 GLN B C 1
ATOM 2935 O O . GLN B 1 62 ? 16.891 -4.645 -14.141 1 96.12 62 GLN B O 1
ATOM 2940 N N . GLU B 1 63 ? 15.109 -5.496 -13.125 1 95.69 63 GLU B N 1
ATOM 2941 C CA . GLU B 1 63 ? 14.18 -4.918 -14.102 1 95.69 63 GLU B CA 1
ATOM 2942 C C . GLU B 1 63 ? 13.727 -3.527 -13.672 1 95.69 63 GLU B C 1
ATOM 2944 O O . GLU B 1 63 ? 12.992 -2.857 -14.398 1 95.69 63 GLU B O 1
ATOM 2949 N N . LYS B 1 64 ? 14.18 -3.096 -12.469 1 96.62 64 LYS B N 1
ATOM 2950 C CA . LYS B 1 64 ? 13.75 -1.825 -11.891 1 96.62 64 LYS B CA 1
ATOM 2951 C C . LYS B 1 64 ? 12.234 -1.77 -11.75 1 96.62 64 LYS B C 1
ATOM 2953 O O . LYS B 1 64 ? 11.602 -0.786 -12.141 1 96.62 64 LYS B O 1
ATOM 2958 N N . SER B 1 65 ? 11.68 -2.912 -11.312 1 97.75 65 SER B N 1
ATOM 2959 C CA . SER B 1 65 ? 10.25 -3.02 -11.062 1 97.75 65 SER B CA 1
ATOM 2960 C C . SER B 1 65 ? 9.891 -2.566 -9.648 1 97.75 65 SER B C 1
ATOM 2962 O O . SER B 1 65 ? 10.047 -3.326 -8.695 1 97.75 65 SER B O 1
ATOM 2964 N N . LEU B 1 66 ? 9.391 -1.377 -9.516 1 98.69 66 LEU B N 1
ATOM 2965 C CA . LEU B 1 66 ? 8.969 -0.787 -8.25 1 98.69 66 LEU B CA 1
ATOM 2966 C C . LEU B 1 66 ? 7.457 -0.595 -8.219 1 98.69 66 LEU B C 1
ATOM 2968 O O . LEU B 1 66 ? 6.863 -0.162 -9.211 1 98.69 66 LEU B O 1
ATOM 2972 N N . GLY B 1 67 ? 6.855 -0.968 -7.121 1 98.62 67 GLY B N 1
ATOM 2973 C CA . GLY B 1 67 ? 5.43 -0.7 -7.023 1 98.62 67 GLY B CA 1
ATOM 2974 C C . GLY B 1 67 ? 4.754 -1.465 -5.902 1 98.62 67 GLY B C 1
ATOM 2975 O O . GLY B 1 67 ? 5.363 -1.717 -4.859 1 98.62 67 GLY B O 1
ATOM 2976 N N . LEU B 1 68 ? 3.438 -1.636 -6.062 1 98.81 68 LEU B N 1
ATOM 2977 C CA . LEU B 1 68 ? 2.672 -2.377 -5.066 1 98.81 68 LEU B CA 1
ATOM 2978 C C . LEU B 1 68 ? 1.427 -2.998 -5.688 1 98.81 68 LEU B C 1
ATOM 2980 O O . LEU B 1 68 ? 0.914 -2.498 -6.691 1 98.81 68 LEU B O 1
ATOM 2984 N N . LYS B 1 69 ? 1.026 -4.031 -5.109 1 98.69 69 LYS B N 1
ATOM 2985 C CA . LYS B 1 69 ? -0.297 -4.602 -5.344 1 98.69 69 LYS B CA 1
ATOM 2986 C C . LYS B 1 69 ? -1.225 -4.336 -4.16 1 98.69 69 LYS B C 1
ATOM 2988 O O . LYS B 1 69 ? -0.81 -4.441 -3.004 1 98.69 69 LYS B O 1
ATOM 2993 N N . VAL B 1 70 ? -2.391 -3.912 -4.441 1 98.5 70 VAL B N 1
ATOM 2994 C CA . VAL B 1 70 ? -3.465 -3.822 -3.457 1 98.5 70 VAL B CA 1
ATOM 2995 C C . VAL B 1 70 ? -4.578 -4.805 -3.816 1 98.5 70 VAL B C 1
ATOM 2997 O O . VAL B 1 70 ? -5.043 -4.836 -4.961 1 98.5 70 VAL B O 1
ATOM 3000 N N . VAL B 1 71 ? -4.977 -5.602 -2.857 1 97.06 71 VAL B N 1
ATOM 3001 C CA . VAL B 1 71 ? -6.047 -6.562 -3.086 1 97.06 71 VAL B CA 1
ATOM 3002 C C . VAL B 1 71 ? -7.094 -6.441 -1.98 1 97.06 71 VAL B C 1
ATOM 3004 O O . VAL B 1 71 ? -6.754 -6.262 -0.81 1 97.06 71 VAL B O 1
ATOM 3007 N N . SER B 1 72 ? -8.281 -6.465 -2.398 1 97.12 72 SER B N 1
ATOM 3008 C CA . SER B 1 72 ? -9.422 -6.449 -1.491 1 97.12 72 SER B CA 1
ATOM 3009 C C . SER B 1 72 ? -10.148 -7.789 -1.499 1 97.12 72 SER B C 1
ATOM 3011 O O . SER B 1 72 ? -10.477 -8.32 -2.564 1 97.12 72 SER B O 1
ATOM 3013 N N . ILE B 1 73 ? -10.344 -8.352 -0.355 1 95.06 73 ILE B N 1
ATOM 3014 C CA . ILE B 1 73 ? -11.102 -9.586 -0.173 1 95.06 73 ILE B CA 1
ATOM 3015 C C . ILE B 1 73 ? -12.398 -9.289 0.569 1 95.06 73 ILE B C 1
ATOM 3017 O O . ILE B 1 73 ? -12.391 -9.031 1.776 1 95.06 73 ILE B O 1
ATOM 3021 N N . PHE B 1 74 ? -13.461 -9.312 -0.089 1 96.38 74 PHE B N 1
ATOM 3022 C CA . PHE B 1 74 ? -14.789 -9.016 0.434 1 96.38 74 PHE B CA 1
ATOM 3023 C C . PHE B 1 74 ? -15.766 -10.148 0.121 1 96.38 74 PHE B C 1
ATOM 3025 O O . PHE B 1 74 ? -16.469 -10.109 -0.895 1 96.38 74 PHE B O 1
ATOM 3032 N N . PRO B 1 75 ? -15.914 -11.102 1.027 1 93.25 75 PRO B N 1
ATOM 3033 C CA . PRO B 1 75 ? -16.734 -12.297 0.779 1 93.25 75 PRO B CA 1
ATOM 3034 C C . PRO B 1 75 ? -18.188 -11.961 0.505 1 93.25 75 PRO B C 1
ATOM 3036 O O . PRO B 1 75 ? -18.844 -12.648 -0.28 1 93.25 75 PRO B O 1
ATOM 3039 N N . GLU B 1 76 ? -18.703 -10.906 1.051 1 94.19 76 GLU B N 1
ATOM 3040 C CA . GLU B 1 76 ? -20.109 -10.547 0.953 1 94.19 76 GLU B CA 1
ATOM 3041 C C . GLU B 1 76 ? -20.453 -10.016 -0.435 1 94.19 76 GLU B C 1
ATOM 3043 O O . GLU B 1 76 ? -21.625 -9.859 -0.779 1 94.19 76 GLU B O 1
ATOM 3048 N N . ASN B 1 77 ? -19.422 -9.758 -1.192 1 95.56 77 ASN B N 1
ATOM 3049 C CA . ASN B 1 77 ? -19.656 -9.312 -2.562 1 95.56 77 ASN B CA 1
ATOM 3050 C C . ASN B 1 77 ? -20.453 -10.344 -3.361 1 95.56 77 ASN B C 1
ATOM 3052 O O . ASN B 1 77 ? -21.109 -9.992 -4.336 1 95.56 77 ASN B O 1
ATOM 3056 N N . LEU B 1 78 ? -20.391 -11.586 -3.014 1 90.44 78 LEU B N 1
ATOM 3057 C CA . LEU B 1 78 ? -21.125 -12.648 -3.686 1 90.44 78 LEU B CA 1
ATOM 3058 C C . LEU B 1 78 ? -22.625 -12.344 -3.689 1 90.44 78 LEU B C 1
ATOM 3060 O O . LEU B 1 78 ? -23.312 -12.578 -4.688 1 90.44 78 LEU B O 1
ATOM 3064 N N . THR B 1 79 ? -23.078 -11.82 -2.592 1 92.56 79 THR B N 1
ATOM 3065 C CA . THR B 1 79 ? -24.5 -11.5 -2.453 1 92.56 79 THR B CA 1
ATOM 3066 C C . THR B 1 79 ? -24.875 -10.297 -3.312 1 92.56 79 THR B C 1
ATOM 3068 O O . THR B 1 79 ? -26.047 -10.039 -3.564 1 92.56 79 THR B O 1
ATOM 3071 N N . LYS B 1 80 ? -23.906 -9.539 -3.771 1 91.81 80 LYS B N 1
ATOM 3072 C CA . LYS B 1 80 ? -24.109 -8.352 -4.598 1 91.81 80 LYS B CA 1
ATOM 3073 C C . LYS B 1 80 ? -23.781 -8.648 -6.062 1 91.81 80 LYS B C 1
ATOM 3075 O O . LYS B 1 80 ? -23.703 -7.727 -6.883 1 91.81 80 LYS B O 1
ATOM 3080 N N . ASN B 1 81 ? -23.453 -9.906 -6.352 1 92.38 81 ASN B N 1
ATOM 3081 C CA . ASN B 1 81 ? -23.047 -10.336 -7.688 1 92.38 81 ASN B CA 1
ATOM 3082 C C . ASN B 1 81 ? -21.781 -9.633 -8.141 1 92.38 81 ASN B C 1
ATOM 3084 O O . ASN B 1 81 ? -21.688 -9.172 -9.281 1 92.38 81 ASN B O 1
ATOM 3088 N N . LYS B 1 82 ? -20.938 -9.406 -7.289 1 93.06 82 LYS B N 1
ATOM 3089 C CA . LYS B 1 82 ? -19.625 -8.828 -7.539 1 93.06 82 LYS B CA 1
ATOM 3090 C C . LYS B 1 82 ? -18.516 -9.812 -7.164 1 93.06 82 LYS B C 1
ATOM 3092 O O . LYS B 1 82 ? -18.719 -10.711 -6.348 1 93.06 82 LYS B O 1
ATOM 3097 N N . PRO B 1 83 ? -17.375 -9.641 -7.777 1 91.12 83 PRO B N 1
ATOM 3098 C CA . PRO B 1 83 ? -16.266 -10.508 -7.387 1 91.12 83 PRO B CA 1
ATOM 3099 C C . PRO B 1 83 ? -15.852 -10.312 -5.93 1 91.12 83 PRO B C 1
ATOM 3101 O O . PRO B 1 83 ? -15.836 -9.18 -5.434 1 91.12 83 PRO B O 1
ATOM 3104 N N . THR B 1 84 ? -15.508 -11.406 -5.262 1 92.12 84 THR B N 1
ATOM 3105 C CA . THR B 1 84 ? -15.109 -11.352 -3.861 1 92.12 84 THR B CA 1
ATOM 3106 C C . THR B 1 84 ? -13.688 -10.812 -3.727 1 92.12 84 THR B C 1
ATOM 3108 O O . THR B 1 84 ? -13.289 -10.352 -2.652 1 92.12 84 THR B O 1
ATOM 3111 N N . ILE B 1 85 ? -12.875 -10.945 -4.789 1 92.81 85 ILE B N 1
ATOM 3112 C CA . ILE B 1 85 ? -11.5 -10.461 -4.781 1 92.81 85 ILE B CA 1
ATOM 3113 C C . ILE B 1 85 ? -11.305 -9.438 -5.895 1 92.81 85 ILE B C 1
ATOM 3115 O O . ILE B 1 85 ? -11.547 -9.734 -7.07 1 92.81 85 ILE B O 1
ATOM 3119 N N . THR B 1 86 ? -10.961 -8.258 -5.562 1 94.81 86 THR B N 1
ATOM 3120 C CA . THR B 1 86 ? -10.625 -7.188 -6.5 1 94.81 86 THR B CA 1
ATOM 3121 C C . THR B 1 86 ? -9.312 -6.516 -6.102 1 94.81 86 THR B C 1
ATOM 3123 O O . THR B 1 86 ? -8.773 -6.781 -5.023 1 94.81 86 THR B O 1
ATOM 3126 N N . GLY B 1 87 ? -8.805 -5.781 -7.016 1 96.69 87 GLY B N 1
ATOM 3127 C CA . GLY B 1 87 ? -7.594 -5.062 -6.668 1 96.69 87 GLY B CA 1
ATOM 3128 C C . GLY B 1 87 ? -6.938 -4.387 -7.859 1 96.69 87 GLY B C 1
ATOM 3129 O O . GLY B 1 87 ? -7.492 -4.387 -8.961 1 96.69 87 GLY B O 1
ATOM 3130 N N . PHE B 1 88 ? -5.789 -3.803 -7.574 1 98 88 PHE B N 1
ATOM 3131 C CA . PHE B 1 88 ? -5.012 -3.145 -8.617 1 98 88 PHE B CA 1
ATOM 3132 C C . PHE B 1 88 ? -3.52 -3.262 -8.336 1 98 88 PHE B C 1
ATOM 3134 O O . PHE B 1 88 ? -3.113 -3.545 -7.211 1 98 88 PHE B O 1
ATOM 3141 N N . ILE B 1 89 ? -2.748 -3.145 -9.344 1 98.62 89 ILE B N 1
ATOM 3142 C CA . ILE B 1 89 ? -1.297 -3.006 -9.266 1 98.62 89 ILE B CA 1
ATOM 3143 C C . ILE B 1 89 ? -0.882 -1.631 -9.781 1 98.62 89 ILE B C 1
ATOM 3145 O O . ILE B 1 89 ? -1.369 -1.181 -10.82 1 98.62 89 ILE B O 1
ATOM 3149 N N . MET B 1 90 ? -0.097 -0.949 -9.055 1 98.75 90 MET B N 1
ATOM 3150 C CA . MET B 1 90 ? 0.543 0.29 -9.492 1 98.75 90 MET B CA 1
ATOM 3151 C C . MET B 1 90 ? 2.057 0.12 -9.57 1 98.75 90 MET B C 1
ATOM 3153 O O . MET B 1 90 ? 2.701 -0.239 -8.586 1 98.75 90 MET B O 1
ATOM 3157 N N . LEU B 1 91 ? 2.559 0.295 -10.766 1 98.75 91 LEU B N 1
ATOM 3158 C CA . LEU B 1 91 ? 4.012 0.382 -10.891 1 98.75 91 LEU B CA 1
ATOM 3159 C C . LEU B 1 91 ? 4.477 1.833 -10.836 1 98.75 91 LEU B C 1
ATOM 3161 O O . LEU B 1 91 ? 3.756 2.736 -11.273 1 98.75 91 LEU B O 1
ATOM 3165 N N . LEU B 1 92 ? 5.609 2.051 -10.289 1 98.62 92 LEU B N 1
ATOM 3166 C CA . LEU B 1 92 ? 6.262 3.354 -10.219 1 98.62 92 LEU B CA 1
ATOM 3167 C C . LEU B 1 92 ? 7.59 3.336 -10.961 1 98.62 92 LEU B C 1
ATOM 3169 O O . LEU B 1 92 ? 8.219 2.283 -11.094 1 98.62 92 LEU B O 1
ATOM 3173 N N . ASP B 1 93 ? 7.973 4.504 -11.508 1 97.75 93 ASP B N 1
ATOM 3174 C CA . ASP B 1 93 ? 9.312 4.648 -12.07 1 97.75 93 ASP B CA 1
ATOM 3175 C C . ASP B 1 93 ? 10.375 4.539 -10.977 1 97.75 93 ASP B C 1
ATOM 3177 O O . ASP B 1 93 ? 10.406 5.344 -10.047 1 97.75 93 ASP B O 1
ATOM 3181 N N . ALA B 1 94 ? 11.25 3.57 -11.086 1 97.38 94 ALA B N 1
ATOM 3182 C CA . ALA B 1 94 ? 12.211 3.283 -10.023 1 97.38 94 ALA B CA 1
ATOM 3183 C C . ALA B 1 94 ? 13.297 4.355 -9.969 1 97.38 94 ALA B C 1
ATOM 3185 O O . ALA B 1 94 ? 14.055 4.43 -9 1 97.38 94 ALA B O 1
ATOM 3186 N N . THR B 1 95 ? 13.391 5.18 -10.938 1 96.69 95 THR B N 1
ATOM 3187 C CA . THR B 1 95 ? 14.406 6.219 -10.977 1 96.69 95 THR B CA 1
ATOM 3188 C C . THR B 1 95 ? 13.867 7.531 -10.406 1 96.69 95 THR B C 1
ATOM 3190 O O . THR B 1 95 ? 14.633 8.344 -9.883 1 96.69 95 THR B O 1
ATOM 3193 N N . THR B 1 96 ? 12.562 7.738 -10.461 1 96.81 96 THR B N 1
ATOM 3194 C CA . THR B 1 96 ? 12.008 9.031 -10.062 1 96.81 96 THR B CA 1
ATOM 3195 C C . THR B 1 96 ? 10.953 8.852 -8.977 1 96.81 96 THR B C 1
ATOM 3197 O O . THR B 1 96 ? 10.57 9.82 -8.32 1 96.81 96 THR B O 1
ATOM 3200 N N . GLY B 1 97 ? 10.438 7.645 -8.836 1 97.38 97 GLY B N 1
ATOM 3201 C CA . GLY B 1 97 ? 9.398 7.379 -7.848 1 97.38 97 GLY B CA 1
ATOM 3202 C C . GLY B 1 97 ? 8.008 7.738 -8.328 1 97.38 97 GLY B C 1
ATOM 3203 O O . GLY B 1 97 ? 7.027 7.535 -7.613 1 97.38 97 GLY B O 1
ATOM 3204 N N . GLU B 1 98 ? 7.871 8.203 -9.57 1 96.88 98 GLU B N 1
ATOM 3205 C CA . GLU B 1 98 ? 6.586 8.648 -10.102 1 96.88 98 GLU B CA 1
ATOM 3206 C C . GLU B 1 98 ? 5.707 7.461 -10.484 1 96.88 98 GLU B C 1
ATOM 3208 O O . GLU B 1 98 ? 6.211 6.438 -10.953 1 96.88 98 GLU B O 1
ATOM 3213 N N . ALA B 1 99 ? 4.402 7.594 -10.242 1 97.06 99 ALA B N 1
ATOM 3214 C CA . ALA B 1 99 ? 3.465 6.582 -10.727 1 97.06 99 ALA B CA 1
ATOM 3215 C C . ALA B 1 99 ? 3.557 6.434 -12.242 1 97.06 99 ALA B C 1
ATOM 3217 O O . ALA B 1 99 ? 3.6 7.426 -12.969 1 97.06 99 ALA B O 1
ATOM 3218 N N . LYS B 1 100 ? 3.578 5.188 -12.656 1 96.44 100 LYS B N 1
ATOM 3219 C CA . LYS B 1 100 ? 3.859 4.965 -14.07 1 96.44 100 LYS B CA 1
ATOM 3220 C C . LYS B 1 100 ? 2.689 4.273 -14.766 1 96.44 100 LYS B C 1
ATOM 3222 O O . LYS B 1 100 ? 2.297 4.656 -15.867 1 96.44 100 LYS B O 1
ATOM 3227 N N . VAL B 1 101 ? 2.135 3.225 -14.172 1 98.12 101 VAL B N 1
ATOM 3228 C CA . VAL B 1 101 ? 1.081 2.467 -14.836 1 98.12 101 VAL B CA 1
ATOM 3229 C C . VAL B 1 101 ? 0.194 1.789 -13.797 1 98.12 101 VAL B C 1
ATOM 3231 O O . VAL B 1 101 ? 0.687 1.291 -12.781 1 98.12 101 VAL B O 1
ATOM 3234 N N . LEU B 1 102 ? -1.111 1.855 -14.055 1 98.06 102 LEU B N 1
ATOM 3235 C CA . LEU B 1 102 ? -2.143 1.223 -13.242 1 98.06 102 LEU B CA 1
ATOM 3236 C C . LEU B 1 102 ? -2.846 0.115 -14.016 1 98.06 102 LEU B C 1
ATOM 3238 O O . LEU B 1 102 ? -3.205 0.301 -15.18 1 98.06 102 LEU B O 1
ATOM 3242 N N . MET B 1 103 ? -3.025 -1.032 -13.383 1 97.25 103 MET B N 1
ATOM 3243 C CA . MET B 1 103 ? -3.725 -2.129 -14.047 1 97.25 103 MET B CA 1
ATOM 3244 C C . MET B 1 103 ? -4.457 -3 -13.031 1 97.25 103 MET B C 1
ATOM 3246 O O . MET B 1 103 ? -4.234 -2.881 -11.828 1 97.25 103 MET B O 1
ATOM 3250 N N . ASP B 1 104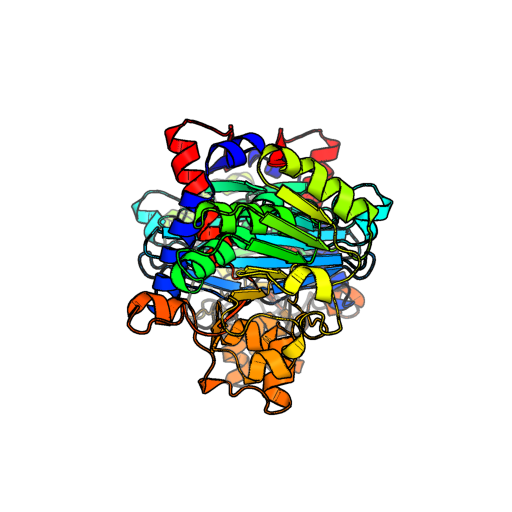 ? -5.305 -3.848 -13.523 1 94.38 104 ASP B N 1
ATOM 3251 C CA . ASP B 1 104 ? -6.074 -4.77 -12.695 1 94.38 104 ASP B CA 1
ATOM 3252 C C . ASP B 1 104 ? -5.172 -5.828 -12.062 1 94.38 104 ASP B C 1
ATOM 3254 O O . ASP B 1 104 ? -4.25 -6.328 -12.703 1 94.38 104 ASP B O 1
ATOM 3258 N N . ALA B 1 105 ? -5.488 -6.148 -10.805 1 95.75 105 ALA B N 1
ATOM 3259 C CA . ALA B 1 105 ? -4.652 -7.113 -10.094 1 95.75 105 ALA B CA 1
ATOM 3260 C C . ALA B 1 105 ? -5.25 -8.516 -10.172 1 95.75 105 ALA B C 1
ATOM 3262 O O . ALA B 1 105 ? -4.523 -9.516 -10.117 1 95.75 105 ALA B O 1
ATOM 3263 N N . ALA B 1 106 ? -6.586 -8.586 -10.242 1 93.19 106 ALA B N 1
ATOM 3264 C CA . ALA B 1 106 ? -7.242 -9.891 -10.102 1 93.19 106 ALA B CA 1
ATOM 3265 C C . ALA B 1 106 ? -6.781 -10.852 -11.195 1 93.19 106 ALA B C 1
ATOM 3267 O O . ALA B 1 106 ? -6.387 -11.984 -10.906 1 93.19 106 ALA B O 1
ATOM 3268 N N . TYR B 1 107 ? -6.809 -10.438 -12.438 1 93.5 107 TYR B N 1
ATOM 3269 C CA . TYR B 1 107 ? -6.379 -11.281 -13.547 1 93.5 107 TYR B CA 1
ATOM 3270 C C . TYR B 1 107 ? -4.906 -11.656 -13.414 1 93.5 107 TYR B C 1
ATOM 3272 O O . TYR B 1 107 ? -4.535 -12.82 -13.578 1 93.5 107 TYR B O 1
ATOM 3280 N N . LEU B 1 108 ? -4.094 -10.703 -13.125 1 96.56 108 LEU B N 1
ATOM 3281 C CA . LEU B 1 108 ? -2.656 -10.938 -13.047 1 96.56 108 LEU B CA 1
ATOM 3282 C C . LEU B 1 108 ? -2.314 -11.836 -11.867 1 96.56 108 LEU B C 1
ATOM 3284 O O . LEU B 1 108 ? -1.357 -12.609 -11.93 1 96.56 108 LEU B O 1
ATOM 3288 N N . THR B 1 109 ? -3.084 -11.68 -10.805 1 95.94 109 THR B N 1
ATOM 3289 C CA . THR B 1 109 ? -2.879 -12.586 -9.68 1 95.94 109 THR B CA 1
ATOM 3290 C C . THR B 1 109 ? -3.092 -14.031 -10.109 1 95.94 109 THR B C 1
ATOM 3292 O O . THR B 1 109 ? -2.266 -14.898 -9.812 1 95.94 109 THR B O 1
ATOM 3295 N N . SER B 1 110 ? -4.18 -14.258 -10.797 1 95.25 110 SER B N 1
ATOM 3296 C CA . SER B 1 110 ? -4.453 -15.602 -11.281 1 95.25 110 SER B CA 1
ATOM 3297 C C . SER B 1 110 ? -3.363 -16.078 -12.234 1 95.25 110 SER B C 1
ATOM 3299 O O . SER B 1 110 ? -2.881 -17.203 -12.125 1 95.25 110 SER B O 1
ATOM 3301 N N . LEU B 1 111 ? -3.008 -15.219 -13.117 1 97.44 111 LEU B N 1
ATOM 3302 C CA . LEU B 1 111 ? -2.018 -15.562 -14.133 1 97.44 111 LEU B CA 1
ATOM 3303 C C . LEU B 1 111 ? -0.683 -15.922 -13.484 1 97.44 111 LEU B C 1
ATOM 3305 O O . LEU B 1 111 ? -0.111 -16.969 -13.781 1 97.44 111 LEU B O 1
ATOM 3309 N N . ARG B 1 112 ? -0.194 -15.055 -12.625 1 98.12 112 ARG B N 1
ATOM 3310 C CA . ARG B 1 112 ? 1.121 -15.305 -12.039 1 98.12 112 ARG B CA 1
ATOM 3311 C C . ARG B 1 112 ? 1.084 -16.5 -11.094 1 98.12 112 ARG B C 1
ATOM 3313 O O . ARG B 1 112 ? 2.086 -17.188 -10.922 1 98.12 112 ARG B O 1
ATOM 3320 N N . THR B 1 113 ? -0.049 -16.766 -10.469 1 97.69 113 THR B N 1
ATOM 3321 C CA . THR B 1 113 ? -0.194 -17.938 -9.609 1 97.69 113 THR B CA 1
ATOM 3322 C C . THR B 1 113 ? -0.09 -19.234 -10.422 1 97.69 113 THR B C 1
ATOM 3324 O O . THR B 1 113 ? 0.561 -20.188 -10.008 1 97.69 113 THR B O 1
ATOM 3327 N N . GLY B 1 114 ? -0.738 -19.219 -11.562 1 98.44 114 GLY B N 1
ATOM 3328 C CA . GLY B 1 114 ? -0.524 -20.328 -12.484 1 98.44 114 GLY B CA 1
ATOM 3329 C C . GLY B 1 114 ? 0.91 -20.438 -12.969 1 98.44 114 GLY B C 1
ATOM 3330 O O . GLY B 1 114 ? 1.488 -21.516 -12.984 1 98.44 114 GLY B O 1
ATOM 3331 N N . ALA B 1 115 ? 1.466 -19.312 -13.289 1 98.75 115 ALA B N 1
ATOM 3332 C CA . ALA B 1 115 ? 2.805 -19.25 -13.875 1 98.75 115 ALA B CA 1
ATOM 3333 C C . ALA B 1 115 ? 3.844 -19.828 -12.906 1 98.75 115 ALA B C 1
ATOM 3335 O O . ALA B 1 115 ? 4.82 -20.453 -13.336 1 98.75 115 ALA B O 1
ATOM 3336 N N . VAL B 1 116 ? 3.688 -19.594 -11.664 1 98.62 116 VAL B N 1
ATOM 3337 C CA . VAL B 1 116 ? 4.656 -20.109 -10.711 1 98.62 116 VAL B CA 1
ATOM 3338 C C . VAL B 1 116 ? 4.598 -21.641 -10.695 1 98.62 116 VAL B C 1
ATOM 3340 O O . VAL B 1 116 ? 5.625 -22.312 -10.539 1 98.62 116 VAL B O 1
ATOM 3343 N N . SER B 1 117 ? 3.439 -22.188 -10.781 1 98.75 117 SER B N 1
ATOM 3344 C CA . SER B 1 117 ? 3.293 -23.625 -10.914 1 98.75 117 SER B CA 1
ATOM 3345 C C . SER B 1 117 ? 3.922 -24.141 -12.203 1 98.75 117 SER B C 1
ATOM 3347 O O . SER B 1 117 ? 4.512 -25.219 -12.234 1 98.75 117 SER B O 1
ATOM 3349 N N . GLY B 1 118 ? 3.688 -23.359 -13.266 1 98.81 118 GLY B N 1
ATOM 3350 C CA . GLY B 1 118 ? 4.367 -23.688 -14.508 1 98.81 118 GLY B CA 1
ATOM 3351 C C . GLY B 1 118 ? 5.879 -23.75 -14.359 1 98.81 118 GLY B C 1
ATOM 3352 O O . GLY B 1 118 ? 6.523 -24.672 -14.859 1 98.81 118 GLY B O 1
ATOM 3353 N N . LEU B 1 119 ? 6.414 -22.766 -13.695 1 98.88 119 LEU B N 1
ATOM 3354 C CA . LEU B 1 119 ? 7.852 -22.719 -13.453 1 98.88 119 LEU B CA 1
ATOM 3355 C C . LEU B 1 119 ? 8.312 -23.953 -12.68 1 98.88 119 LEU B C 1
ATOM 3357 O O . LEU B 1 119 ? 9.305 -24.594 -13.055 1 98.88 119 LEU B O 1
ATOM 3361 N N . ALA B 1 120 ? 7.648 -24.266 -11.586 1 98.81 120 ALA B N 1
ATOM 3362 C CA . ALA B 1 120 ? 7.988 -25.453 -10.797 1 98.81 120 ALA B CA 1
ATOM 3363 C C . ALA B 1 120 ? 7.883 -26.719 -11.641 1 98.81 120 ALA B C 1
ATOM 3365 O O . ALA B 1 120 ? 8.773 -27.578 -11.609 1 98.81 120 ALA B O 1
ATOM 3366 N N . THR B 1 121 ? 6.836 -26.844 -12.406 1 98.88 121 THR B N 1
ATOM 3367 C CA . THR B 1 121 ? 6.605 -28 -13.273 1 98.88 121 THR B CA 1
ATOM 3368 C C . THR B 1 121 ? 7.75 -28.156 -14.273 1 98.88 121 THR B C 1
ATOM 3370 O O . THR B 1 121 ? 8.227 -29.266 -14.5 1 98.88 121 THR B O 1
ATOM 3373 N N . LYS B 1 122 ? 8.164 -27.078 -14.844 1 98.62 122 LYS B N 1
ATOM 3374 C CA . LYS B 1 122 ? 9.234 -27.062 -15.828 1 98.62 122 LYS B CA 1
ATOM 3375 C C . LYS B 1 122 ? 10.477 -27.781 -15.297 1 98.62 122 LYS B C 1
ATOM 3377 O O . LYS B 1 122 ? 11.172 -28.469 -16.047 1 98.62 122 LYS B O 1
ATOM 3382 N N . TYR B 1 123 ? 10.703 -27.656 -14.055 1 98.5 123 TYR B N 1
ATOM 3383 C CA . TYR B 1 123 ? 11.984 -28.109 -13.539 1 98.5 123 TYR B CA 1
ATOM 3384 C C . TYR B 1 123 ? 11.812 -29.391 -12.719 1 98.5 123 TYR B C 1
ATOM 3386 O O . TYR B 1 123 ? 12.758 -30.172 -12.578 1 98.5 123 TYR B O 1
ATOM 3394 N N . PHE B 1 124 ? 10.586 -29.641 -12.188 1 98.56 124 PHE B N 1
ATOM 3395 C CA . PHE B 1 124 ? 10.5 -30.688 -11.18 1 98.56 124 PHE B CA 1
ATOM 3396 C C . PHE B 1 124 ? 9.594 -31.812 -11.641 1 98.56 124 PHE B C 1
ATOM 3398 O O . PHE B 1 124 ? 9.594 -32.906 -11.055 1 98.56 124 PHE B O 1
ATOM 3405 N N . ALA B 1 125 ? 8.781 -31.609 -12.625 1 98.62 125 ALA B N 1
ATOM 3406 C CA . ALA B 1 125 ? 7.992 -32.688 -13.195 1 98.62 125 ALA B CA 1
ATOM 3407 C C . ALA B 1 125 ? 8.781 -33.438 -14.273 1 98.62 125 ALA B C 1
ATOM 3409 O O . ALA B 1 125 ? 9.625 -32.844 -14.953 1 98.62 125 ALA B O 1
ATOM 3410 N N . ARG B 1 126 ? 8.477 -34.688 -14.469 1 98 126 ARG B N 1
ATOM 3411 C CA . ARG B 1 126 ? 9.086 -35.469 -15.547 1 98 126 ARG B CA 1
ATOM 3412 C C . ARG B 1 126 ? 8.852 -34.812 -16.906 1 98 126 ARG B C 1
ATOM 3414 O O . ARG B 1 126 ? 7.77 -34.25 -17.156 1 98 126 ARG B O 1
ATOM 3421 N N . ASP B 1 127 ? 9.828 -34.938 -17.797 1 97.69 127 ASP B N 1
ATOM 3422 C CA . ASP B 1 127 ? 9.758 -34.281 -19.094 1 97.69 127 ASP B CA 1
ATOM 3423 C C . ASP B 1 127 ? 8.641 -34.906 -19.953 1 97.69 127 ASP B C 1
ATOM 3425 O O . ASP B 1 127 ? 8.039 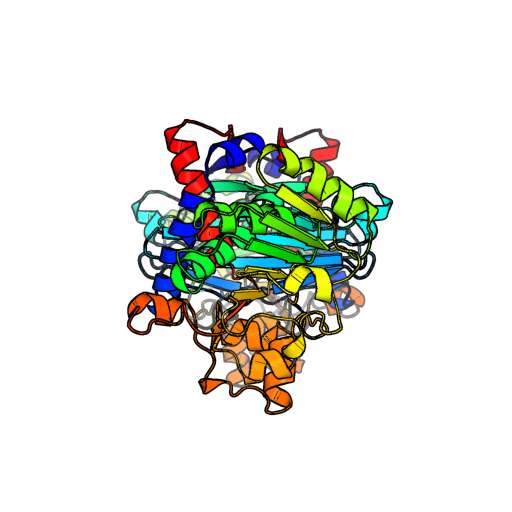-34.188 -20.781 1 97.69 127 ASP B O 1
ATOM 3429 N N . ASN B 1 128 ? 8.359 -36.094 -19.688 1 97.75 128 ASN B N 1
ATOM 3430 C CA . ASN B 1 128 ? 7.375 -36.812 -20.516 1 97.75 128 ASN B CA 1
ATOM 3431 C C . ASN B 1 128 ? 6.02 -36.875 -19.812 1 97.75 128 ASN B C 1
ATOM 3433 O O . ASN B 1 128 ? 5.191 -37.719 -20.156 1 97.75 128 ASN B O 1
ATOM 3437 N N . ALA B 1 129 ? 5.832 -36.094 -18.797 1 98.38 129 ALA B N 1
ATOM 3438 C CA . ALA B 1 129 ? 4.543 -36.062 -18.109 1 98.38 129 ALA B CA 1
ATOM 3439 C C . ALA B 1 129 ? 3.426 -35.656 -19.078 1 98.38 129 ALA B C 1
ATOM 3441 O O . ALA B 1 129 ? 3.553 -34.688 -19.812 1 98.38 129 ALA B O 1
ATOM 3442 N N . THR B 1 130 ? 2.279 -36.375 -19.078 1 98.38 130 THR B N 1
ATOM 3443 C CA . THR B 1 130 ? 1.193 -36.094 -20 1 98.38 130 THR B CA 1
ATOM 3444 C C . THR B 1 130 ? -0.145 -36.031 -19.266 1 98.38 130 THR B C 1
ATOM 3446 O O . THR B 1 130 ? -1.149 -35.594 -19.828 1 98.38 130 THR B O 1
ATOM 3449 N N . GLN B 1 131 ? -0.191 -36.469 -18.047 1 98.62 131 GLN B N 1
ATOM 3450 C CA . GLN B 1 131 ? -1.433 -36.562 -17.281 1 98.62 131 GLN B CA 1
ATOM 3451 C C . GLN B 1 131 ? -1.41 -35.594 -16.109 1 98.62 131 GLN B C 1
ATOM 3453 O O . GLN B 1 131 ? -0.478 -35.594 -15.297 1 98.62 131 GLN B O 1
ATOM 3458 N N . VAL B 1 132 ? -2.432 -34.75 -16.062 1 98.81 132 VAL B N 1
ATOM 3459 C CA . VAL B 1 132 ? -2.49 -33.75 -14.984 1 98.81 132 VAL B CA 1
ATOM 3460 C C . VAL B 1 132 ? -3.828 -33.875 -14.258 1 98.81 132 VAL B C 1
ATOM 3462 O O . VAL B 1 132 ? -4.871 -34.062 -14.883 1 98.81 132 VAL B O 1
ATOM 3465 N N . ALA B 1 133 ? -3.758 -33.844 -12.953 1 98.94 133 ALA B N 1
ATOM 3466 C CA . ALA B 1 133 ? -4.949 -33.719 -12.117 1 98.94 133 ALA B CA 1
ATOM 3467 C C . ALA B 1 133 ? -5.125 -32.312 -11.609 1 98.94 133 ALA B C 1
ATOM 3469 O O . ALA B 1 133 ? -4.191 -31.703 -11.062 1 98.94 133 ALA B O 1
ATOM 3470 N N . ILE B 1 134 ? -6.297 -31.734 -11.82 1 98.88 134 ILE B N 1
ATOM 3471 C CA . ILE B 1 134 ? -6.664 -30.422 -11.305 1 98.88 134 ILE B CA 1
ATOM 3472 C C . ILE B 1 134 ? -7.707 -30.578 -10.195 1 98.88 134 ILE B C 1
ATOM 3474 O O . ILE B 1 134 ? -8.844 -30.969 -10.461 1 98.88 134 ILE B O 1
ATOM 3478 N N . ILE B 1 135 ? -7.277 -30.312 -8.977 1 98.69 135 ILE B N 1
ATOM 3479 C CA . ILE B 1 135 ? -8.18 -30.344 -7.828 1 98.69 135 ILE B CA 1
ATOM 3480 C C . ILE B 1 135 ? -8.672 -28.922 -7.516 1 98.69 135 ILE B C 1
ATOM 3482 O O . ILE B 1 135 ? -7.957 -28.141 -6.883 1 98.69 135 ILE B O 1
ATOM 3486 N N . GLY B 1 136 ? -9.891 -28.641 -7.832 1 97.38 136 GLY B N 1
ATOM 3487 C CA . GLY B 1 136 ? -10.469 -27.312 -7.895 1 97.38 136 GLY B CA 1
ATOM 3488 C C . GLY B 1 136 ? -10.945 -26.922 -9.281 1 97.38 136 GLY B C 1
ATOM 3489 O O . GLY B 1 136 ? -10.594 -27.578 -10.266 1 97.38 136 GLY B O 1
ATOM 3490 N N . SER B 1 137 ? -11.82 -25.922 -9.367 1 95.62 137 SER B N 1
ATOM 3491 C CA . SER B 1 137 ? -12.383 -25.578 -10.672 1 95.62 137 SER B CA 1
ATOM 3492 C C . SER B 1 137 ? -12.539 -24.062 -10.82 1 95.62 137 SER B C 1
ATOM 3494 O O . SER B 1 137 ? -13.234 -23.594 -11.727 1 95.62 137 SER B O 1
ATOM 3496 N N . GLY B 1 138 ? -11.969 -23.25 -9.953 1 91.31 138 GLY B N 1
ATOM 3497 C CA . GLY B 1 138 ? -12.078 -21.797 -9.992 1 91.31 138 GLY B CA 1
ATOM 3498 C C . GLY B 1 138 ? -11.07 -21.156 -10.914 1 91.31 138 GLY B C 1
ATOM 3499 O O . GLY B 1 138 ? -10.523 -21.797 -11.805 1 91.31 138 GLY B O 1
ATOM 3500 N N . ALA B 1 139 ? -10.867 -19.844 -10.742 1 89.31 139 ALA B N 1
ATOM 3501 C CA . ALA B 1 139 ? -9.977 -19.047 -11.57 1 89.31 139 ALA B CA 1
ATOM 3502 C C . ALA B 1 139 ? -8.539 -19.562 -11.492 1 89.31 139 ALA B C 1
ATOM 3504 O O . ALA B 1 139 ? -7.84 -19.625 -12.508 1 89.31 139 ALA B O 1
ATOM 3505 N N . GLN B 1 140 ? -8.141 -19.969 -10.32 1 93.88 140 GLN B N 1
ATOM 3506 C CA . GLN B 1 140 ? -6.789 -20.484 -10.148 1 93.88 140 GLN B CA 1
ATOM 3507 C C . GLN B 1 140 ? -6.602 -21.797 -10.891 1 93.88 140 GLN B C 1
ATOM 3509 O O . GLN B 1 140 ? -5.559 -22.031 -11.5 1 93.88 140 GLN B O 1
ATOM 3514 N N . ALA B 1 141 ? -7.609 -22.625 -10.828 1 97.12 141 ALA B N 1
ATOM 3515 C CA . ALA B 1 141 ? -7.535 -23.922 -11.508 1 97.12 141 ALA B CA 1
ATOM 3516 C C . ALA B 1 141 ? -7.262 -23.734 -13 1 97.12 141 ALA B C 1
ATOM 3518 O O . ALA B 1 141 ? -6.461 -24.469 -13.578 1 97.12 141 ALA B O 1
ATOM 3519 N N . LYS B 1 142 ? -7.902 -22.781 -13.586 1 97.12 142 LYS B N 1
ATOM 3520 C CA . LYS B 1 142 ? -7.758 -22.531 -15.016 1 97.12 142 LYS B CA 1
ATOM 3521 C C . LYS B 1 142 ? -6.316 -22.156 -15.367 1 97.12 142 LYS B C 1
ATOM 3523 O O . LYS B 1 142 ? -5.73 -22.75 -16.281 1 97.12 142 LYS B O 1
ATOM 3528 N N . THR B 1 143 ? -5.75 -21.219 -14.633 1 97.75 143 THR B N 1
ATOM 3529 C CA . THR B 1 143 ? -4.402 -20.766 -14.945 1 97.75 143 THR B CA 1
ATOM 3530 C C . THR B 1 143 ? -3.365 -21.828 -14.586 1 97.75 143 THR B C 1
ATOM 3532 O O . THR B 1 143 ? -2.322 -21.922 -15.234 1 97.75 143 THR B O 1
ATOM 3535 N N . GLN B 1 144 ? -3.633 -22.688 -13.609 1 98.56 144 GLN B N 1
ATOM 3536 C CA . GLN B 1 144 ? -2.764 -23.812 -13.305 1 98.56 144 GLN B CA 1
ATOM 3537 C C . GLN B 1 144 ? -2.645 -24.75 -14.508 1 98.56 144 GLN B C 1
ATOM 3539 O O . GLN B 1 144 ? -1.538 -25.125 -14.898 1 98.56 144 GLN B O 1
ATOM 3544 N N . LEU B 1 145 ? -3.783 -25.078 -15.062 1 98.69 145 LEU B N 1
ATOM 3545 C CA . LEU B 1 145 ? -3.789 -25.984 -16.219 1 98.69 145 LEU B CA 1
ATOM 3546 C C . LEU B 1 145 ? -3.059 -25.344 -17.391 1 98.69 145 LEU B C 1
ATOM 3548 O O . LEU B 1 145 ? -2.227 -26 -18.031 1 98.69 145 LEU B O 1
ATOM 3552 N N . GLU B 1 146 ? -3.361 -24.109 -17.625 1 98.25 146 GLU B N 1
ATOM 3553 C CA . GLU B 1 146 ? -2.725 -23.406 -18.734 1 98.25 146 GLU B CA 1
ATOM 3554 C C . GLU B 1 146 ? -1.208 -23.375 -18.562 1 98.25 146 GLU B C 1
ATOM 3556 O O . GLU B 1 146 ? -0.468 -23.578 -19.531 1 98.25 146 GLU B O 1
ATOM 3561 N N . ALA B 1 147 ? -0.759 -23.125 -17.391 1 98.81 147 ALA B N 1
ATOM 3562 C CA . ALA B 1 147 ? 0.669 -22.984 -17.109 1 98.81 147 ALA B CA 1
ATOM 3563 C C . ALA B 1 147 ? 1.381 -24.328 -17.266 1 98.81 147 ALA B C 1
ATOM 3565 O O . ALA B 1 147 ? 2.424 -24.422 -17.922 1 98.81 147 ALA B O 1
ATOM 3566 N N . VAL B 1 148 ? 0.821 -25.375 -16.703 1 98.81 148 VAL B N 1
ATOM 3567 C CA . VAL B 1 148 ? 1.418 -26.703 -16.781 1 98.81 148 VAL B CA 1
ATOM 3568 C C . VAL B 1 148 ? 1.474 -27.156 -18.25 1 98.81 148 VAL B C 1
ATOM 3570 O O . VAL B 1 148 ? 2.482 -27.703 -18.703 1 98.81 148 VAL B O 1
ATOM 3573 N N . ALA B 1 149 ? 0.431 -26.844 -18.969 1 98.56 149 ALA B N 1
ATOM 3574 C CA . ALA B 1 149 ? 0.341 -27.234 -20.375 1 98.56 149 ALA B CA 1
ATOM 3575 C C . ALA B 1 149 ? 1.31 -26.438 -21.234 1 98.56 149 ALA B C 1
ATOM 3577 O O . ALA B 1 149 ? 1.635 -26.844 -22.359 1 98.56 149 ALA B O 1
ATOM 3578 N N . SER B 1 150 ? 1.729 -25.344 -20.766 1 98.25 150 SER B N 1
ATOM 3579 C CA . SER B 1 150 ? 2.674 -24.516 -21.516 1 98.25 150 SER B CA 1
ATOM 3580 C C . SER B 1 150 ? 4.082 -25.094 -21.453 1 98.25 150 SER B C 1
ATOM 3582 O O . SER B 1 150 ? 4.934 -24.766 -22.281 1 98.25 150 SER B O 1
ATOM 3584 N N . VAL B 1 151 ? 4.34 -26.016 -20.5 1 98.56 151 VAL B N 1
ATOM 3585 C CA . VAL B 1 151 ? 5.711 -26.484 -20.328 1 98.56 151 VAL B CA 1
ATOM 3586 C C . VAL B 1 151 ? 5.762 -28 -20.469 1 98.56 151 VAL B C 1
ATOM 3588 O O . VAL B 1 151 ? 6.844 -28.594 -20.484 1 98.56 151 VAL B O 1
ATOM 3591 N N . ARG B 1 152 ? 4.66 -28.672 -20.516 1 98.75 152 ARG B N 1
ATOM 3592 C CA . ARG B 1 152 ? 4.555 -30.109 -20.781 1 98.75 152 ARG B CA 1
ATOM 3593 C C . ARG B 1 152 ? 3.486 -30.406 -21.812 1 98.75 152 ARG B C 1
ATOM 3595 O O . ARG B 1 152 ? 2.48 -29.688 -21.906 1 98.75 152 ARG B O 1
ATOM 3602 N N . ASP B 1 153 ? 3.678 -31.453 -22.547 1 98.44 153 ASP B N 1
ATOM 3603 C CA . ASP B 1 153 ? 2.709 -31.859 -23.562 1 98.44 153 ASP B CA 1
ATOM 3604 C C . ASP B 1 153 ? 1.549 -32.625 -22.938 1 98.44 153 ASP B C 1
ATOM 3606 O O . ASP B 1 153 ? 1.385 -33.844 -23.188 1 98.44 153 ASP B O 1
ATOM 3610 N N . ILE B 1 154 ? 0.692 -31.969 -22.297 1 98.56 154 ILE B N 1
ATOM 3611 C CA . ILE B 1 154 ? -0.411 -32.562 -21.562 1 98.56 154 ILE B CA 1
ATOM 3612 C C . ILE B 1 154 ? -1.458 -33.094 -22.531 1 98.56 154 ILE B C 1
ATOM 3614 O O . ILE B 1 154 ? -1.846 -32.406 -23.469 1 98.56 154 ILE B O 1
ATOM 3618 N N . GLN B 1 155 ? -1.917 -34.281 -22.234 1 97.94 155 GLN B N 1
ATOM 3619 C CA . GLN B 1 155 ? -2.934 -34.938 -23.062 1 97.94 155 GLN B CA 1
ATOM 3620 C C . GLN B 1 155 ? -4.219 -35.156 -22.266 1 97.94 155 GLN B C 1
ATOM 3622 O O . GLN B 1 155 ? -5.309 -34.812 -22.734 1 97.94 155 GLN B O 1
ATO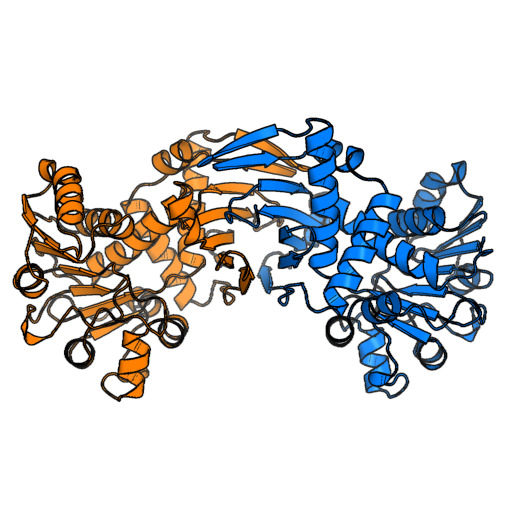M 3627 N N . GLN B 1 156 ? -4.051 -35.688 -21.109 1 98.31 156 GLN B N 1
ATOM 3628 C CA . GLN B 1 156 ? -5.184 -36.062 -20.266 1 98.31 156 GLN B CA 1
ATOM 3629 C C . GLN B 1 156 ? -5.254 -35.188 -19.016 1 98.31 156 GLN B C 1
ATOM 3631 O O . GLN B 1 156 ? -4.242 -34.969 -18.359 1 98.31 156 GLN B O 1
ATOM 3636 N N . VAL B 1 157 ? -6.449 -34.688 -18.781 1 98.81 157 VAL B N 1
ATOM 3637 C CA . VAL B 1 157 ? -6.684 -33.844 -17.594 1 98.81 157 VAL B CA 1
ATOM 3638 C C . VAL B 1 157 ? -7.801 -34.469 -16.75 1 98.81 157 VAL B C 1
ATOM 3640 O O . VAL B 1 157 ? -8.914 -34.688 -17.25 1 98.81 157 VAL B O 1
ATOM 3643 N N . PHE B 1 158 ? -7.492 -34.812 -15.547 1 98.75 158 PHE B N 1
ATOM 3644 C CA . PHE B 1 158 ? -8.469 -35.25 -14.562 1 98.75 158 PHE B CA 1
ATOM 3645 C C . PHE B 1 158 ? -8.883 -34.094 -13.656 1 98.75 158 PHE B C 1
ATOM 3647 O O . PHE B 1 158 ? -8.031 -33.375 -13.109 1 98.75 158 PHE B O 1
ATOM 3654 N N . VAL B 1 159 ? -10.203 -33.844 -13.516 1 98.56 159 VAL B N 1
ATOM 3655 C CA . VAL B 1 159 ? -10.641 -32.688 -12.742 1 98.56 159 VAL B CA 1
ATOM 3656 C C . VAL B 1 159 ? -11.602 -33.125 -11.641 1 98.56 159 VAL B C 1
ATOM 3658 O O . VAL B 1 159 ? -12.453 -34 -11.859 1 98.56 159 VAL B O 1
ATOM 3661 N N . TRP B 1 160 ? -11.391 -32.594 -10.492 1 98.44 160 TRP B N 1
ATOM 3662 C CA . TRP B 1 160 ? -12.305 -32.75 -9.367 1 98.44 160 TRP B CA 1
ATOM 3663 C C . TRP B 1 160 ? -12.633 -31.406 -8.734 1 98.44 160 TRP B C 1
ATOM 3665 O O . TRP B 1 160 ? -11.758 -30.531 -8.625 1 98.44 160 TRP B O 1
ATOM 3675 N N . SER B 1 161 ? -13.828 -31.188 -8.406 1 97.56 161 SER B N 1
ATOM 3676 C CA . SER B 1 161 ? -14.281 -30.078 -7.59 1 97.56 161 SER B CA 1
ATOM 3677 C C . SER B 1 161 ? -15.344 -30.516 -6.586 1 97.56 161 SER B C 1
ATOM 3679 O O . SER B 1 161 ? -16.016 -31.531 -6.801 1 97.56 161 SER B O 1
ATOM 3681 N N . ARG B 1 162 ? -15.539 -29.875 -5.469 1 93.81 162 ARG B N 1
ATOM 3682 C CA . ARG B 1 162 ? -16.562 -30.172 -4.473 1 93.81 162 ARG B CA 1
ATOM 3683 C C . ARG B 1 162 ? -17.969 -30.109 -5.086 1 93.81 162 ARG B C 1
ATOM 3685 O O . ARG B 1 162 ? -18.828 -30.938 -4.762 1 93.81 162 ARG B O 1
ATOM 3692 N N . ASN B 1 163 ? -18.062 -29.094 -5.938 1 94.25 163 ASN B N 1
ATOM 3693 C CA . ASN B 1 163 ? -19.281 -28.984 -6.73 1 94.25 163 ASN B CA 1
ATOM 3694 C C . ASN B 1 163 ? -19.094 -29.547 -8.141 1 94.25 163 ASN B C 1
ATOM 3696 O O . ASN B 1 163 ? -18.406 -28.938 -8.961 1 94.25 163 ASN B O 1
ATOM 3700 N N . ILE B 1 164 ? -19.812 -30.547 -8.422 1 95.25 164 ILE B N 1
ATOM 3701 C CA . ILE B 1 164 ? -19.609 -31.281 -9.672 1 95.25 164 ILE B CA 1
ATOM 3702 C C . ILE B 1 164 ? -19.984 -30.391 -10.852 1 95.25 164 ILE B C 1
ATOM 3704 O O . ILE B 1 164 ? -19.375 -30.469 -11.922 1 95.25 164 ILE B O 1
ATOM 3708 N N . LYS B 1 165 ? -20.953 -29.547 -10.648 1 96.56 165 LYS B N 1
ATOM 3709 C CA . LYS B 1 165 ? -21.359 -28.656 -11.734 1 96.56 165 LYS B CA 1
ATOM 3710 C C . LYS B 1 165 ? -20.219 -27.719 -12.125 1 96.56 165 LYS B C 1
ATOM 3712 O O . LYS B 1 165 ? -20.078 -27.359 -13.297 1 96.56 165 LYS B O 1
ATOM 3717 N N . ASN B 1 166 ? -19.453 -27.328 -11.148 1 96.31 166 ASN B N 1
ATOM 3718 C CA . ASN B 1 166 ? -18.312 -26.484 -11.422 1 96.31 166 ASN B CA 1
ATOM 3719 C C . ASN B 1 166 ? -17.219 -27.234 -12.188 1 96.31 166 ASN B C 1
ATOM 3721 O O . ASN B 1 166 ? -16.578 -26.672 -13.07 1 96.31 166 ASN B O 1
ATOM 3725 N N . ALA B 1 167 ? -17.016 -28.484 -11.805 1 97.44 167 ALA B N 1
ATOM 3726 C CA . ALA B 1 167 ? -16.062 -29.312 -12.523 1 97.44 167 ALA B CA 1
ATOM 3727 C C . ALA B 1 167 ? -16.484 -29.484 -13.984 1 97.44 167 ALA B C 1
ATOM 3729 O O . ALA B 1 167 ? -15.641 -29.469 -14.883 1 97.44 167 ALA B O 1
ATOM 3730 N N . GLU B 1 168 ? -17.766 -29.641 -14.164 1 97.94 168 GLU B N 1
ATOM 3731 C CA . GLU B 1 168 ? -18.297 -29.781 -15.516 1 97.94 168 GLU B CA 1
ATOM 3732 C C . GLU B 1 168 ? -18.078 -28.516 -16.328 1 97.94 168 GLU B C 1
ATOM 3734 O O . GLU B 1 168 ? -17.656 -28.578 -17.484 1 97.94 168 GLU B O 1
ATOM 3739 N N . LYS B 1 169 ? -18.375 -27.438 -15.75 1 97.5 169 LYS B N 1
ATOM 3740 C CA . LYS B 1 169 ? -18.156 -26.156 -16.422 1 97.5 169 LYS B CA 1
ATOM 3741 C C . LYS B 1 169 ? -16.688 -25.969 -16.797 1 97.5 169 LYS B C 1
ATOM 3743 O O . LYS B 1 169 ? -16.375 -25.531 -17.906 1 97.5 169 LYS B O 1
ATOM 3748 N N . PHE B 1 170 ? -15.891 -26.281 -15.883 1 97.44 170 PHE B N 1
ATOM 3749 C CA . PHE B 1 170 ? -14.453 -26.219 -16.125 1 97.44 170 PHE B CA 1
ATOM 3750 C C . PHE B 1 170 ? -14.055 -27.125 -17.281 1 97.44 170 PHE B C 1
ATOM 3752 O O . PHE B 1 170 ? -13.344 -26.703 -18.203 1 97.44 170 PHE B O 1
ATOM 3759 N N . ALA B 1 171 ? -14.453 -28.344 -17.25 1 98 171 ALA B N 1
ATOM 3760 C CA . ALA B 1 171 ? -14.117 -29.312 -18.281 1 98 171 ALA B CA 1
ATOM 3761 C C . ALA B 1 171 ? -14.594 -28.844 -19.656 1 98 171 ALA B C 1
ATOM 3763 O O . ALA B 1 171 ? -13.891 -28.984 -20.656 1 98 171 ALA B O 1
ATOM 3764 N N . ASN B 1 172 ? -15.742 -28.297 -19.703 1 97.81 172 ASN B N 1
ATOM 3765 C CA . ASN B 1 172 ? -16.312 -27.812 -20.953 1 97.81 172 ASN B CA 1
ATOM 3766 C C . ASN B 1 172 ? -15.469 -26.703 -21.562 1 97.81 172 ASN B C 1
ATOM 3768 O O . ASN B 1 172 ? -15.375 -26.578 -22.797 1 97.81 172 ASN B O 1
ATOM 3772 N N . GLU B 1 173 ? -14.93 -25.922 -20.734 1 97 173 GLU B N 1
ATOM 3773 C CA . GLU B 1 173 ? -14.117 -24.797 -21.203 1 97 173 GLU B CA 1
ATOM 3774 C C . GLU B 1 173 ? -12.852 -25.297 -21.891 1 97 173 GLU B C 1
ATOM 3776 O O . GLU B 1 173 ? -12.32 -24.625 -22.781 1 97 173 GLU B O 1
ATOM 3781 N N . PHE B 1 174 ? -12.344 -26.484 -21.531 1 97.56 174 PHE B N 1
ATOM 3782 C CA . PHE B 1 174 ? -11.031 -26.922 -22 1 97.56 174 PHE B CA 1
ATOM 3783 C C . PHE B 1 174 ? -11.141 -28.172 -22.875 1 97.56 174 PHE B C 1
ATOM 3785 O O . PHE B 1 174 ? -10.133 -28.688 -23.359 1 97.56 174 PHE B O 1
ATOM 3792 N N . GLU B 1 175 ? -12.32 -28.641 -23.125 1 96.81 175 GLU B N 1
ATOM 3793 C CA . GLU B 1 175 ? -12.539 -29.938 -23.766 1 96.81 175 GLU B CA 1
ATOM 3794 C C . GLU B 1 175 ? -12.008 -29.922 -25.203 1 96.81 175 GLU B C 1
ATOM 3796 O O . GLU B 1 175 ? -11.688 -30.984 -25.75 1 96.81 175 GLU B O 1
ATOM 3801 N N . ASP B 1 176 ? -11.898 -28.797 -25.812 1 96.88 176 ASP B N 1
ATOM 3802 C CA . ASP B 1 176 ? -11.391 -28.703 -27.172 1 96.88 176 ASP B CA 1
ATOM 3803 C C . ASP B 1 176 ? -9.875 -28.859 -27.203 1 96.88 176 ASP B C 1
ATOM 3805 O O . ASP B 1 176 ? -9.297 -29.125 -28.266 1 96.88 176 ASP B O 1
ATOM 3809 N N . GLN B 1 177 ? -9.227 -28.766 -26.109 1 97.12 177 GLN B N 1
ATOM 3810 C CA . GLN B 1 177 ? -7.77 -28.734 -26.062 1 97.12 177 GLN B CA 1
ATOM 3811 C C . GLN B 1 177 ? -7.219 -30.016 -25.438 1 97.12 177 GLN B C 1
ATOM 3813 O O . GLN B 1 177 ? -6.117 -30.453 -25.781 1 97.12 177 GLN B O 1
ATOM 3818 N N . PHE B 1 178 ? -7.977 -30.5 -24.5 1 98.06 178 PHE B N 1
ATOM 3819 C CA . PHE B 1 178 ? -7.492 -31.641 -23.734 1 98.06 178 PHE B CA 1
ATOM 3820 C C . PHE B 1 178 ? -8.562 -32.719 -23.656 1 98.06 178 PHE B C 1
ATOM 3822 O O . PHE B 1 178 ? -9.75 -32.469 -23.859 1 98.06 178 PHE B O 1
ATOM 3829 N N . ASP B 1 179 ? -8.102 -34.031 -23.422 1 98.38 179 ASP B N 1
ATOM 3830 C CA . ASP B 1 179 ? -9.023 -35.062 -23 1 98.38 179 ASP B CA 1
ATOM 3831 C C . ASP B 1 179 ? -9.391 -34.906 -21.531 1 98.38 179 ASP B C 1
ATOM 3833 O O . ASP B 1 179 ? -8.586 -35.188 -20.641 1 98.38 179 ASP B O 1
ATOM 3837 N N . MET B 1 180 ? -10.617 -34.469 -21.281 1 98.5 180 MET B N 1
ATOM 3838 C CA . MET B 1 180 ? -11.055 -34.125 -19.938 1 98.5 180 MET B CA 1
ATOM 3839 C C . MET B 1 180 ? -11.812 -35.281 -19.281 1 98.5 180 MET B C 1
ATOM 3841 O O . MET B 1 180 ? -12.68 -35.875 -19.906 1 98.5 180 MET B O 1
ATOM 3845 N N . THR B 1 181 ? -11.508 -35.594 -18.094 1 98.38 181 THR B N 1
ATOM 3846 C CA . THR B 1 181 ? -12.25 -36.562 -17.297 1 98.38 181 THR B CA 1
ATOM 3847 C C . THR B 1 181 ? -12.656 -35.969 -15.953 1 98.38 181 THR B C 1
ATOM 3849 O O . THR B 1 181 ? -11.805 -35.531 -15.172 1 98.38 181 THR B O 1
ATOM 3852 N N . ILE B 1 182 ? -13.906 -35.906 -15.695 1 98.44 182 ILE B N 1
ATOM 3853 C CA . ILE B 1 182 ? -14.422 -35.469 -14.398 1 98.44 182 ILE B CA 1
ATOM 3854 C C . ILE B 1 182 ? -14.406 -36.656 -13.422 1 98.44 182 ILE B C 1
ATOM 3856 O O . ILE B 1 182 ? -14.961 -37.719 -13.711 1 98.44 182 ILE B O 1
ATOM 3860 N N . CYS B 1 183 ? -13.812 -36.438 -12.344 1 98.38 183 CYS B N 1
ATOM 3861 C CA . CYS B 1 183 ? -13.656 -37.531 -11.383 1 98.38 183 CYS B CA 1
ATOM 3862 C C . CYS B 1 183 ? -14.547 -37.312 -10.164 1 98.38 183 CYS B C 1
ATOM 3864 O O . CYS B 1 183 ? -14.633 -36.188 -9.648 1 98.38 183 CYS B O 1
ATOM 3866 N N . PRO B 1 184 ? -15.195 -38.312 -9.625 1 97 184 PRO B N 1
ATOM 3867 C CA . PRO B 1 184 ? -16.094 -38.188 -8.484 1 97 184 PRO B CA 1
ATOM 3868 C C . PRO B 1 184 ? -15.359 -38.062 -7.156 1 97 184 PRO B C 1
ATOM 3870 O O . PRO B 1 184 ? -15.961 -37.719 -6.137 1 97 184 PRO B O 1
ATOM 3873 N N . SER B 1 185 ? -14.125 -38.438 -7.164 1 98 185 SER B N 1
ATOM 3874 C CA . SER B 1 185 ? -13.328 -38.344 -5.949 1 98 185 SER B CA 1
ATOM 3875 C C . SER B 1 185 ? -11.914 -37.844 -6.258 1 98 185 SER B C 1
ATOM 3877 O O . SER B 1 185 ? -11.438 -38 -7.391 1 98 185 SER B O 1
ATOM 3879 N N . VAL B 1 186 ? -11.312 -37.281 -5.223 1 98.69 186 VAL B N 1
ATOM 3880 C CA . VAL B 1 186 ? -9.945 -36.812 -5.375 1 98.69 186 VAL B CA 1
ATOM 3881 C C . VAL B 1 186 ? -9.016 -37.969 -5.668 1 98.69 186 VAL B C 1
ATOM 3883 O O . VAL B 1 186 ? -8.148 -37.875 -6.543 1 98.69 186 VAL B O 1
ATOM 3886 N N . ALA B 1 187 ? -9.172 -39.125 -4.98 1 98.56 187 ALA B N 1
ATOM 3887 C CA . ALA B 1 187 ? -8.344 -40.312 -5.148 1 98.56 187 ALA B CA 1
ATOM 3888 C C . ALA B 1 187 ? -8.352 -40.781 -6.598 1 98.56 187 ALA B C 1
ATOM 3890 O O . ALA B 1 187 ? -7.309 -41.156 -7.141 1 98.56 187 ALA B O 1
ATOM 3891 N N . MET B 1 188 ? -9.461 -40.75 -7.207 1 98.31 188 MET B N 1
ATOM 3892 C CA . MET B 1 188 ? -9.586 -41.156 -8.602 1 98.31 188 MET B CA 1
ATOM 3893 C C . MET B 1 188 ? -8.875 -40.188 -9.523 1 98.31 188 MET B C 1
ATOM 3895 O O . MET B 1 188 ? -8.297 -40.594 -10.539 1 98.31 188 MET B O 1
ATOM 3899 N N . ALA B 1 189 ? -8.977 -38.906 -9.203 1 98.69 189 ALA B N 1
ATOM 3900 C CA . ALA B 1 189 ? -8.398 -37.875 -10.047 1 98.69 189 ALA B CA 1
ATOM 3901 C C . ALA B 1 189 ? -6.871 -37.969 -10.047 1 98.69 189 ALA B C 1
ATOM 3903 O O . ALA B 1 189 ? -6.23 -37.719 -11.07 1 98.69 189 ALA B O 1
ATOM 3904 N N . VAL B 1 190 ? -6.301 -38.344 -8.898 1 98.75 190 VAL B N 1
ATOM 3905 C CA . VAL B 1 190 ? -4.859 -38.188 -8.75 1 98.75 190 VAL B CA 1
ATOM 3906 C C . VAL B 1 190 ? -4.148 -39.5 -8.992 1 98.75 190 VAL B C 1
ATOM 3908 O O . VAL B 1 190 ? -2.922 -39.562 -9.102 1 98.75 190 VAL B O 1
ATOM 3911 N N . LYS B 1 191 ? -4.812 -40.594 -9.109 1 97.5 191 LYS B N 1
ATOM 3912 C CA . LYS B 1 191 ? -4.27 -41.938 -9.133 1 97.5 191 LYS B CA 1
ATOM 3913 C C . LYS B 1 191 ? -3.223 -42.094 -10.227 1 97.5 191 LYS B C 1
ATOM 3915 O O . LYS B 1 191 ? -2.145 -42.656 -9.992 1 97.5 191 LYS B O 1
ATOM 3920 N N . ASP B 1 192 ? -3.463 -41.594 -11.398 1 95.06 192 ASP B N 1
ATOM 3921 C CA . ASP B 1 192 ? -2.572 -41.812 -12.531 1 95.06 192 ASP B CA 1
ATOM 3922 C C . ASP B 1 192 ? -1.917 -40.5 -12.969 1 95.06 192 ASP B C 1
ATOM 3924 O O . ASP B 1 192 ? -1.325 -40.438 -14.055 1 95.06 192 ASP B O 1
ATOM 3928 N N . ALA B 1 193 ? -2.012 -39.531 -12.203 1 98.56 193 ALA B N 1
ATOM 3929 C CA . ALA B 1 193 ? -1.537 -38.219 -12.609 1 98.56 193 ALA B CA 1
ATOM 3930 C C . ALA B 1 193 ? -0.025 -38.094 -12.438 1 98.56 193 ALA B C 1
ATOM 3932 O O . ALA B 1 193 ? 0.527 -38.531 -11.422 1 98.56 193 ALA B O 1
ATOM 3933 N N . ASP B 1 194 ? 0.672 -37.531 -13.453 1 98.69 194 ASP B N 1
ATOM 3934 C CA . ASP B 1 194 ? 2.082 -37.156 -13.352 1 98.69 194 ASP B CA 1
ATOM 3935 C C . ASP B 1 194 ? 2.258 -35.875 -12.578 1 98.69 194 ASP B C 1
ATOM 3937 O O . ASP B 1 194 ? 3.256 -35.688 -11.875 1 98.69 194 ASP B O 1
ATOM 3941 N N . ILE B 1 195 ? 1.351 -34.969 -12.812 1 98.88 195 ILE B N 1
ATOM 3942 C CA . ILE B 1 195 ? 1.327 -33.625 -12.188 1 98.88 195 ILE B CA 1
ATOM 3943 C C . ILE B 1 195 ? -0.014 -33.438 -11.492 1 98.88 195 ILE B C 1
ATOM 3945 O O . ILE B 1 195 ? -1.066 -33.781 -12.039 1 98.88 195 ILE B O 1
ATOM 3949 N N . ILE B 1 196 ? 0.015 -32.906 -10.289 1 98.94 196 ILE B N 1
ATOM 3950 C CA . ILE B 1 196 ? -1.182 -32.625 -9.508 1 98.94 196 ILE B CA 1
ATOM 3951 C C . ILE B 1 196 ? -1.182 -31.156 -9.086 1 98.94 196 ILE B C 1
ATOM 3953 O O . ILE B 1 196 ? -0.201 -30.656 -8.523 1 98.94 196 ILE B O 1
ATOM 3957 N N . CYS B 1 197 ? -2.232 -30.422 -9.43 1 98.88 197 CYS B N 1
ATOM 3958 C CA . CYS B 1 197 ? -2.418 -29.047 -8.977 1 98.88 197 CYS B CA 1
ATOM 3959 C C . CYS B 1 197 ? -3.602 -28.938 -8.023 1 98.88 197 CYS B C 1
ATOM 3961 O O . CYS B 1 197 ? -4.719 -29.328 -8.375 1 98.88 197 CYS B O 1
ATOM 3963 N N . THR B 1 198 ? -3.309 -28.453 -6.828 1 98.56 198 THR B N 1
ATOM 3964 C CA . THR B 1 198 ? -4.387 -28.234 -5.867 1 98.56 198 THR B CA 1
ATOM 3965 C C . THR B 1 198 ? -4.66 -26.734 -5.695 1 98.56 198 THR B C 1
ATOM 3967 O O . THR B 1 198 ? -3.762 -25.969 -5.34 1 98.56 198 THR B O 1
ATOM 3970 N N . ALA B 1 199 ? -5.832 -26.328 -5.973 1 96.25 199 ALA B N 1
ATOM 3971 C CA . ALA B 1 199 ? -6.27 -24.938 -5.879 1 96.25 199 ALA B CA 1
ATOM 3972 C C . ALA B 1 199 ? -7.629 -24.828 -5.191 1 96.25 199 ALA B C 1
ATOM 3974 O O . ALA B 1 199 ? -8.586 -24.312 -5.777 1 96.25 199 ALA B O 1
ATOM 3975 N N . THR B 1 200 ? -7.68 -25.219 -3.934 1 94.69 200 THR B N 1
ATOM 3976 C CA . THR B 1 200 ? -8.906 -25.25 -3.146 1 94.69 200 THR B CA 1
ATOM 3977 C C . THR B 1 200 ? -8.727 -24.484 -1.834 1 94.69 200 THR B C 1
ATOM 3979 O O . THR B 1 200 ? -7.605 -24.109 -1.483 1 94.69 200 THR B O 1
ATOM 3982 N N . ASN B 1 201 ? -9.844 -24.297 -1.153 1 90.56 201 ASN B N 1
ATOM 3983 C CA . ASN B 1 201 ? -9.805 -23.688 0.171 1 90.56 201 ASN B CA 1
ATOM 3984 C C . ASN B 1 201 ? -9.984 -24.719 1.273 1 90.56 201 ASN B C 1
ATOM 3986 O O . ASN B 1 201 ? -10.547 -24.422 2.332 1 90.56 201 ASN B O 1
ATOM 3990 N N . SER B 1 202 ? -9.531 -25.875 1.01 1 95 202 SER B N 1
ATOM 3991 C CA . SER B 1 202 ? -9.766 -26.969 1.946 1 95 202 SER B CA 1
ATOM 3992 C C . SER B 1 202 ? -9.055 -26.734 3.271 1 95 202 SER B C 1
ATOM 3994 O O . SER B 1 202 ? -7.961 -26.156 3.299 1 95 202 SER B O 1
ATOM 3996 N N . THR B 1 203 ? -9.672 -27.172 4.348 1 95.94 203 THR B N 1
ATOM 3997 C CA . THR B 1 203 ? -9.062 -27.125 5.672 1 95.94 203 THR B CA 1
ATOM 3998 C C . THR B 1 203 ? -8.656 -28.516 6.137 1 95.94 203 THR B C 1
ATOM 4000 O O . THR B 1 203 ? -8.195 -28.688 7.27 1 95.94 203 THR B O 1
ATOM 4003 N N . GLU B 1 204 ? -8.867 -29.453 5.289 1 96.62 204 GLU B N 1
ATOM 4004 C CA . GLU B 1 204 ? -8.422 -30.828 5.496 1 96.62 204 GLU B CA 1
ATOM 4005 C C . GLU B 1 204 ? -7.637 -31.344 4.293 1 96.62 204 GLU B C 1
ATOM 4007 O O . GLU B 1 204 ? -7.945 -31 3.15 1 96.62 204 GLU B O 1
ATOM 4012 N N . PRO B 1 205 ? -6.719 -32.281 4.555 1 97.75 205 PRO B N 1
ATOM 4013 C CA . PRO B 1 205 ? -5.914 -32.781 3.436 1 97.75 205 PRO B CA 1
ATOM 4014 C C . PRO B 1 205 ? -6.746 -33.5 2.379 1 97.75 205 PRO B C 1
ATOM 4016 O O . PRO B 1 205 ? -7.676 -34.25 2.719 1 97.75 205 PRO B O 1
ATOM 4019 N N . LEU B 1 206 ? -6.41 -33.25 1.151 1 98.38 206 LEU B N 1
ATOM 4020 C CA . LEU B 1 206 ? -7.09 -33.875 0.023 1 98.38 206 LEU B CA 1
ATOM 4021 C C . LEU B 1 206 ? -6.191 -34.906 -0.648 1 98.38 206 LEU B C 1
ATOM 4023 O O . LEU B 1 206 ? -6.68 -35.906 -1.22 1 98.38 206 LEU B O 1
ATOM 4027 N N . ILE B 1 207 ? -4.867 -34.688 -0.672 1 98.69 207 ILE B N 1
ATOM 4028 C CA . ILE B 1 207 ? -3.902 -35.531 -1.35 1 98.69 207 ILE B CA 1
ATOM 4029 C C . ILE B 1 207 ? -3.207 -36.438 -0.329 1 98.69 207 ILE B C 1
ATOM 4031 O O . ILE B 1 207 ? -2.6 -35.938 0.627 1 98.69 207 ILE B O 1
ATOM 4035 N N . HIS B 1 208 ? -3.221 -37.719 -0.554 1 98.38 208 HIS B N 1
ATOM 4036 C CA . HIS B 1 208 ? -2.607 -38.719 0.324 1 98.38 208 HIS B CA 1
ATOM 4037 C C . HIS B 1 208 ? -1.599 -39.562 -0.432 1 98.38 208 HIS B C 1
ATOM 4039 O O . HIS B 1 208 ? -1.778 -39.844 -1.62 1 98.38 208 HIS B O 1
ATOM 4045 N N . PHE B 1 209 ? -0.598 -39.969 0.281 1 98.12 209 PHE B N 1
ATOM 4046 C CA . PHE B 1 209 ? 0.518 -40.688 -0.338 1 98.12 209 PHE B CA 1
ATOM 4047 C C . PHE B 1 209 ? 0.038 -41.969 -1.026 1 98.12 209 PHE B C 1
ATOM 4049 O O . PHE B 1 209 ? 0.511 -42.312 -2.113 1 98.12 209 PHE B O 1
ATOM 4056 N N . GLY B 1 210 ? -0.863 -42.625 -0.436 1 97.88 210 GLY B N 1
ATOM 4057 C CA . GLY B 1 210 ? -1.342 -43.875 -0.963 1 97.88 210 GLY B CA 1
ATOM 4058 C C . GLY B 1 210 ? -2.1 -43.75 -2.27 1 97.88 210 GLY B C 1
ATOM 4059 O O . GLY B 1 210 ? -2.303 -44.719 -2.986 1 97.88 210 GLY B O 1
ATOM 4060 N N . ASP B 1 211 ? -2.498 -42.562 -2.621 1 98.5 211 ASP B N 1
ATOM 4061 C CA . ASP B 1 211 ? -3.355 -42.344 -3.783 1 98.5 211 ASP B CA 1
ATOM 4062 C C . ASP B 1 211 ? -2.535 -41.906 -4.996 1 98.5 211 ASP B C 1
ATOM 4064 O O . ASP B 1 211 ? -3.033 -41.938 -6.125 1 98.5 211 ASP B O 1
ATOM 4068 N N . ILE B 1 212 ? -1.267 -41.562 -4.805 1 98.5 212 ILE B N 1
ATOM 4069 C CA . ILE B 1 212 ? -0.569 -40.875 -5.883 1 98.5 212 ILE B CA 1
ATOM 4070 C C . ILE B 1 212 ? 0.619 -41.719 -6.352 1 98.5 212 ILE B C 1
ATOM 4072 O O . ILE B 1 212 ? 1.049 -42.625 -5.652 1 98.5 212 ILE B O 1
ATOM 4076 N N . SER B 1 213 ? 1.107 -41.344 -7.531 1 96.94 213 SER B N 1
ATOM 4077 C CA . SER B 1 213 ? 2.33 -41.938 -8.047 1 96.94 213 SER B CA 1
ATOM 4078 C C . SER B 1 213 ? 3.547 -41.5 -7.242 1 96.94 213 SER B C 1
ATOM 4080 O O . SER B 1 213 ? 3.641 -40.344 -6.82 1 96.94 213 SER B O 1
ATOM 4082 N N . PRO B 1 214 ? 4.52 -42.344 -7.098 1 95.06 214 PRO B N 1
ATOM 4083 C CA . PRO B 1 214 ? 5.707 -42.031 -6.312 1 95.06 214 PRO B CA 1
ATOM 4084 C C . PRO B 1 214 ? 6.582 -40.969 -6.98 1 95.06 214 PRO B C 1
ATOM 4086 O O . PRO B 1 214 ? 7.496 -40.438 -6.352 1 95.06 214 PRO B O 1
ATOM 4089 N N . HIS B 1 215 ? 6.371 -40.688 -8.211 1 96 215 HIS B N 1
ATOM 4090 C CA . HIS B 1 215 ? 7.168 -39.688 -8.906 1 96 215 HIS B CA 1
ATOM 4091 C C . HIS B 1 215 ? 6.332 -38.469 -9.258 1 96 215 HIS B C 1
ATOM 4093 O O . HIS B 1 215 ? 6.742 -37.656 -10.086 1 96 215 HIS B O 1
ATOM 4099 N N . ALA B 1 216 ? 5.168 -38.344 -8.688 1 98.44 216 ALA B N 1
ATOM 4100 C CA . ALA B 1 216 ? 4.266 -37.25 -9 1 98.44 216 ALA B CA 1
ATOM 4101 C C . ALA B 1 216 ? 4.867 -35.906 -8.57 1 98.44 216 ALA B C 1
ATOM 4103 O O . ALA B 1 216 ? 5.574 -35.844 -7.559 1 98.44 216 ALA B O 1
ATOM 4104 N N . HIS B 1 217 ? 4.672 -34.875 -9.398 1 98.88 217 HIS B N 1
ATOM 4105 C CA . HIS B 1 217 ? 4.938 -33.5 -9 1 98.88 217 HIS B CA 1
ATOM 4106 C C . HIS B 1 217 ? 3.652 -32.812 -8.578 1 98.88 217 HIS B C 1
ATOM 4108 O O . HIS B 1 217 ? 2.678 -32.781 -9.336 1 98.88 217 HIS B O 1
ATOM 4114 N N . ILE B 1 218 ? 3.658 -32.219 -7.375 1 98.94 218 ILE B N 1
ATOM 4115 C CA . ILE B 1 218 ? 2.461 -31.578 -6.836 1 98.94 218 ILE B CA 1
ATOM 4116 C C . ILE B 1 218 ? 2.678 -30.062 -6.727 1 98.94 218 ILE B C 1
ATOM 4118 O O . ILE B 1 218 ? 3.645 -29.625 -6.105 1 98.94 218 ILE B O 1
ATOM 4122 N N . ASN B 1 219 ? 1.867 -29.312 -7.422 1 98.88 219 ASN B N 1
ATOM 4123 C CA . ASN B 1 219 ? 1.753 -27.875 -7.188 1 98.88 219 ASN B CA 1
ATOM 4124 C C . ASN B 1 219 ? 0.651 -27.562 -6.18 1 98.88 219 ASN B C 1
ATOM 4126 O O . ASN B 1 219 ? -0.532 -27.578 -6.52 1 98.88 219 ASN B O 1
ATOM 4130 N N . ALA B 1 220 ? 1.029 -27.219 -4.965 1 98.56 220 ALA B N 1
ATOM 4131 C CA . ALA B 1 220 ? 0.097 -26.938 -3.875 1 98.56 220 ALA B CA 1
ATOM 4132 C C . ALA B 1 220 ? -0.158 -25.438 -3.744 1 98.56 220 ALA B C 1
ATOM 4134 O O . ALA B 1 220 ? 0.612 -24.734 -3.096 1 98.56 220 ALA B O 1
ATOM 4135 N N . ILE B 1 221 ? -1.326 -24.984 -4.172 1 97.19 221 ILE B N 1
ATOM 4136 C CA . ILE B 1 221 ? -1.512 -23.562 -4.391 1 97.19 221 ILE B CA 1
ATOM 4137 C C . ILE B 1 221 ? -2.617 -23.031 -3.477 1 97.19 221 ILE B C 1
ATOM 4139 O O . ILE B 1 221 ? -2.6 -21.859 -3.08 1 97.19 221 ILE B O 1
ATOM 4143 N N . GLY B 1 222 ? -3.492 -23.781 -3.059 1 94.44 222 GLY B N 1
ATOM 4144 C CA . GLY B 1 222 ? -4.715 -23.312 -2.422 1 94.44 222 GLY B CA 1
ATOM 4145 C C . GLY B 1 222 ? -4.512 -22.875 -0.983 1 94.44 222 GLY B C 1
ATOM 4146 O O . GLY B 1 222 ? -5.129 -21.906 -0.526 1 94.44 222 GLY B O 1
ATOM 4147 N N . SER B 1 223 ? -3.697 -23.547 -0.242 1 91.94 223 SER B N 1
ATOM 4148 C CA . SER B 1 223 ? -3.477 -23.297 1.178 1 91.94 223 SER B CA 1
ATOM 4149 C C . SER B 1 223 ? -2.586 -22.078 1.385 1 91.94 223 SER B C 1
ATOM 4151 O O . SER B 1 223 ? -1.359 -22.172 1.293 1 91.94 223 SER B O 1
ATOM 4153 N N . HIS B 1 224 ? -3.254 -20.938 1.765 1 89.69 224 HIS B N 1
ATOM 4154 C CA . HIS B 1 224 ? -2.518 -19.703 1.979 1 89.69 224 HIS B CA 1
ATOM 4155 C C . HIS B 1 224 ? -2.885 -19.062 3.316 1 89.69 224 HIS B C 1
ATOM 4157 O O . HIS B 1 224 ? -2.816 -17.844 3.467 1 89.69 224 HIS B O 1
ATOM 4163 N N . HIS B 1 225 ? -3.428 -19.844 4.141 1 90.75 225 HIS B N 1
ATOM 4164 C CA . HIS B 1 225 ? -3.768 -19.5 5.52 1 90.75 225 HIS B CA 1
ATOM 4165 C C . HIS B 1 225 ? -3.473 -20.656 6.465 1 90.75 225 HIS B C 1
ATOM 4167 O O . HIS B 1 225 ? -3.629 -21.828 6.094 1 90.75 225 HIS B O 1
ATOM 4173 N N . PRO B 1 226 ? -3.164 -20.312 7.723 1 93.19 226 PRO B N 1
ATOM 4174 C CA . PRO B 1 226 ? -2.758 -21.359 8.656 1 93.19 226 PRO B CA 1
ATOM 4175 C C . PRO B 1 226 ? -3.846 -22.406 8.875 1 93.19 226 PRO B C 1
ATOM 4177 O O . PRO B 1 226 ? -3.545 -23.547 9.234 1 93.19 226 PRO B O 1
ATOM 4180 N N . SER B 1 227 ? -5.031 -22.094 8.586 1 93.56 227 SER B N 1
ATOM 4181 C CA . SER B 1 227 ? -6.121 -23.031 8.828 1 93.56 227 SER B CA 1
ATOM 4182 C C . SER B 1 227 ? -6.355 -23.922 7.609 1 93.56 227 SER B C 1
ATOM 4184 O O . SER B 1 227 ? -7.137 -24.875 7.672 1 93.56 227 SER B O 1
ATOM 4186 N N . MET B 1 228 ? -5.707 -23.641 6.57 1 94.19 228 MET B N 1
ATOM 4187 C CA . MET B 1 228 ? -5.941 -24.359 5.32 1 94.19 228 MET B CA 1
ATOM 4188 C C . MET B 1 228 ? -4.93 -25.484 5.141 1 94.19 228 MET B C 1
ATOM 4190 O O . MET B 1 228 ? -3.793 -25.375 5.598 1 94.19 228 MET B O 1
ATOM 4194 N N . LYS B 1 229 ? -5.398 -26.547 4.461 1 96.69 229 LYS B N 1
ATOM 4195 C CA . LYS B 1 229 ? -4.559 -27.703 4.16 1 96.69 229 LYS B CA 1
ATOM 4196 C C . LYS B 1 229 ? -5.066 -28.453 2.934 1 96.69 229 LYS B C 1
ATOM 4198 O O . LYS B 1 229 ? -6.258 -28.766 2.84 1 96.69 229 LYS B O 1
ATOM 4203 N N . GLU B 1 230 ? -4.176 -28.703 2.055 1 97.88 230 GLU B N 1
ATOM 4204 C CA . GLU B 1 230 ? -4.555 -29.484 0.881 1 97.88 230 GLU B CA 1
ATOM 4205 C C . GLU B 1 230 ? -3.771 -30.797 0.816 1 97.88 230 GLU B C 1
ATOM 4207 O O . GLU B 1 230 ? -4.23 -31.766 0.223 1 97.88 230 GLU B O 1
ATOM 4212 N N . ILE B 1 231 ? -2.602 -30.844 1.392 1 98.56 231 ILE B N 1
ATOM 4213 C CA . ILE B 1 231 ? -1.665 -31.953 1.265 1 98.56 231 ILE B CA 1
ATOM 4214 C C . ILE B 1 231 ? -1.478 -32.625 2.621 1 98.56 231 ILE B C 1
ATOM 4216 O O . ILE B 1 231 ? -1.263 -31.969 3.633 1 98.56 231 ILE B O 1
ATOM 4220 N N . SER B 1 232 ? -1.447 -33.938 2.697 1 98.31 232 SER B N 1
ATOM 4221 C CA . SER B 1 232 ? -1.319 -34.688 3.947 1 98.31 232 SER B CA 1
ATOM 4222 C C . SER B 1 232 ? 0.129 -34.719 4.422 1 98.31 232 SER B C 1
ATOM 4224 O O . SER B 1 232 ? 1.054 -34.562 3.627 1 98.31 232 SER B O 1
ATOM 4226 N N . HIS B 1 233 ? 0.246 -34.969 5.695 1 98.06 233 HIS B N 1
ATOM 4227 C CA . HIS B 1 233 ? 1.559 -35.125 6.316 1 98.06 233 HIS B CA 1
ATOM 4228 C C . HIS B 1 233 ? 2.357 -36.25 5.664 1 98.06 233 HIS B C 1
ATOM 4230 O O . HIS B 1 233 ? 3.572 -36.125 5.492 1 98.06 233 HIS B O 1
ATOM 4236 N N . ASP B 1 234 ? 1.713 -37.281 5.352 1 97.75 234 ASP B N 1
ATOM 4237 C CA . ASP B 1 234 ? 2.408 -38.469 4.82 1 97.75 234 ASP B CA 1
ATOM 4238 C C . ASP B 1 234 ? 3.035 -38.156 3.461 1 97.75 234 ASP B C 1
ATOM 4240 O O . ASP B 1 234 ? 4.078 -38.719 3.113 1 97.75 234 ASP B O 1
ATOM 4244 N N . VAL B 1 235 ? 2.406 -37.344 2.693 1 98.56 235 VAL B N 1
ATOM 4245 C CA . VAL B 1 235 ? 2.982 -36.875 1.429 1 98.56 235 VAL B CA 1
ATOM 4246 C C . VAL B 1 235 ? 4.191 -36 1.694 1 98.56 235 VAL B C 1
ATOM 4248 O O . VAL B 1 235 ? 5.266 -36.219 1.127 1 98.56 235 VAL B O 1
ATOM 4251 N N . LEU B 1 236 ? 4.031 -35.031 2.58 1 98.62 236 LEU B N 1
ATOM 4252 C CA . LEU B 1 236 ? 5.066 -34.031 2.852 1 98.62 236 LEU B CA 1
ATOM 4253 C C . LEU B 1 236 ? 6.293 -34.688 3.482 1 98.62 236 LEU B C 1
ATOM 4255 O O . LEU B 1 236 ? 7.418 -34.219 3.275 1 98.62 236 LEU B O 1
ATOM 4259 N N . SER B 1 237 ? 6.117 -35.781 4.215 1 98 237 SER B N 1
ATOM 4260 C CA . SER B 1 237 ? 7.219 -36.469 4.875 1 98 237 SER B CA 1
ATOM 4261 C C . SER B 1 237 ? 8.078 -37.219 3.873 1 98 237 SER B C 1
ATOM 4263 O O . SER B 1 237 ? 9.234 -37.562 4.152 1 98 237 SER B O 1
ATOM 4265 N N . ARG B 1 238 ? 7.578 -37.5 2.719 1 97.94 238 ARG B N 1
ATOM 4266 C CA . ARG B 1 238 ? 8.258 -38.344 1.762 1 97.94 238 ARG B CA 1
ATOM 4267 C C . ARG B 1 238 ? 8.734 -37.562 0.551 1 97.94 238 ARG B C 1
ATOM 4269 O O . ARG B 1 238 ? 9.617 -38 -0.183 1 97.94 238 ARG B O 1
ATOM 4276 N N . ALA B 1 239 ? 8.203 -36.406 0.39 1 98.62 239 ALA B N 1
ATOM 4277 C CA . ALA B 1 239 ? 8.445 -35.625 -0.818 1 98.62 239 ALA B CA 1
ATOM 4278 C C . ALA B 1 239 ? 9.641 -34.688 -0.632 1 98.62 239 ALA B C 1
ATOM 4280 O O . ALA B 1 239 ? 9.992 -34.344 0.497 1 98.62 239 ALA B O 1
ATOM 4281 N N . VAL B 1 240 ? 10.297 -34.375 -1.754 1 98.44 240 VAL B N 1
ATOM 4282 C CA . VAL B 1 240 ? 11.117 -33.188 -1.79 1 98.44 240 VAL B CA 1
ATOM 4283 C C . VAL B 1 240 ? 10.219 -31.938 -1.812 1 98.44 240 VAL B C 1
ATOM 4285 O O . VAL B 1 240 ? 9.484 -31.719 -2.775 1 98.44 240 VAL B O 1
ATOM 4288 N N . VAL B 1 241 ? 10.297 -31.141 -0.763 1 98.75 241 VAL B N 1
ATOM 4289 C CA . VAL B 1 241 ? 9.406 -29.984 -0.631 1 98.75 241 VAL B CA 1
ATOM 4290 C C . VAL B 1 241 ? 10.133 -28.719 -1.064 1 98.75 241 VAL B C 1
ATOM 4292 O O . VAL B 1 241 ? 11.188 -28.375 -0.521 1 98.75 241 VAL B O 1
ATOM 4295 N N . ILE B 1 242 ? 9.586 -28.078 -2.086 1 98.62 242 ILE B N 1
ATOM 4296 C CA . ILE B 1 242 ? 10.086 -26.828 -2.621 1 98.62 242 ILE B CA 1
ATOM 4297 C C . ILE B 1 242 ? 9.094 -25.703 -2.32 1 98.62 242 ILE B C 1
ATOM 4299 O O . ILE B 1 242 ? 7.883 -25.891 -2.426 1 98.62 242 ILE B O 1
ATOM 4303 N N . ALA B 1 243 ? 9.578 -24.547 -1.935 1 98.44 243 ALA B N 1
ATOM 4304 C CA . ALA B 1 243 ? 8.727 -23.422 -1.59 1 98.44 243 ALA B CA 1
ATOM 4305 C C . ALA B 1 243 ? 9.117 -22.172 -2.385 1 98.44 243 ALA B C 1
ATOM 4307 O O . ALA B 1 243 ? 10.25 -22.047 -2.838 1 98.44 243 ALA B O 1
ATOM 4308 N N . ASP B 1 244 ? 8.133 -21.312 -2.568 1 97.81 244 ASP B N 1
ATOM 4309 C CA . ASP B 1 244 ? 8.484 -20.016 -3.158 1 97.81 244 ASP B CA 1
ATOM 4310 C C . ASP B 1 244 ? 9.391 -19.219 -2.23 1 97.81 244 ASP B C 1
ATOM 4312 O O . ASP B 1 244 ? 10.438 -18.719 -2.654 1 97.81 244 ASP B O 1
ATOM 4316 N N . GLN B 1 245 ? 9.023 -19.141 -0.982 1 97.12 245 GLN B N 1
ATOM 4317 C CA . GLN B 1 245 ? 9.875 -18.562 0.058 1 97.12 245 GLN B CA 1
ATOM 4318 C C . GLN B 1 245 ? 9.641 -19.25 1.4 1 97.12 245 GLN B C 1
ATOM 4320 O O . GLN B 1 245 ? 8.492 -19.438 1.816 1 97.12 245 GLN B O 1
ATOM 4325 N N . LEU B 1 246 ? 10.719 -19.562 2.064 1 97.25 246 LEU B N 1
ATOM 4326 C CA . LEU B 1 246 ? 10.648 -20.344 3.291 1 97.25 246 LEU B CA 1
ATOM 4327 C C . LEU B 1 246 ? 9.875 -19.609 4.375 1 97.25 246 LEU B C 1
ATOM 4329 O O . LEU B 1 246 ? 8.914 -20.141 4.934 1 97.25 246 LEU B O 1
ATOM 4333 N N . ASP B 1 247 ? 10.234 -18.344 4.645 1 95.44 247 ASP B N 1
ATOM 4334 C CA . ASP B 1 247 ? 9.594 -17.562 5.695 1 95.44 247 ASP B CA 1
ATOM 4335 C C . ASP B 1 247 ? 8.094 -17.406 5.422 1 95.44 247 ASP B C 1
ATOM 4337 O O . ASP B 1 247 ? 7.281 -17.469 6.344 1 95.44 247 ASP B O 1
ATOM 4341 N N . ALA B 1 248 ? 7.766 -17.234 4.223 1 95.12 248 ALA B N 1
ATOM 4342 C CA . ALA B 1 248 ? 6.375 -17.016 3.844 1 95.12 248 ALA B CA 1
ATOM 4343 C C . ALA B 1 248 ? 5.535 -18.266 4.07 1 95.12 248 ALA B C 1
ATOM 4345 O O . ALA B 1 248 ? 4.441 -18.188 4.637 1 95.12 248 ALA B O 1
ATOM 4346 N N . VAL B 1 249 ? 6.027 -19.406 3.658 1 96.94 249 VAL B N 1
ATOM 4347 C CA . VAL B 1 249 ? 5.234 -20.625 3.785 1 96.94 249 VAL B CA 1
ATOM 4348 C C . VAL B 1 249 ? 5.129 -21.031 5.258 1 96.94 249 VAL B C 1
ATOM 4350 O O . VAL B 1 249 ? 4.113 -21.578 5.684 1 96.94 249 VAL B O 1
ATOM 4353 N N . LEU B 1 250 ? 6.113 -20.75 6.047 1 96.88 250 LEU B N 1
ATOM 4354 C CA . LEU B 1 250 ? 6.094 -21.062 7.473 1 96.88 250 LEU B CA 1
ATOM 4355 C C . LEU B 1 250 ? 5.145 -20.125 8.219 1 96.88 250 LEU B C 1
ATOM 4357 O O . LEU B 1 250 ? 4.754 -20.422 9.359 1 96.88 250 LEU B O 1
ATOM 4361 N N . ALA B 1 251 ? 4.805 -19.109 7.562 1 93.94 251 ALA B N 1
ATOM 4362 C CA . ALA B 1 251 ? 3.896 -18.156 8.188 1 93.94 251 ALA B CA 1
ATOM 4363 C C . ALA B 1 251 ? 2.461 -18.375 7.723 1 93.94 251 ALA B C 1
ATOM 4365 O O . ALA B 1 251 ? 1.514 -18.141 8.477 1 93.94 251 ALA B O 1
ATOM 4366 N N . GLU B 1 252 ? 2.299 -18.922 6.512 1 93.88 252 GLU B N 1
ATOM 4367 C CA . GLU B 1 252 ? 0.973 -18.75 5.922 1 93.88 252 GLU B CA 1
ATOM 4368 C C . GLU B 1 252 ? 0.403 -20.094 5.469 1 93.88 252 GLU B C 1
ATOM 4370 O O . GLU B 1 252 ? -0.807 -20.219 5.27 1 93.88 252 GLU B O 1
ATOM 4375 N N . SER B 1 253 ? 1.201 -21.047 5.203 1 96 253 SER B N 1
ATOM 4376 C CA . SER B 1 253 ? 0.733 -22.328 4.668 1 96 253 SER B CA 1
ATOM 4377 C C . SER B 1 253 ? 0.394 -23.297 5.789 1 96 253 SER B C 1
ATOM 4379 O O . SER B 1 253 ? 1.289 -23.875 6.406 1 96 253 SER B O 1
ATOM 4381 N N . GLY B 1 254 ? -0.86 -23.562 5.953 1 96.75 254 GLY B N 1
ATOM 4382 C CA . GLY B 1 254 ? -1.29 -24.438 7.031 1 96.75 254 GLY B CA 1
ATOM 4383 C C . GLY B 1 254 ? -0.668 -25.812 6.965 1 96.75 254 GLY B C 1
ATOM 4384 O O . GLY B 1 254 ? -0.304 -26.391 7.992 1 96.75 254 GLY B O 1
ATOM 4385 N N . GLU B 1 255 ? -0.558 -26.422 5.824 1 97.12 255 GLU B N 1
ATOM 4386 C CA . GLU B 1 255 ? -0.034 -27.781 5.715 1 97.12 255 GLU B CA 1
ATOM 4387 C C . GLU B 1 255 ? 1.457 -27.828 6.035 1 97.12 255 GLU B C 1
ATOM 4389 O O . GLU B 1 255 ? 1.94 -28.797 6.637 1 97.12 255 GLU B O 1
ATOM 4394 N N . ILE B 1 256 ? 2.205 -26.766 5.637 1 98.25 256 ILE B N 1
ATOM 4395 C CA . ILE B 1 256 ? 3.633 -26.719 5.934 1 98.25 256 ILE B CA 1
ATOM 4396 C C . ILE B 1 256 ? 3.844 -26.453 7.422 1 98.25 256 ILE B C 1
ATOM 4398 O O . ILE B 1 256 ? 4.645 -27.125 8.078 1 98.25 256 ILE B O 1
ATOM 4402 N N . ILE B 1 257 ? 3.1 -25.453 7.945 1 98 257 ILE B N 1
ATOM 4403 C CA . ILE B 1 257 ? 3.18 -25.141 9.367 1 98 257 ILE B CA 1
ATOM 4404 C C . ILE B 1 257 ? 2.908 -26.391 10.195 1 98 257 ILE B C 1
ATOM 4406 O O . ILE B 1 257 ? 3.705 -26.75 11.07 1 98 257 ILE B O 1
ATOM 4410 N N . SER B 1 258 ? 1.861 -27 9.898 1 97.81 258 SER B N 1
ATOM 4411 C CA . SER B 1 258 ? 1.44 -28.188 10.641 1 97.81 258 SER B CA 1
ATOM 4412 C C . SER B 1 258 ? 2.465 -29.312 10.516 1 97.81 258 SER B C 1
ATOM 4414 O O . SER B 1 258 ? 2.785 -29.984 11.508 1 97.81 258 SER B O 1
ATOM 4416 N N . ALA B 1 259 ? 2.926 -29.578 9.344 1 98.38 259 ALA B N 1
ATOM 4417 C CA . ALA B 1 259 ? 3.896 -30.641 9.117 1 98.38 259 ALA B CA 1
ATOM 4418 C C . ALA B 1 259 ? 5.172 -30.406 9.922 1 98.38 259 ALA B C 1
ATOM 4420 O O . ALA B 1 259 ? 5.742 -31.344 10.484 1 98.38 259 ALA B O 1
ATOM 4421 N N . VAL B 1 260 ? 5.633 -29.156 9.961 1 98.25 260 VAL B N 1
ATOM 4422 C CA . VAL B 1 260 ? 6.84 -28.812 10.695 1 98.25 260 VAL B CA 1
ATOM 4423 C C . VAL B 1 260 ? 6.582 -28.938 12.195 1 98.25 260 VAL B C 1
ATOM 4425 O O . VAL B 1 260 ? 7.387 -29.531 12.922 1 98.25 260 VAL B O 1
ATOM 4428 N N . GLU B 1 261 ? 5.453 -28.422 12.609 1 97.69 261 GLU B N 1
ATOM 4429 C CA . GLU B 1 261 ? 5.102 -28.453 14.023 1 97.69 261 GLU B CA 1
ATOM 4430 C C . GLU B 1 261 ? 5.004 -29.891 14.539 1 97.69 261 GLU B C 1
ATOM 4432 O O . GLU B 1 261 ? 5.328 -30.156 15.695 1 97.69 261 GLU B O 1
ATOM 4437 N N . HIS B 1 262 ? 4.609 -30.812 13.742 1 97.5 262 HIS B N 1
ATOM 4438 C CA . HIS B 1 262 ? 4.379 -32.188 14.156 1 97.5 262 HIS B CA 1
ATOM 4439 C C . HIS B 1 262 ? 5.527 -33.094 13.727 1 97.5 262 HIS B C 1
ATOM 4441 O O . HIS B 1 262 ? 5.398 -34.312 13.742 1 97.5 262 HIS B O 1
ATOM 4447 N N . ASN B 1 263 ? 6.512 -32.562 13.203 1 97.69 263 ASN B N 1
ATOM 4448 C CA . ASN B 1 263 ? 7.789 -33.188 12.93 1 97.69 263 ASN B CA 1
ATOM 4449 C C . ASN B 1 263 ? 7.676 -34.156 11.75 1 97.69 263 ASN B C 1
ATOM 4451 O O . ASN B 1 263 ? 8.312 -35.219 11.75 1 97.69 263 ASN B O 1
ATOM 4455 N N . HIS B 1 264 ? 6.824 -33.875 10.844 1 97.94 264 HIS B N 1
ATOM 4456 C CA . HIS B 1 264 ? 6.734 -34.656 9.602 1 97.94 264 HIS B CA 1
ATOM 4457 C C . HIS B 1 264 ? 7.637 -34.062 8.523 1 97.94 264 HIS B C 1
ATOM 4459 O O . HIS B 1 264 ? 7.934 -34.719 7.523 1 97.94 264 HIS B O 1
ATOM 4465 N N . LEU B 1 265 ? 7.996 -32.875 8.695 1 97.94 265 LEU B N 1
ATOM 4466 C CA . LEU B 1 265 ? 8.852 -32.125 7.785 1 97.94 265 LEU B CA 1
ATOM 4467 C C . LEU B 1 265 ? 9.82 -31.234 8.555 1 97.94 265 LEU B C 1
ATOM 4469 O O . LEU B 1 265 ? 9.43 -30.562 9.508 1 97.94 265 LEU B O 1
ATOM 4473 N N . LYS B 1 266 ? 11.102 -31.297 8.297 1 97.12 266 LYS B N 1
ATOM 4474 C CA . LYS B 1 266 ? 12.086 -30.406 8.898 1 97.12 266 LYS B CA 1
ATOM 4475 C C . LYS B 1 266 ? 12.234 -29.125 8.078 1 97.12 266 LYS B C 1
ATOM 4477 O O . LYS B 1 266 ? 12.383 -29.188 6.855 1 97.12 266 LYS B O 1
ATOM 4482 N N . LYS B 1 267 ? 12.219 -28.031 8.711 1 97.06 267 LYS B N 1
ATOM 4483 C CA . LYS B 1 267 ? 12.328 -26.719 8.078 1 97.06 267 LYS B CA 1
ATOM 4484 C C . LYS B 1 267 ? 13.562 -26.656 7.18 1 97.06 267 LYS B C 1
ATOM 4486 O O . LYS B 1 267 ? 13.516 -26.062 6.09 1 97.06 267 LYS B O 1
ATOM 4491 N N . GLU B 1 268 ? 14.641 -27.188 7.609 1 96.81 268 GLU B N 1
ATOM 4492 C CA . GLU B 1 268 ? 15.93 -27.109 6.934 1 96.81 268 GLU B CA 1
ATOM 4493 C C . GLU B 1 268 ? 15.922 -27.891 5.625 1 96.81 268 GLU B C 1
ATOM 4495 O O . GLU B 1 268 ? 16.812 -27.703 4.781 1 96.81 268 GLU B O 1
ATOM 4500 N N . LEU B 1 269 ? 14.977 -28.766 5.48 1 97.12 269 LEU B N 1
ATOM 4501 C CA . LEU B 1 269 ? 14.922 -29.609 4.289 1 97.12 269 LEU B CA 1
ATOM 4502 C C . LEU B 1 269 ? 14.062 -28.953 3.209 1 97.12 269 LEU B C 1
ATOM 4504 O O . LEU B 1 269 ? 14.039 -29.406 2.064 1 97.12 269 LEU B O 1
ATOM 4508 N N . ILE B 1 270 ? 13.344 -27.922 3.576 1 98.25 270 ILE B N 1
ATOM 4509 C CA . ILE B 1 270 ? 12.523 -27.203 2.604 1 98.25 270 ILE B CA 1
ATOM 4510 C C . ILE B 1 270 ? 13.422 -26.359 1.694 1 98.25 270 ILE B C 1
ATOM 4512 O O . ILE B 1 270 ? 14.242 -25.578 2.176 1 98.25 270 ILE B O 1
ATO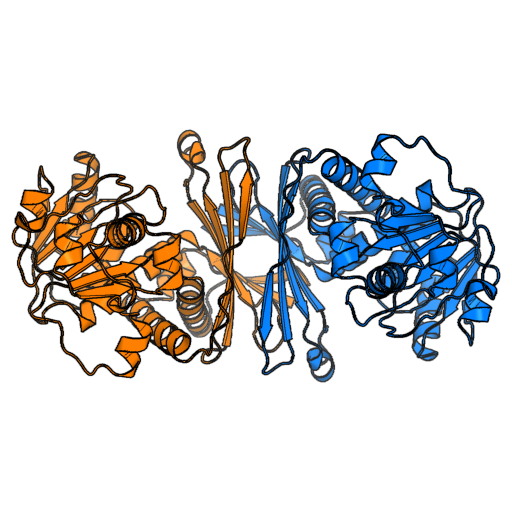M 4516 N N . ILE B 1 271 ? 13.273 -26.594 0.41 1 98 271 ILE B N 1
ATOM 4517 C CA . ILE B 1 271 ? 14.102 -25.906 -0.579 1 98 271 ILE B CA 1
ATOM 4518 C C . ILE B 1 271 ? 13.359 -24.688 -1.122 1 98 271 ILE B C 1
ATOM 4520 O O . ILE B 1 271 ? 12.219 -24.797 -1.566 1 98 271 ILE B O 1
ATOM 4524 N N . GLU B 1 272 ? 13.961 -23.531 -1.09 1 98 272 GLU B N 1
ATOM 4525 C CA . GLU B 1 272 ? 13.414 -22.391 -1.797 1 98 272 GLU B CA 1
ATOM 4526 C C . GLU B 1 272 ? 13.727 -22.453 -3.289 1 98 272 GLU B C 1
ATOM 4528 O O . GLU B 1 272 ? 14.883 -22.625 -3.68 1 98 272 GLU B O 1
ATOM 4533 N N . ILE B 1 273 ? 12.766 -22.266 -4.035 1 98.5 273 ILE B N 1
ATOM 4534 C CA . ILE B 1 273 ? 12.898 -22.469 -5.473 1 98.5 273 ILE B CA 1
ATOM 4535 C C . ILE B 1 273 ? 13.953 -21.5 -6.023 1 98.5 273 ILE B C 1
ATOM 4537 O O . ILE B 1 273 ? 14.703 -21.859 -6.934 1 98.5 273 ILE B O 1
ATOM 4541 N N . GLY B 1 274 ? 14.008 -20.266 -5.516 1 98.38 274 GLY B N 1
ATOM 4542 C CA . GLY B 1 274 ? 15.008 -19.312 -5.965 1 98.38 274 GLY B CA 1
ATOM 4543 C C . GLY B 1 274 ? 16.438 -19.812 -5.789 1 98.38 274 GLY B C 1
ATOM 4544 O O . GLY B 1 274 ? 17.266 -19.672 -6.691 1 98.38 274 GLY B O 1
ATOM 4545 N N . HIS B 1 275 ? 16.703 -20.375 -4.629 1 97.62 275 HIS B N 1
ATOM 4546 C CA . HIS B 1 275 ? 18.031 -20.922 -4.363 1 97.62 275 HIS B CA 1
ATOM 4547 C C . HIS B 1 275 ? 18.328 -22.109 -5.273 1 97.62 275 HIS B C 1
ATOM 4549 O O . HIS B 1 275 ? 19.469 -22.281 -5.727 1 97.62 275 HIS B O 1
ATOM 4555 N N . TRP B 1 276 ? 17.328 -22.938 -5.453 1 98.19 276 TRP B N 1
ATOM 4556 C CA . TRP B 1 276 ? 17.5 -24.062 -6.367 1 98.19 276 TRP B CA 1
ATOM 4557 C C . TRP B 1 276 ? 17.812 -23.562 -7.777 1 98.19 276 TRP B C 1
ATOM 4559 O O . TRP B 1 276 ? 18.672 -24.125 -8.461 1 98.19 276 TRP B O 1
ATOM 4569 N N . LEU B 1 277 ? 17.125 -22.547 -8.258 1 98.31 277 LEU B N 1
ATOM 4570 C CA . LEU B 1 277 ? 17.266 -22 -9.602 1 98.31 277 LEU B CA 1
ATOM 4571 C C . LEU B 1 277 ? 18.688 -21.484 -9.828 1 98.31 277 LEU B C 1
ATOM 4573 O O . LEU B 1 277 ? 19.172 -21.484 -10.961 1 98.31 277 LEU B O 1
ATOM 4577 N N . LEU B 1 278 ? 19.344 -21.031 -8.781 1 96.69 278 LEU B N 1
ATOM 4578 C CA . LEU B 1 278 ? 20.703 -20.516 -8.891 1 96.69 278 LEU B CA 1
ATOM 4579 C C . LEU B 1 278 ? 21.688 -21.625 -9.242 1 96.69 278 LEU B C 1
ATOM 4581 O O . LEU B 1 278 ? 22.641 -21.406 -10 1 96.69 278 LEU B O 1
ATOM 4585 N N . GLN B 1 279 ? 21.453 -22.734 -8.719 1 93.88 279 GLN B N 1
ATOM 4586 C CA . GLN B 1 279 ? 22.438 -23.797 -8.852 1 93.88 279 GLN B CA 1
ATOM 4587 C C . GLN B 1 279 ? 22 -24.844 -9.875 1 93.88 279 GLN B C 1
ATOM 4589 O O . GLN B 1 279 ? 22.812 -25.344 -10.656 1 93.88 279 GLN B O 1
ATOM 4594 N N . LYS B 1 280 ? 20.766 -25.094 -9.828 1 92.69 280 LYS B N 1
ATOM 4595 C CA . LYS B 1 280 ? 20.125 -26.109 -10.664 1 92.69 280 LYS B CA 1
ATOM 4596 C C . LYS B 1 280 ? 20.953 -27.406 -10.688 1 92.69 280 LYS B C 1
ATOM 4598 O O . LYS B 1 280 ? 21.172 -27.984 -11.75 1 92.69 280 LYS B O 1
ATOM 4603 N N . ASN B 1 281 ? 21.438 -27.797 -9.578 1 89.06 281 ASN B N 1
ATOM 4604 C CA . ASN B 1 281 ? 22.453 -28.859 -9.586 1 89.06 281 ASN B CA 1
ATOM 4605 C C . ASN B 1 281 ? 21.859 -30.203 -9.211 1 89.06 281 ASN B C 1
ATOM 4607 O O . ASN B 1 281 ? 22.531 -31.234 -9.305 1 89.06 281 ASN B O 1
ATOM 4611 N N . THR B 1 282 ? 20.75 -30.281 -8.773 1 92.62 282 THR B N 1
ATOM 4612 C CA . THR B 1 282 ? 20.094 -31.547 -8.406 1 92.62 282 THR B CA 1
ATOM 4613 C C . THR B 1 282 ? 18.828 -31.75 -9.234 1 92.62 282 THR B C 1
ATOM 4615 O O . THR B 1 282 ? 18 -30.859 -9.344 1 92.62 282 THR B O 1
ATOM 4618 N N . ASP B 1 283 ? 18.766 -32.938 -9.805 1 95.94 283 ASP B N 1
ATOM 4619 C CA . ASP B 1 283 ? 17.578 -33.312 -10.578 1 95.94 283 ASP B CA 1
ATOM 4620 C C . ASP B 1 283 ? 16.594 -34.094 -9.711 1 95.94 283 ASP B C 1
ATOM 4622 O O . ASP B 1 283 ? 16.938 -35.125 -9.156 1 95.94 283 ASP B O 1
ATOM 4626 N N . TYR B 1 284 ? 15.336 -33.562 -9.641 1 97.06 284 TYR B N 1
ATOM 4627 C CA . TYR B 1 284 ? 14.336 -34.219 -8.789 1 97.06 284 TYR B CA 1
ATOM 4628 C C . TYR B 1 284 ? 13.203 -34.781 -9.617 1 97.06 284 TYR B C 1
ATOM 4630 O O . TYR B 1 284 ? 12.18 -35.219 -9.078 1 97.06 284 TYR B O 1
ATOM 4638 N N . LYS B 1 285 ? 13.281 -34.875 -10.883 1 96.81 285 LYS B N 1
ATOM 4639 C CA . LYS B 1 285 ? 12.172 -35.188 -11.781 1 96.81 285 LYS B CA 1
ATOM 4640 C C . LYS B 1 285 ? 11.68 -36.625 -11.57 1 96.81 285 LYS B C 1
ATOM 4642 O O . LYS B 1 285 ? 10.555 -36.969 -11.945 1 96.81 285 LYS B O 1
ATOM 4647 N N . ASP B 1 286 ? 12.453 -37.438 -11.023 1 95.38 286 ASP B N 1
ATOM 4648 C CA . ASP B 1 286 ? 12.047 -38.844 -10.805 1 95.38 286 ASP B CA 1
ATOM 4649 C C . ASP B 1 286 ? 11.656 -39.062 -9.344 1 95.38 286 ASP B C 1
ATOM 4651 O O . ASP B 1 286 ? 11.531 -40.219 -8.906 1 95.38 286 ASP B O 1
ATOM 4655 N N . LYS B 1 287 ? 11.484 -38 -8.602 1 97.69 287 LYS B N 1
ATOM 4656 C CA . LYS B 1 287 ? 11.086 -38.062 -7.195 1 97.69 287 LYS B CA 1
ATOM 4657 C C . LYS B 1 287 ? 9.703 -37.438 -6.984 1 97.69 287 LYS B C 1
ATOM 4659 O O . LYS B 1 287 ? 9.211 -36.719 -7.844 1 97.69 287 LYS B O 1
ATOM 4664 N N . LEU B 1 288 ? 9.117 -37.906 -5.855 1 98.5 288 LEU B N 1
ATOM 4665 C CA . LEU B 1 288 ? 7.938 -37.156 -5.406 1 98.5 288 LEU B CA 1
ATOM 4666 C C . LEU B 1 288 ? 8.305 -35.75 -4.953 1 98.5 288 LEU B C 1
ATOM 4668 O O . LEU B 1 288 ? 9.133 -35.594 -4.055 1 98.5 288 LEU B O 1
ATOM 4672 N N . THR B 1 289 ? 7.738 -34.75 -5.637 1 98.75 289 THR B N 1
ATOM 4673 C CA . THR B 1 289 ? 8.031 -33.375 -5.27 1 98.75 289 THR B CA 1
ATOM 4674 C C . THR B 1 289 ? 6.742 -32.625 -4.969 1 98.75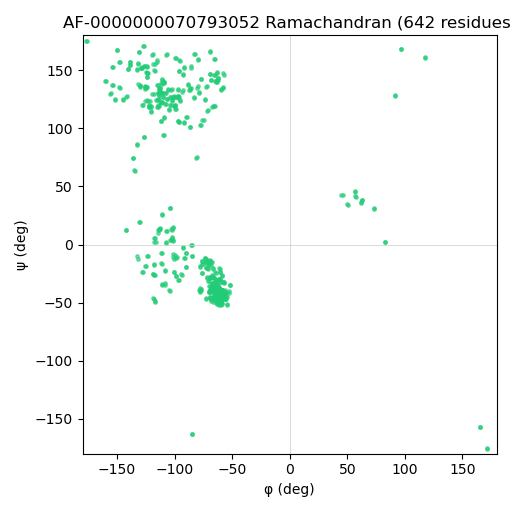 289 THR B C 1
ATOM 4676 O O . THR B 1 289 ? 5.699 -32.875 -5.57 1 98.75 289 THR B O 1
ATOM 4679 N N . VAL B 1 290 ? 6.809 -31.719 -3.982 1 98.88 290 VAL B N 1
ATOM 4680 C CA . VAL B 1 290 ? 5.734 -30.781 -3.652 1 98.88 290 VAL B CA 1
ATOM 4681 C C . VAL B 1 290 ? 6.254 -29.344 -3.736 1 98.88 290 VAL B C 1
ATOM 4683 O O . VAL B 1 290 ? 7.203 -28.984 -3.037 1 98.88 290 VAL B O 1
ATOM 4686 N N . PHE B 1 291 ? 5.664 -28.578 -4.617 1 98.75 291 PHE B N 1
ATOM 4687 C CA . PHE B 1 291 ? 5.922 -27.156 -4.656 1 98.75 291 PHE B CA 1
ATOM 4688 C C . PHE B 1 291 ? 4.805 -26.375 -3.961 1 98.75 291 PHE B C 1
ATOM 4690 O O . PHE B 1 291 ? 3.637 -26.484 -4.344 1 98.75 291 PHE B O 1
ATOM 4697 N N . LYS B 1 292 ? 5.172 -25.656 -2.961 1 98.62 292 LYS B N 1
ATOM 4698 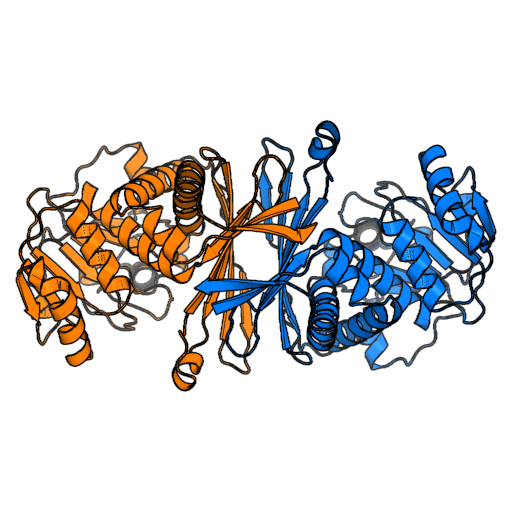C CA . LYS B 1 292 ? 4.23 -24.859 -2.189 1 98.62 292 LYS B CA 1
ATOM 4699 C C . LYS B 1 292 ? 4.473 -23.359 -2.418 1 98.62 292 LYS B C 1
ATOM 4701 O O . LYS B 1 292 ? 5.59 -22.875 -2.225 1 98.62 292 LYS B O 1
ATOM 4706 N N . SER B 1 293 ? 3.434 -22.75 -2.859 1 97.31 293 SER B N 1
ATOM 4707 C CA . SER B 1 293 ? 3.51 -21.297 -3.039 1 97.31 293 SER B CA 1
ATOM 4708 C C . SER B 1 293 ? 2.395 -20.594 -2.281 1 97.31 293 SER B C 1
ATOM 4710 O O . SER B 1 293 ? 1.252 -21.047 -2.27 1 97.31 293 SER B O 1
ATOM 4712 N N . VAL B 1 294 ? 2.734 -19.516 -1.593 1 95.19 294 VAL B N 1
ATOM 4713 C CA . VAL B 1 294 ? 1.72 -18.703 -0.916 1 95.19 294 VAL B CA 1
ATOM 4714 C C . VAL B 1 294 ? 1.596 -17.344 -1.596 1 95.19 294 VAL B C 1
ATOM 4716 O O . VAL B 1 294 ? 0.678 -16.578 -1.297 1 95.19 294 VAL B O 1
ATOM 4719 N N . GLY B 1 295 ? 2.441 -17.047 -2.516 1 94.94 295 GLY B N 1
ATOM 4720 C CA . GLY B 1 295 ? 2.383 -15.797 -3.244 1 94.94 295 GLY B CA 1
ATOM 4721 C C . GLY B 1 295 ? 3.217 -14.703 -2.611 1 94.94 295 GLY B C 1
ATOM 4722 O O . GLY B 1 295 ? 3.135 -14.469 -1.402 1 94.94 295 GLY B O 1
ATOM 4723 N N . LEU B 1 296 ? 4.07 -14.07 -3.387 1 96.62 296 LEU B N 1
ATOM 4724 C CA . LEU B 1 296 ? 4.941 -12.977 -2.982 1 96.62 296 LEU B CA 1
ATOM 4725 C C . LEU B 1 296 ? 4.715 -11.75 -3.861 1 96.62 296 LEU B C 1
ATOM 4727 O O . LEU B 1 296 ? 4.477 -11.875 -5.062 1 96.62 296 LEU B O 1
ATOM 4731 N N . ALA B 1 297 ? 4.875 -10.57 -3.289 1 97.06 297 ALA B N 1
ATOM 4732 C CA . ALA B 1 297 ? 4.645 -9.32 -4.016 1 97.06 297 ALA B CA 1
ATOM 4733 C C . ALA B 1 297 ? 5.52 -9.242 -5.262 1 97.06 297 ALA B C 1
ATOM 4735 O O . ALA B 1 297 ? 5.109 -8.68 -6.281 1 97.06 297 ALA B O 1
ATOM 4736 N N . ILE B 1 298 ? 6.68 -9.805 -5.211 1 97.25 298 ILE B N 1
ATOM 4737 C CA . ILE B 1 298 ? 7.617 -9.688 -6.32 1 97.25 298 ILE B CA 1
ATOM 4738 C C . ILE B 1 298 ? 7.098 -10.477 -7.523 1 97.25 298 ILE B C 1
ATOM 4740 O O . ILE B 1 298 ? 7.465 -10.188 -8.664 1 97.25 298 ILE B O 1
ATOM 4744 N N . GLN B 1 299 ? 6.301 -11.539 -7.25 1 98.25 299 GLN B N 1
ATOM 4745 C CA . GLN B 1 299 ? 5.688 -12.273 -8.352 1 98.25 299 GLN B CA 1
ATOM 4746 C C . GLN B 1 299 ? 4.73 -11.383 -9.141 1 98.25 299 GLN B C 1
ATOM 4748 O O . GLN B 1 299 ? 4.777 -11.352 -10.367 1 98.25 299 GLN B O 1
ATOM 4753 N N . ASP B 1 300 ? 3.926 -10.617 -8.469 1 98.44 300 ASP B N 1
ATOM 4754 C CA . ASP B 1 300 ? 2.982 -9.695 -9.094 1 98.44 300 ASP B CA 1
ATOM 4755 C C . ASP B 1 300 ? 3.713 -8.586 -9.844 1 98.44 300 ASP B C 1
ATOM 4757 O O . ASP B 1 300 ? 3.377 -8.273 -10.992 1 98.44 300 ASP B O 1
ATOM 4761 N N . LEU B 1 301 ? 4.699 -8.016 -9.234 1 98.69 301 LEU B N 1
ATOM 4762 C CA . LEU B 1 301 ? 5.391 -6.863 -9.797 1 98.69 301 LEU B CA 1
ATOM 4763 C C . LEU B 1 301 ? 6.195 -7.254 -11.031 1 98.69 301 LEU B C 1
ATOM 4765 O O . LEU B 1 301 ? 6.27 -6.492 -11.992 1 98.69 301 LEU B O 1
ATOM 4769 N N . SER B 1 302 ? 6.836 -8.453 -10.977 1 98.56 302 SER B N 1
ATOM 4770 C CA . SER B 1 302 ? 7.629 -8.898 -12.117 1 98.56 302 SER B CA 1
ATOM 4771 C C . SER B 1 302 ? 6.75 -9.117 -13.352 1 98.56 302 SER B C 1
ATOM 4773 O O . SER B 1 302 ? 7.09 -8.672 -14.445 1 98.56 302 SER B O 1
ATOM 4775 N N . VAL B 1 303 ? 5.625 -9.742 -13.156 1 98.69 303 VAL B N 1
ATOM 4776 C CA . VAL B 1 303 ? 4.707 -9.992 -14.266 1 98.69 303 VAL B CA 1
ATOM 4777 C C . VAL B 1 303 ? 4.086 -8.672 -14.727 1 98.69 303 VAL B C 1
ATOM 4779 O O . VAL B 1 303 ? 3.918 -8.453 -15.93 1 98.69 303 VAL B O 1
ATOM 4782 N N . ALA B 1 304 ? 3.721 -7.801 -13.82 1 98.81 304 ALA B N 1
ATOM 4783 C CA . ALA B 1 304 ? 3.168 -6.492 -14.164 1 98.81 304 ALA B CA 1
ATOM 4784 C C . ALA B 1 304 ? 4.156 -5.684 -15 1 98.81 304 ALA B C 1
ATOM 4786 O O . ALA B 1 304 ? 3.76 -4.977 -15.93 1 98.81 304 ALA B O 1
ATOM 4787 N N . GLU B 1 305 ? 5.422 -5.742 -14.656 1 98.75 305 GLU B N 1
ATOM 4788 C CA . GLU B 1 305 ? 6.449 -5.031 -15.414 1 98.75 305 GLU B CA 1
ATOM 4789 C C . GLU B 1 305 ? 6.531 -5.543 -16.844 1 98.75 305 GLU B C 1
ATOM 4791 O O . GLU B 1 305 ? 6.66 -4.754 -17.781 1 98.75 305 GLU B O 1
ATOM 4796 N N . ALA B 1 306 ? 6.488 -6.875 -17 1 98.62 306 ALA B N 1
ATOM 4797 C CA . ALA B 1 306 ? 6.473 -7.449 -18.344 1 98.62 306 ALA B CA 1
ATOM 4798 C C . ALA B 1 306 ? 5.27 -6.949 -19.141 1 98.62 306 ALA B C 1
ATOM 4800 O O . ALA B 1 306 ? 5.402 -6.59 -20.312 1 98.62 306 ALA B O 1
ATOM 4801 N N . VAL B 1 307 ? 4.078 -6.934 -18.531 1 98.81 307 VAL B N 1
ATOM 4802 C CA . VAL B 1 307 ? 2.863 -6.426 -19.156 1 98.81 307 VAL B CA 1
ATOM 4803 C C . VAL B 1 307 ? 3.078 -4.98 -19.609 1 98.81 307 VAL B C 1
ATOM 4805 O O . VAL B 1 307 ? 2.75 -4.625 -20.734 1 98.81 307 VAL B O 1
ATOM 4808 N N . TYR B 1 308 ? 3.631 -4.18 -18.734 1 98.56 308 TYR B N 1
ATOM 4809 C CA . TYR B 1 308 ? 3.83 -2.764 -19.016 1 98.56 308 TYR B CA 1
ATOM 4810 C C . TYR B 1 308 ? 4.75 -2.57 -20.219 1 98.56 308 TYR B C 1
ATOM 4812 O O . TYR B 1 308 ? 4.438 -1.796 -21.125 1 98.56 308 TYR B O 1
ATOM 4820 N N . GLN B 1 309 ? 5.879 -3.289 -20.203 1 98.44 309 GLN B N 1
ATOM 4821 C CA . GLN B 1 309 ? 6.832 -3.172 -21.312 1 98.44 309 GLN B CA 1
ATOM 4822 C C . GLN B 1 309 ? 6.191 -3.564 -22.641 1 98.44 309 GLN B C 1
ATOM 4824 O O . GLN B 1 309 ? 6.383 -2.885 -23.641 1 98.44 309 GLN B O 1
ATOM 4829 N N . ASN B 1 310 ? 5.473 -4.641 -22.641 1 98.69 310 ASN B N 1
ATOM 4830 C CA . ASN B 1 310 ? 4.793 -5.078 -23.859 1 98.69 310 ASN B CA 1
ATOM 4831 C C . ASN B 1 310 ? 3.721 -4.082 -24.297 1 98.69 310 ASN B C 1
ATOM 4833 O O . ASN B 1 310 ? 3.533 -3.844 -25.484 1 98.69 310 ASN B O 1
ATOM 4837 N N . ALA B 1 311 ? 2.943 -3.561 -23.312 1 98.38 311 ALA B N 1
ATOM 4838 C CA . ALA B 1 311 ? 1.921 -2.564 -23.625 1 98.38 311 ALA B CA 1
ATOM 4839 C C . ALA B 1 311 ? 2.535 -1.33 -24.281 1 98.38 311 ALA B C 1
ATOM 4841 O O . ALA B 1 311 ? 1.965 -0.765 -25.203 1 98.38 311 ALA B O 1
ATOM 4842 N N . LEU B 1 312 ? 3.674 -0.875 -23.812 1 97.69 312 LEU B N 1
ATOM 4843 C CA . LEU B 1 312 ? 4.379 0.26 -24.391 1 97.69 312 LEU B CA 1
ATOM 4844 C C . LEU B 1 312 ? 4.734 -0.019 -25.859 1 97.69 312 LEU B C 1
ATOM 4846 O O . LEU B 1 312 ? 4.512 0.828 -26.719 1 97.69 312 LEU B O 1
ATOM 4850 N N . LYS B 1 313 ? 5.32 -1.227 -26.062 1 97.94 313 LYS B N 1
ATOM 4851 C CA . LYS B 1 313 ? 5.727 -1.619 -27.406 1 97.94 313 LYS B CA 1
ATOM 4852 C C . LYS B 1 313 ? 4.539 -1.601 -28.359 1 97.94 313 LYS B C 1
ATOM 4854 O O . LYS B 1 313 ? 4.695 -1.277 -29.547 1 97.94 313 LYS B O 1
ATOM 4859 N N . ASN B 1 314 ? 3.41 -1.895 -27.875 1 97.94 314 ASN B N 1
ATOM 4860 C CA . ASN B 1 314 ? 2.223 -2 -28.719 1 97.94 314 ASN B CA 1
ATOM 4861 C C . ASN B 1 314 ? 1.345 -0.757 -28.609 1 97.94 314 ASN B C 1
ATOM 4863 O O . ASN B 1 314 ? 0.227 -0.734 -29.125 1 97.94 314 ASN B O 1
ATOM 4867 N N . ASN B 1 315 ? 1.756 0.251 -27.875 1 97.69 315 ASN B N 1
ATOM 4868 C CA . ASN B 1 315 ? 1.07 1.524 -27.672 1 97.69 315 ASN B CA 1
ATOM 4869 C C . ASN B 1 315 ? -0.335 1.324 -27.109 1 97.69 315 ASN B C 1
ATOM 4871 O O . ASN B 1 315 ? -1.302 1.877 -27.641 1 97.69 315 ASN B O 1
ATOM 4875 N N . LEU B 1 316 ? -0.435 0.496 -26.141 1 97.81 316 LEU B N 1
ATOM 4876 C CA . LEU B 1 316 ? -1.714 0.214 -25.5 1 97.81 316 LEU B CA 1
ATOM 4877 C C . LEU B 1 316 ? -1.891 1.061 -24.25 1 97.81 316 LEU B C 1
ATOM 4879 O O . LEU B 1 316 ? -0.908 1.518 -23.656 1 97.81 316 LEU B O 1
ATOM 4883 N N . GLY B 1 317 ? -3.164 1.227 -23.844 1 96.62 317 GLY B N 1
ATOM 4884 C CA . GLY B 1 317 ? -3.496 1.937 -22.609 1 96.62 317 GLY B CA 1
ATOM 4885 C C . GLY B 1 317 ? -3.863 3.391 -22.844 1 96.62 317 GLY B C 1
ATOM 4886 O O . GLY B 1 317 ? -3.723 3.898 -23.969 1 96.62 317 GLY B O 1
ATOM 4887 N N . GLU B 1 318 ? -4.383 3.992 -21.875 1 95.25 318 GLU B N 1
ATOM 4888 C CA . GLU B 1 318 ? -4.746 5.406 -21.875 1 95.25 318 GLU B CA 1
ATOM 4889 C C . GLU B 1 318 ? -3.846 6.211 -20.938 1 95.25 318 GLU B C 1
ATOM 4891 O O . GLU B 1 318 ? -3.479 5.742 -19.859 1 95.25 318 GLU B O 1
ATOM 4896 N N . ILE B 1 319 ? -3.508 7.414 -21.391 1 94.75 319 ILE B N 1
ATOM 4897 C CA . ILE B 1 319 ? -2.627 8.266 -20.594 1 94.75 319 ILE B CA 1
ATOM 4898 C C . ILE B 1 319 ? -3.447 9.344 -19.891 1 94.75 319 ILE B C 1
ATOM 4900 O O . ILE B 1 319 ? -4.316 9.969 -20.5 1 94.75 319 ILE B O 1
ATOM 4904 N N . PHE B 1 320 ? -3.15 9.508 -18.609 1 92.56 320 PHE B N 1
ATOM 4905 C CA . PHE B 1 320 ? -3.809 10.523 -17.797 1 92.56 320 PHE B CA 1
ATOM 4906 C C . PHE B 1 320 ? -2.783 11.367 -17.062 1 92.56 320 PHE B C 1
ATOM 4908 O O . PHE B 1 320 ? -1.674 10.906 -16.781 1 92.56 320 PHE B O 1
ATOM 4915 N N . SER B 1 321 ? -3.172 12.617 -16.797 1 90.31 321 SER B N 1
ATOM 4916 C CA . SER B 1 321 ? -2.344 13.484 -15.969 1 90.31 321 SER B CA 1
ATOM 4917 C C . SER B 1 321 ? -2.934 13.633 -14.57 1 90.31 321 SER B C 1
ATOM 4919 O O . SER B 1 321 ? -4.02 14.195 -14.406 1 90.31 321 SER B O 1
ATOM 4921 N N . ILE B 1 322 ? -2.24 13.18 -13.531 1 87.94 322 ILE B N 1
ATOM 4922 C CA . ILE B 1 322 ? -2.762 13.281 -12.172 1 87.94 322 ILE B CA 1
ATOM 4923 C C . ILE B 1 322 ? -2.115 14.469 -11.461 1 87.94 322 ILE B C 1
ATOM 4925 O O . ILE B 1 322 ? -2.613 14.938 -10.438 1 87.94 322 ILE B O 1
ATOM 4929 N N . SER B 1 323 ? -0.93 14.898 -11.906 1 86.38 323 SER B N 1
ATOM 4930 C CA . SER B 1 323 ? -0.3 16.125 -11.414 1 86.38 323 SER B CA 1
ATOM 4931 C C . SER B 1 323 ? 0.377 16.891 -12.547 1 86.38 323 SER B C 1
ATOM 4933 O O . SER B 1 323 ? 0.67 16.328 -13.602 1 86.38 323 SER B O 1
#

Foldseek 3Di:
DKEFEFEPVLLVVQDDLVRLLVLLLVLLLQVLVVQKAWDDWDWDADVVQRKIKIKTWMAHDPLRQGWIKIKIAGPCCVVVVDDRIWTKIWTARSVPRHTYYIYTQPLLVLQLLLSPLLNCCLFAAAQAFAEEEQEDQDSNSLNVVVSVVVRHVHAEYEYEYPDQVSRVVSCVVCVVPHHYDYDPALLVRAQPGSEYEYADQAQDERDDPVSHDFLHEYEYRHFFALSGYHHDLRLQLFAQEEECDLVRCCHGGNRVVVSCVVVSHPSVSYHYVNVCSVCVPDGNNRGHYYYYYNDGRSSSSSSVSSSVVSCVVVVGGDMDDPD/DKEFEFEPVLLVVQDDLVRLLVLLLVLLLQVLVVQKAWDDWDWDADVVQRKIKIKTWMAHDPLRQGWIKIKIAGPCCVVVVDDRIWTKIWTARSVPRHTYYIYTQPLLVLQLLLSPLLNCCLAAAAQAFAEEEQEAQDSNSLNVVVSVVVRHVHAEYEYEYPDQVSRVVSCVVCVVPHHYDYDPALLVRAQAGREYEYADQAQDERDDPVSHDQLHEYEYRHFFALSGYHHDLRLQLFAQEEEQDLVRCCHGGNRVVVSCVVVSHPSVSYHYVNVCSVCVPDGNNRGHYYYYYNDGRSSSSSSVSSSVVSSVVVVGGDMDDPD

Secondary structure (DSSP, 8-state):
-EEEE--HHHHHHT--HHHHHHHHHHHHHHHHTT-EE-PPPEEEEEGGGTEEEEEEEEEETTTTEEEEEEEEE-GGGGGGTS-SEEEEEEEEETTT--EEEEEESHHHHHHHHHHHHHHHHHHHS-TT--EEEEE--SHHHHHHHHHHHHHS---EEEEE-SSHHHHHHHHHHHTTTSEEEE-SSHHHHHTT-SEEEE----SS--B-GGGS-TT-EEEE-S--STT---B-HHHHTTSEEEES-HHHHHHH-HHHHHHHHTTSS-GGGPEEHHHHHHH-----TTS-EEEE----HHHHHHHHHHHHHHHHHTT-SEEEE--/-EEEE--HHHHHHT--HHHHHHHHHHHHHHHHTT-EE-PPPEEEEEGGGTEEEEEEEEEETTTTEEEEEEEEE-GGGGGGTS-SEEEEEEEEETTT--EEEEEESHHHHHHHHHHHHHHHHHHHS-TT--EEEEE--SHHHHHHHHHHHHHS---EEEEE-SSHHHHHHHHHHHTTTSEEEE-SSHHHHHTT-SEEEE----SS--B-GGGS-TT-EEEE-S--STT---B-HHHHTTSEEEES-HHHHHHH-HHHHHHHHTTSS-GGGPEEHHHHHHH-----TTS-EEEE----HHHHHHHHHHHHHHHHHTT-SEEEE--

Nearest PDB structures (foldseek):
  6t3e-assembly1_A  TM=9.485E-01  e=5.802E-40  Thermococcus litoralis DSM 5473
  6rqa-assembly1_B  TM=9.268E-01  e=6.312E-30  Paracoccus denitrificans PD1222
  5yu0-assembly1_B  TM=8.670E-01  e=4.310E-28  Streptomyces pristinaespiralis
  8j1g-assembly1_B  TM=8.605E-01  e=6.388E-25  Pseudomonas veronii
  8j1c-assembly1_A  TM=8.968E-01  e=5.279E-24  Pseudomonas veronii

Solvent-accessible surface area (backbone atoms only — not comparable to full-atom values): 31047 Å² total; per-residue (Å²): 76,61,32,35,38,28,28,48,68,46,48,61,75,20,56,51,63,68,54,35,24,52,31,41,53,54,42,32,38,32,53,57,68,65,47,47,46,75,59,80,66,46,76,46,75,36,74,95,45,64,23,37,36,38,39,26,42,31,34,37,58,90,82,45,35,25,38,34,37,37,39,15,40,15,65,61,24,55,83,68,77,39,68,36,59,35,39,33,31,40,37,26,36,61,81,56,40,39,61,42,37,38,33,47,26,50,67,50,50,30,46,46,57,7,14,52,42,17,46,49,42,60,67,35,28,45,83,81,35,32,29,34,14,35,40,26,48,51,71,50,31,54,28,36,52,54,19,40,49,72,64,28,74,55,46,38,39,24,30,22,36,97,49,59,68,46,30,49,54,44,39,64,73,43,45,91,77,32,51,63,42,82,32,97,38,59,55,70,24,34,41,77,19,34,32,37,37,37,41,41,84,39,62,51,59,64,46,50,52,90,39,42,44,73,38,21,21,33,34,42,50,33,30,59,33,62,70,18,12,46,53,28,53,68,33,54,50,69,29,53,41,31,23,65,42,63,72,56,34,63,67,24,18,13,39,55,35,50,23,40,75,68,67,39,33,61,74,87,66,50,37,34,47,17,56,45,66,72,62,64,78,73,88,45,30,80,31,28,31,35,38,39,38,68,79,55,47,54,49,55,42,38,39,49,45,50,25,51,55,42,22,58,76,67,68,51,56,46,80,43,60,33,83,76,61,32,35,38,28,29,48,68,45,46,60,74,20,55,50,63,70,56,35,25,52,31,41,52,53,42,33,39,32,52,57,67,65,46,46,45,74,61,80,66,47,75,45,74,37,74,95,44,65,24,37,38,37,40,26,43,29,32,35,60,89,82,45,34,26,37,34,38,37,40,15,42,15,66,60,23,54,83,69,76,39,68,36,60,35,38,33,31,39,38,25,37,61,80,56,40,40,62,41,38,39,34,47,26,50,66,48,51,30,46,46,57,7,13,52,43,16,45,50,41,60,66,34,27,45,84,80,38,31,29,34,13,35,39,28,47,51,70,51,33,54,28,35,52,54,20,41,49,73,63,26,73,55,47,38,36,24,30,22,37,97,49,59,69,46,29,49,53,44,40,65,73,42,45,90,77,33,51,64,41,82,34,97,40,58,56,68,24,33,41,78,19,36,33,37,38,38,40,41,84,39,64,51,60,66,45,50,54,90,39,42,44,71,38,20,19,33,36,42,50,32,30,55,34,63,70,18,12,47,52,27,53,69,34,55,51,70,29,53,41,31,24,65,42,64,71,57,34,63,67,24,18,14,40,56,36,48,22,39,75,68,67,41,34,60,74,87,65,51,37,33,47,17,57,44,65,71,63,64,79,72,87,47,30,80,31,29,30,35,37,40,41,66,80,55,46,53,49,54,42,36,37,48,45,50,24,50,55,42,22,57,77,67,69,51,57,47,79,43,61,33,84

Sequence (646 aa):
MSLRILSLSDVKQSITMHQAISALESAFIQLANNTVKLPLRTGVTIEEENGLMLTMPGYLAQEKSLGLKVVSIFPENLTKNKPTITGFIMLLDATTGEAKVLMDAAYLTSLRTGAVSGLATKYFARDNATQVAIIGSGAQAKTQLEAVASVRDIQQVFVWSRNIKNAEKFANEFEDQFDMTICPSVAMAVKDADIICTATNSTEPLIHFGDISPHAHINAIGSHHPSMKEISHDVLSRAVVIADQLDAVLAESGEIISAVEHNHLKKELIIEIGHWLLQKNTDYKDKLTVFKSVGLAIQDLSVAEAVYQNALKNNLGEIFSISMSLRILSLSDVKQSITMHQAISALESAFIQLANNTVKLPLRTGVTIEEENGLMLTMPGYLAQEKSLGLKVVSIFPENLTKNKPTITGFIMLLDATTGEAKVLMDAAYLTSLRTGAVSGLATKYFARDNATQVAIIGSGAQAKTQLEAVASVRDIQQVFVWSRNIKNAEKFANEFEDQFDMTICPSVAMAVKDADIICTATNSTEPLIHFGDISPHAHINAIGSHHPSMKEISHDVLSRAVVIADQLDAVLAESGEIISAVEHNHLKKELIIEIGHWLLQKNTDYKDKLTVFKSVGLAIQDLSVAEAVYQNALKNNLGEIFSIS

pLDDT: mean 96.97, std 2.24, range [86.38, 98.94]